Protein AF-A0A7G8BFL0-F1 (afdb_monomer_lite)

Radius of gyration: 32.66 Å; chains: 1; bounding box: 75×76×108 Å

Foldseek 3Di:
DPLLLLVLLLVLLVLLLVLQQFQQKWWWAPVVGIDGAHLVNCVVCLVVLLVVLVVVQVVLVVVVPVPPDDDDDDDPDPPPSPHQPVLSVCVSCLNVLSVLLNVLSVVLNCCSVVVHDLVSNLVSLVSSLVSLVVSQVSLVVSQVSLLVSLVVVLVVLVPDPPDDPCSVVVSVVSVSCSVTGHIHGTLSSVSNNVSSVVSNCSSVVVVVVVVPPPDDDDDDDDDPDDPPVSVVVSVVVVVVVVVVSVCVVVPPPPPPPPPDPPPPPPPPDPDPPDDDDDDDDDDDDDDDDDDDDDDDDDDPDPDDVVVLVVLVVVLVVVVCVPPVAPWDWDAPDPQEIETEDADDPPPVVCVVQQVCLVSLLSSVVSRHQKYWYDYPFWIWIWGRDNRTTHTDDIDTDPPPPPPD

pLDDT: mean 70.69, std 19.4, range [29.09, 96.75]

Sequence (404 aa):
MRDSERWIIGGLLAVALLTFFFPLVSLQIPIAGNIEASGYDVLSKATTLSQTIATLSSQSHMDARSASSGVVPRAPHAENALSLPFSVQVLPLFPIEILIGLGCALLGLMFCVGGFDSSFVKICLTLGGAAAVVAILHMVVADSDLHTWFQERMLSDSSSPTNDSFAGLAQGFAAIVSNSVHIKPGAGLYVMATSLSLAAVISLSKVLSNTTSAEFESEPNFDEGDGSGRLFAFFALVALVVIAAVLVLRHKPIKDQRGAVAVQPRTLQPRTFGNVPNPREPSANLNQSSIIPNGLPPAGYVPNPDHERSRIAEVLTDLSARQGHNHFYTVCRPDTLCITDQDAPGDNFIENFSANTGIAARLFNAGFRSLEVSNSNYVWEAEVTAAGLIPLASKNAPEIDQSQ

Organism: NCBI:txid2763107

Structure (mmCIF, N/CA/C/O backbone):
data_AF-A0A7G8BFL0-F1
#
_entry.id   AF-A0A7G8BFL0-F1
#
loop_
_atom_site.group_PDB
_atom_site.id
_atom_site.type_symbol
_atom_site.label_atom_id
_atom_site.label_alt_id
_atom_site.label_comp_id
_atom_site.label_asym_id
_atom_site.label_entity_id
_atom_site.label_seq_id
_atom_site.pdbx_PDB_ins_code
_atom_site.Cartn_x
_atom_site.Cartn_y
_atom_site.Cartn_z
_atom_site.occupancy
_atom_site.B_iso_or_equiv
_atom_site.auth_seq_id
_atom_site.auth_comp_id
_atom_site.auth_asym_id
_atom_site.auth_atom_id
_atom_site.pdbx_PDB_model_num
ATOM 1 N N . MET A 1 1 ? -16.674 7.431 26.927 1.00 69.75 1 MET A N 1
ATOM 2 C CA . MET A 1 1 ? -17.285 6.548 25.900 1.00 69.75 1 MET A CA 1
ATOM 3 C C . MET A 1 1 ? -18.146 5.528 26.616 1.00 69.75 1 MET A C 1
ATOM 5 O O . MET A 1 1 ? -17.776 5.157 27.720 1.00 69.75 1 MET A O 1
ATOM 9 N N . ARG A 1 2 ? -19.274 5.103 26.034 1.00 82.81 2 ARG A N 1
ATOM 10 C CA . ARG A 1 2 ? -20.044 3.973 26.598 1.00 82.81 2 ARG A CA 1
ATOM 11 C C . ARG A 1 2 ? -19.265 2.679 26.330 1.00 82.81 2 ARG A C 1
ATOM 13 O O . ARG A 1 2 ? -18.620 2.599 25.289 1.00 82.81 2 ARG A O 1
ATOM 20 N N . ASP A 1 3 ? -19.342 1.669 27.192 1.00 81.69 3 ASP A N 1
ATOM 21 C CA . ASP A 1 3 ? -18.540 0.441 27.020 1.00 81.69 3 ASP A CA 1
ATOM 22 C C . ASP A 1 3 ? -18.795 -0.243 25.672 1.00 81.69 3 ASP A C 1
ATOM 24 O O . ASP A 1 3 ? -17.862 -0.586 24.955 1.00 81.69 3 ASP A O 1
ATOM 28 N N . SER A 1 4 ? -20.059 -0.313 25.248 1.00 84.75 4 SER A N 1
ATOM 29 C CA . SER A 1 4 ? -20.444 -0.812 23.915 1.00 84.75 4 SER A CA 1
ATOM 30 C C . SER A 1 4 ? -19.759 -0.091 22.743 1.00 84.75 4 SER A C 1
ATOM 32 O O . SER A 1 4 ? -19.436 -0.712 21.738 1.00 84.75 4 SER A O 1
ATOM 34 N N . GLU A 1 5 ? -19.496 1.208 22.863 1.00 86.06 5 GLU A N 1
ATOM 35 C CA . GLU A 1 5 ? -18.838 2.008 21.825 1.00 86.06 5 GLU A CA 1
ATOM 36 C C . GLU A 1 5 ? -17.343 1.695 21.736 1.00 86.06 5 GLU A C 1
ATOM 38 O O . GLU A 1 5 ? -16.791 1.615 20.640 1.00 86.06 5 GLU A O 1
ATOM 43 N N . ARG A 1 6 ? -16.700 1.479 22.893 1.00 87.56 6 ARG A N 1
ATOM 44 C CA . ARG A 1 6 ? -15.298 1.053 22.962 1.00 87.56 6 ARG A CA 1
ATOM 45 C C . ARG A 1 6 ? -15.112 -0.287 22.260 1.00 87.56 6 ARG A C 1
ATOM 47 O O . ARG A 1 6 ? -14.184 -0.428 21.476 1.00 87.56 6 ARG A O 1
ATOM 54 N N . TRP A 1 7 ? -16.037 -1.224 22.452 1.00 90.12 7 TRP A N 1
ATOM 55 C CA . TRP A 1 7 ? -15.997 -2.512 21.759 1.00 90.12 7 TRP A CA 1
ATOM 56 C C . TRP A 1 7 ? -16.177 -2.386 20.245 1.00 90.12 7 TRP A C 1
ATOM 58 O O . TRP A 1 7 ? -15.436 -3.019 19.501 1.00 90.12 7 TRP A O 1
ATOM 68 N N . ILE A 1 8 ? -17.099 -1.538 19.773 1.00 92.69 8 ILE A N 1
ATOM 69 C CA . ILE A 1 8 ? -17.307 -1.324 18.330 1.00 92.69 8 ILE A CA 1
ATOM 70 C C . ILE A 1 8 ? -16.065 -0.696 17.685 1.00 92.69 8 ILE A C 1
ATOM 72 O O . ILE A 1 8 ? -15.579 -1.193 16.670 1.00 92.69 8 ILE A O 1
ATOM 76 N N . ILE A 1 9 ? -15.528 0.375 18.279 1.00 93.94 9 ILE A N 1
ATOM 77 C CA . ILE A 1 9 ? -14.331 1.056 17.765 1.00 93.94 9 ILE A CA 1
ATOM 78 C C . ILE A 1 9 ? -13.107 0.146 17.864 1.00 93.94 9 ILE A C 1
ATOM 80 O O . ILE A 1 9 ? -12.359 0.036 16.898 1.00 93.94 9 ILE A O 1
ATOM 84 N N . GLY A 1 10 ? -12.930 -0.554 18.984 1.00 94.62 10 GLY A N 1
ATOM 85 C CA . GLY A 1 10 ? -11.876 -1.552 19.156 1.00 94.62 10 GLY A CA 1
ATOM 86 C C . GLY A 1 10 ? -11.962 -2.670 18.116 1.00 94.62 10 GLY A C 1
ATOM 87 O O . GLY A 1 10 ? -10.946 -3.055 17.549 1.00 94.62 10 GLY A O 1
ATOM 88 N N . GLY A 1 11 ? -13.171 -3.130 17.788 1.00 94.31 11 GLY A N 1
ATOM 89 C CA . GLY A 1 11 ? -13.404 -4.101 16.722 1.00 94.31 11 GLY A CA 1
ATOM 90 C C . GLY A 1 11 ? -13.019 -3.574 15.337 1.00 94.31 11 GLY A C 1
ATOM 91 O O . GLY A 1 11 ? -12.312 -4.259 14.603 1.00 94.31 11 GLY A O 1
ATOM 92 N N . LEU A 1 12 ? -13.414 -2.344 14.989 1.00 95.69 12 LEU A N 1
ATOM 93 C CA . LEU A 1 12 ? -13.018 -1.702 13.726 1.00 95.69 12 LEU A CA 1
ATOM 94 C C . LEU A 1 12 ? -11.497 -1.521 13.624 1.00 95.69 12 LEU A C 1
ATOM 96 O O . LEU A 1 12 ? -10.914 -1.780 12.576 1.00 95.69 12 LEU A O 1
ATOM 100 N N . LEU A 1 13 ? -10.853 -1.127 14.722 1.00 96.19 13 LEU A N 1
ATOM 101 C CA . LEU A 1 13 ? -9.401 -0.999 14.825 1.00 96.19 13 LEU A CA 1
ATOM 102 C C . LEU A 1 13 ? -8.690 -2.347 14.673 1.00 96.19 13 LEU A C 1
ATOM 104 O O . LEU A 1 13 ? -7.690 -2.436 13.969 1.00 96.19 13 LEU A O 1
ATOM 108 N N . ALA A 1 14 ? -9.219 -3.407 15.285 1.00 96.50 14 ALA A N 1
ATOM 109 C CA . ALA A 1 14 ? -8.691 -4.757 15.125 1.00 96.50 14 ALA A CA 1
ATOM 110 C C . ALA A 1 14 ? -8.807 -5.240 13.670 1.00 96.50 14 ALA A C 1
ATOM 112 O O . ALA A 1 14 ? -7.852 -5.805 13.141 1.00 96.50 14 ALA A O 1
ATOM 113 N N . VAL A 1 15 ? -9.929 -4.959 12.994 1.00 95.94 15 VAL A N 1
ATOM 114 C CA . VAL A 1 15 ? -10.089 -5.226 11.554 1.00 95.94 15 VAL A CA 1
ATOM 115 C C . VAL A 1 15 ? -9.055 -4.444 10.738 1.00 95.94 15 VAL A C 1
ATOM 117 O O . VAL A 1 15 ? -8.407 -5.038 9.882 1.00 95.94 15 VAL A O 1
ATOM 120 N N . ALA A 1 16 ? -8.841 -3.159 11.035 1.00 96.56 16 ALA A N 1
ATOM 121 C CA . ALA A 1 16 ? -7.827 -2.329 10.377 1.00 96.56 16 ALA A CA 1
ATOM 122 C C . ALA A 1 16 ? -6.386 -2.823 10.606 1.00 96.56 16 ALA A C 1
ATOM 124 O O . ALA A 1 16 ? -5.524 -2.625 9.763 1.00 96.56 16 ALA A O 1
ATOM 125 N N . LEU A 1 17 ? -6.092 -3.469 11.736 1.00 96.19 17 LEU A N 1
ATOM 126 C CA . LEU A 1 17 ? -4.788 -4.104 11.956 1.00 96.19 17 LEU A CA 1
ATOM 127 C C . LEU A 1 17 ? -4.666 -5.419 11.185 1.00 96.19 17 LEU A C 1
ATOM 129 O O . LEU A 1 17 ? -3.606 -5.723 10.639 1.00 96.19 17 LEU A O 1
ATOM 133 N N . LEU A 1 18 ? -5.757 -6.183 11.094 1.00 95.19 18 LEU A N 1
ATOM 134 C CA . LEU A 1 18 ? -5.791 -7.442 10.355 1.00 95.19 18 LEU A CA 1
ATOM 135 C C . LEU A 1 18 ? -5.493 -7.234 8.862 1.00 95.19 18 LEU A C 1
ATOM 137 O O . LEU A 1 18 ? -4.925 -8.124 8.232 1.00 95.19 18 LEU A O 1
ATOM 141 N N . THR A 1 19 ? -5.808 -6.060 8.296 1.00 94.38 19 THR A N 1
ATOM 142 C CA . THR A 1 19 ? -5.520 -5.747 6.885 1.00 94.38 19 THR A CA 1
ATOM 143 C C . THR A 1 19 ? -4.036 -5.763 6.544 1.00 94.38 19 THR A C 1
ATOM 145 O O . THR A 1 19 ? -3.713 -5.879 5.367 1.00 94.38 19 THR A O 1
ATOM 148 N N . PHE A 1 20 ? -3.134 -5.715 7.531 1.00 92.00 20 PHE A N 1
ATOM 149 C CA . PHE A 1 20 ? -1.697 -5.907 7.310 1.00 92.00 20 PHE A CA 1
ATOM 150 C C . PHE A 1 20 ? -1.378 -7.235 6.599 1.00 92.00 20 PHE A C 1
ATOM 152 O O . PHE A 1 20 ? -0.455 -7.302 5.789 1.00 92.00 20 PHE A O 1
ATOM 159 N N . PHE A 1 21 ? -2.167 -8.278 6.874 1.00 91.62 21 PHE A N 1
ATOM 160 C CA . PHE A 1 21 ? -2.011 -9.608 6.280 1.00 91.62 21 PHE A CA 1
ATOM 161 C C . PHE A 1 21 ? -2.703 -9.757 4.923 1.00 91.62 21 PHE A C 1
ATOM 163 O O . PHE A 1 21 ? -2.525 -10.768 4.250 1.00 91.62 21 PHE A O 1
ATOM 170 N N . PHE A 1 22 ? -3.502 -8.771 4.516 1.00 92.88 22 PHE A N 1
ATOM 171 C CA . PHE A 1 22 ? -4.175 -8.773 3.225 1.00 92.88 22 PHE A CA 1
ATOM 172 C C . PHE A 1 22 ? -3.342 -8.010 2.188 1.00 92.88 22 PHE A C 1
ATOM 174 O O . PHE A 1 22 ? -2.518 -7.168 2.552 1.00 92.88 22 PHE A O 1
ATOM 181 N N . PRO A 1 23 ? -3.570 -8.259 0.887 1.00 92.44 23 PRO A N 1
ATOM 182 C CA . PRO A 1 23 ? -2.968 -7.471 -0.178 1.00 92.44 23 PRO A CA 1
ATOM 183 C C . PRO A 1 23 ? -3.261 -5.980 0.018 1.00 92.44 23 PRO A C 1
ATOM 185 O O . PRO A 1 23 ? -4.418 -5.548 -0.063 1.00 92.44 23 PRO A O 1
ATOM 188 N N . LEU A 1 24 ? -2.215 -5.195 0.284 1.00 93.12 24 LEU A N 1
ATOM 189 C CA . LEU A 1 24 ? -2.298 -3.735 0.381 1.00 93.12 24 LEU A CA 1
ATOM 190 C C . LEU A 1 24 ? -2.037 -3.083 -0.972 1.00 93.12 24 LEU A C 1
ATOM 192 O O . LEU A 1 24 ? -2.604 -2.032 -1.262 1.00 93.12 24 LEU A O 1
ATOM 196 N N . VAL A 1 25 ? -1.222 -3.728 -1.808 1.00 92.31 25 VAL A N 1
ATOM 197 C CA . VAL A 1 25 ? -0.871 -3.267 -3.152 1.00 92.31 25 VAL A CA 1
ATOM 198 C C . VAL A 1 25 ? -1.004 -4.428 -4.122 1.00 92.31 25 VAL A C 1
ATOM 200 O O . VAL A 1 25 ? -0.599 -5.549 -3.826 1.00 92.31 25 VAL A O 1
ATOM 203 N N . SER A 1 26 ? -1.583 -4.160 -5.284 1.00 91.88 26 SER A N 1
ATOM 204 C CA . SER A 1 26 ? -1.680 -5.095 -6.397 1.00 91.88 26 SER A CA 1
ATOM 205 C C . SER A 1 26 ? -0.939 -4.485 -7.579 1.00 91.88 26 SER A C 1
ATOM 207 O O . SER A 1 26 ? -1.309 -3.425 -8.085 1.00 91.88 26 SER A O 1
ATOM 209 N N . LEU A 1 27 ? 0.145 -5.144 -7.974 1.00 87.06 27 LEU A N 1
ATOM 210 C CA . LEU A 1 27 ? 0.943 -4.823 -9.145 1.00 87.06 27 LEU A CA 1
ATOM 211 C C . LEU A 1 27 ? 0.533 -5.774 -10.255 1.00 87.06 27 LEU A C 1
ATOM 213 O O . LEU A 1 27 ? 0.868 -6.957 -10.242 1.00 87.06 27 LEU A O 1
ATOM 217 N N . GLN A 1 28 ? -0.198 -5.259 -11.231 1.00 85.81 28 GLN A N 1
ATOM 218 C CA . GLN A 1 28 ? -0.454 -6.020 -12.439 1.00 85.81 28 GLN A CA 1
ATOM 219 C C . GLN A 1 28 ? 0.783 -5.906 -13.327 1.00 85.81 28 GLN A C 1
ATOM 221 O O . GLN A 1 28 ? 1.219 -4.799 -13.617 1.00 85.81 28 GLN A O 1
ATOM 226 N N . ILE A 1 29 ? 1.371 -7.037 -13.710 1.00 80.44 29 ILE A N 1
ATOM 227 C CA . ILE A 1 29 ? 2.482 -7.124 -14.659 1.00 80.44 29 ILE A CA 1
ATOM 228 C C . ILE A 1 29 ? 2.013 -8.033 -15.804 1.00 80.44 29 ILE A C 1
ATOM 230 O O . ILE A 1 29 ? 1.454 -9.098 -15.547 1.00 80.44 29 ILE A O 1
ATOM 234 N N . PRO A 1 30 ? 2.229 -7.671 -17.078 1.00 69.31 30 PRO A N 1
ATOM 235 C CA . PRO A 1 30 ? 1.664 -8.409 -18.215 1.00 69.31 30 PRO A CA 1
ATOM 236 C C . PRO A 1 30 ? 2.194 -9.836 -18.320 1.00 69.31 30 PRO A C 1
ATOM 238 O O . PRO A 1 30 ? 1.465 -10.736 -18.722 1.00 69.31 30 PRO A O 1
ATOM 241 N N . ILE A 1 31 ? 3.469 -10.029 -17.972 1.00 73.50 31 ILE A N 1
ATOM 242 C CA . ILE A 1 31 ? 4.170 -11.308 -18.117 1.00 73.50 31 ILE A CA 1
ATOM 243 C C . ILE A 1 31 ? 4.115 -12.104 -16.808 1.00 73.50 31 ILE A C 1
ATOM 245 O O . ILE A 1 31 ? 3.896 -13.309 -16.836 1.00 73.50 31 ILE A O 1
ATOM 249 N N . ALA A 1 32 ? 4.270 -11.433 -15.660 1.00 75.25 32 ALA A N 1
ATOM 250 C CA . ALA A 1 32 ? 4.285 -12.087 -14.348 1.00 75.25 32 ALA A CA 1
ATOM 251 C C . ALA A 1 32 ? 2.886 -12.251 -13.718 1.00 75.25 32 ALA A C 1
ATOM 253 O O . ALA A 1 32 ? 2.747 -12.898 -12.683 1.00 75.25 32 ALA A O 1
ATOM 254 N N . GLY A 1 33 ? 1.844 -11.684 -14.332 1.00 82.75 33 GLY A N 1
ATOM 255 C CA . GLY A 1 33 ? 0.486 -11.698 -13.800 1.00 82.75 33 GLY A CA 1
ATOM 256 C C . GLY A 1 33 ? 0.261 -10.659 -12.699 1.00 82.75 33 GLY A C 1
ATOM 257 O O . GLY A 1 33 ? 0.971 -9.659 -12.594 1.00 82.75 33 GLY A O 1
ATOM 258 N N . ASN A 1 34 ? -0.787 -10.864 -11.900 1.00 87.06 34 ASN A N 1
ATOM 259 C CA . ASN A 1 34 ? -1.083 -9.995 -10.765 1.00 87.06 34 ASN A CA 1
ATOM 260 C C . ASN A 1 34 ? -0.214 -10.400 -9.570 1.00 87.06 34 ASN A C 1
ATOM 262 O O . ASN A 1 34 ? -0.423 -11.461 -8.986 1.00 87.06 34 ASN A O 1
ATOM 266 N N . ILE A 1 35 ? 0.747 -9.553 -9.221 1.00 87.88 35 ILE A N 1
ATOM 267 C CA . ILE A 1 35 ? 1.568 -9.700 -8.028 1.00 87.88 35 ILE A CA 1
ATOM 268 C C . ILE A 1 35 ? 0.890 -8.917 -6.912 1.00 87.88 35 ILE A C 1
ATOM 270 O O . ILE A 1 35 ? 0.819 -7.688 -6.930 1.00 87.88 35 ILE A O 1
ATOM 274 N N . GLU A 1 36 ? 0.379 -9.640 -5.930 1.00 91.06 36 GLU A N 1
ATOM 275 C CA . GLU A 1 36 ? -0.206 -9.053 -4.734 1.00 91.06 36 GLU A CA 1
ATOM 276 C C . GLU A 1 36 ? 0.868 -8.950 -3.652 1.00 91.06 36 GLU A C 1
ATOM 278 O O . GLU A 1 36 ? 1.543 -9.927 -3.339 1.00 91.06 36 GLU A O 1
ATOM 283 N N . ALA A 1 37 ? 1.048 -7.750 -3.104 1.00 89.31 37 ALA A N 1
ATOM 284 C CA . ALA A 1 37 ? 1.981 -7.485 -2.019 1.00 89.31 37 ALA A CA 1
ATOM 285 C C . ALA A 1 37 ? 1.197 -7.245 -0.725 1.00 89.31 37 ALA A C 1
ATOM 287 O O . ALA A 1 37 ? 0.361 -6.332 -0.632 1.00 89.31 37 ALA A O 1
ATOM 288 N N . SER A 1 38 ? 1.469 -8.076 0.280 1.00 92.12 38 SER A N 1
ATOM 289 C CA . SER A 1 38 ? 0.966 -7.885 1.641 1.00 92.12 38 SER A CA 1
ATOM 290 C C . SER A 1 38 ? 1.658 -6.699 2.323 1.00 92.12 38 SER A C 1
ATOM 292 O O . SER A 1 38 ? 2.648 -6.163 1.818 1.00 92.12 38 SER A O 1
ATOM 294 N N . GLY A 1 39 ? 1.184 -6.295 3.505 1.00 86.00 39 GLY A N 1
ATOM 295 C CA . GLY A 1 39 ? 1.858 -5.259 4.291 1.00 86.00 39 GLY A CA 1
ATOM 296 C C . GLY A 1 39 ? 3.309 -5.604 4.629 1.00 86.00 39 GLY A C 1
ATOM 297 O O . GLY A 1 39 ? 4.161 -4.718 4.613 1.00 86.00 39 GLY A O 1
ATOM 298 N N . TYR A 1 40 ? 3.616 -6.886 4.844 1.00 89.75 40 TYR A N 1
ATOM 299 C CA . TYR A 1 40 ? 4.983 -7.350 5.075 1.00 89.75 40 TYR A CA 1
ATOM 300 C C . TYR A 1 40 ? 5.864 -7.215 3.825 1.00 89.75 40 TYR A C 1
ATOM 302 O O . TYR A 1 40 ? 7.001 -6.745 3.912 1.00 89.75 40 TYR A O 1
ATOM 310 N N . ASP A 1 41 ? 5.338 -7.576 2.653 1.00 88.69 41 ASP A N 1
ATOM 311 C CA . ASP A 1 41 ? 6.068 -7.467 1.385 1.00 88.69 41 ASP A CA 1
ATOM 312 C C . ASP A 1 41 ? 6.360 -6.012 1.035 1.00 88.69 41 ASP A C 1
ATOM 314 O O . ASP A 1 41 ? 7.471 -5.674 0.633 1.00 88.69 41 ASP A O 1
ATOM 318 N N . VAL A 1 42 ? 5.372 -5.136 1.234 1.00 86.12 42 VAL A N 1
ATOM 319 C CA . VAL A 1 42 ? 5.527 -3.693 1.039 1.00 86.12 42 VAL A CA 1
ATOM 320 C C . VAL A 1 42 ? 6.642 -3.162 1.934 1.00 86.12 42 VAL A C 1
ATOM 322 O O . VAL A 1 42 ? 7.482 -2.401 1.465 1.00 86.12 42 VAL A O 1
ATOM 325 N N . LEU A 1 43 ? 6.690 -3.585 3.199 1.00 86.38 43 LEU A N 1
ATOM 326 C CA . LEU A 1 43 ? 7.671 -3.084 4.157 1.00 86.38 43 LEU A CA 1
ATOM 327 C C . LEU A 1 43 ? 9.084 -3.602 3.902 1.00 86.38 43 LEU A C 1
ATOM 329 O O . LEU A 1 43 ? 10.041 -2.830 3.928 1.00 86.38 43 LEU A O 1
ATOM 333 N N . SER A 1 44 ? 9.210 -4.898 3.634 1.00 87.94 44 SER A N 1
ATOM 334 C CA . SER A 1 44 ? 10.499 -5.533 3.353 1.00 87.94 44 SER A CA 1
ATOM 335 C C . SER A 1 44 ? 11.102 -5.052 2.032 1.00 87.94 44 SER A C 1
ATOM 337 O O . SER A 1 44 ? 12.318 -4.902 1.941 1.00 87.94 44 SER A O 1
ATOM 339 N N . LYS A 1 45 ? 10.268 -4.745 1.029 1.00 83.94 45 LYS A N 1
ATOM 340 C CA . LYS A 1 45 ? 10.712 -4.308 -0.305 1.00 83.94 45 LYS A CA 1
ATOM 341 C C . LYS A 1 45 ? 10.721 -2.791 -0.502 1.00 83.94 45 LYS A C 1
ATOM 343 O O . LYS A 1 45 ? 11.221 -2.329 -1.527 1.00 83.94 45 LYS A O 1
ATOM 348 N N . ALA A 1 46 ? 10.217 -1.996 0.446 1.00 80.12 46 ALA A N 1
ATOM 349 C CA . ALA A 1 46 ? 10.185 -0.532 0.332 1.00 80.12 46 ALA A CA 1
ATOM 350 C C . ALA A 1 46 ? 11.582 0.076 0.130 1.00 80.12 46 ALA A C 1
ATOM 352 O O . ALA A 1 46 ? 11.752 1.018 -0.649 1.00 80.12 46 ALA A O 1
ATOM 353 N N . THR A 1 47 ? 12.598 -0.474 0.798 1.00 79.25 47 THR A N 1
ATOM 354 C CA . THR A 1 47 ? 13.991 -0.026 0.668 1.00 79.25 47 THR A CA 1
ATOM 355 C C . THR A 1 47 ? 14.544 -0.334 -0.722 1.00 79.25 47 THR A C 1
ATOM 357 O O . THR A 1 47 ? 15.112 0.551 -1.361 1.00 79.25 47 THR A O 1
ATOM 360 N N . THR A 1 48 ? 14.302 -1.542 -1.237 1.00 78.12 48 THR A N 1
ATOM 361 C CA . THR A 1 48 ? 14.693 -1.958 -2.591 1.00 78.12 48 THR A CA 1
ATOM 362 C C . THR A 1 48 ? 14.003 -1.114 -3.660 1.00 78.12 48 THR A C 1
ATOM 364 O O . THR A 1 48 ? 14.644 -0.675 -4.615 1.00 78.12 48 THR A O 1
ATOM 367 N N . LEU A 1 49 ? 12.712 -0.820 -3.488 1.00 71.50 49 LEU A N 1
ATOM 368 C CA . LEU A 1 49 ? 11.954 0.034 -4.401 1.00 71.50 49 LEU A CA 1
ATOM 369 C C . LEU A 1 49 ? 12.500 1.467 -4.402 1.00 71.50 49 LEU A C 1
ATOM 371 O O . LEU A 1 49 ? 12.730 2.036 -5.466 1.00 71.50 49 LEU A O 1
ATOM 375 N N . SER A 1 50 ? 12.805 2.014 -3.225 1.00 74.38 50 SER A N 1
ATOM 376 C CA . SER A 1 50 ? 13.407 3.347 -3.093 1.00 74.38 50 SER A CA 1
ATOM 377 C C . SER A 1 50 ? 14.776 3.428 -3.773 1.00 74.38 50 SER A C 1
ATOM 379 O O . SER A 1 50 ? 15.057 4.385 -4.491 1.00 74.38 50 SER A O 1
ATOM 381 N N . GLN A 1 51 ? 15.616 2.401 -3.609 1.00 76.25 51 GLN A N 1
ATOM 382 C CA . GLN A 1 51 ? 16.914 2.307 -4.285 1.00 76.25 51 GLN A CA 1
ATOM 383 C C . GLN A 1 51 ? 16.763 2.180 -5.807 1.00 76.25 51 GLN A C 1
ATOM 385 O O . GLN A 1 51 ? 17.508 2.806 -6.561 1.00 76.25 51 GLN A O 1
ATOM 390 N N . THR A 1 52 ? 15.772 1.421 -6.272 1.00 69.81 52 THR A N 1
ATOM 391 C CA . THR A 1 52 ? 15.496 1.253 -7.707 1.00 69.81 52 THR A CA 1
ATOM 392 C C . THR A 1 52 ? 15.020 2.566 -8.335 1.00 69.81 52 THR A C 1
ATOM 394 O O . THR A 1 52 ? 15.507 2.968 -9.385 1.00 69.81 52 THR A O 1
ATOM 397 N N . ILE A 1 53 ? 14.133 3.308 -7.669 1.00 68.50 53 ILE A N 1
ATOM 398 C CA . ILE A 1 53 ? 13.687 4.623 -8.156 1.00 68.50 53 ILE A CA 1
ATOM 399 C C . ILE A 1 53 ? 14.842 5.632 -8.131 1.00 68.50 53 ILE A C 1
ATOM 401 O O . ILE A 1 53 ? 15.032 6.375 -9.094 1.00 68.50 53 ILE A O 1
ATOM 405 N N . ALA A 1 54 ? 15.658 5.635 -7.072 1.00 73.19 54 ALA A N 1
ATOM 406 C CA . ALA A 1 54 ? 16.821 6.513 -6.974 1.00 73.19 54 ALA A CA 1
ATOM 407 C C . ALA A 1 54 ? 17.831 6.250 -8.103 1.00 73.19 54 ALA A C 1
ATOM 409 O O . ALA A 1 54 ? 18.285 7.194 -8.753 1.00 73.19 54 ALA A O 1
ATOM 410 N N . THR A 1 55 ? 18.128 4.982 -8.396 1.00 71.00 55 THR A N 1
ATOM 411 C CA . THR A 1 55 ? 19.028 4.607 -9.498 1.00 71.00 55 THR A CA 1
ATOM 412 C C . THR A 1 55 ? 18.468 5.034 -10.855 1.00 71.00 55 THR A C 1
ATOM 414 O O . THR A 1 55 ? 19.175 5.724 -11.592 1.00 71.00 55 THR A O 1
ATOM 417 N N . LEU A 1 56 ? 17.187 4.767 -11.137 1.00 64.88 56 LEU A N 1
ATOM 418 C CA . LEU A 1 56 ? 16.510 5.218 -12.364 1.00 64.88 56 LEU A CA 1
ATOM 419 C C . LEU A 1 56 ? 16.533 6.746 -12.521 1.00 64.88 56 LEU A C 1
ATOM 421 O O . LEU A 1 56 ? 16.813 7.263 -13.604 1.00 64.88 56 LEU A O 1
ATOM 425 N N . SER A 1 57 ? 16.303 7.484 -11.431 1.00 66.31 57 SER A N 1
ATOM 426 C CA . SER A 1 57 ? 16.361 8.949 -11.446 1.00 66.31 57 SER A CA 1
ATOM 427 C C . SER A 1 57 ? 17.770 9.470 -11.750 1.00 66.31 57 SER A C 1
ATOM 429 O O . SER A 1 57 ? 17.933 10.384 -12.558 1.00 66.31 57 SER A O 1
ATOM 431 N N . SER A 1 58 ? 18.808 8.848 -11.181 1.00 66.94 58 SER A N 1
ATOM 432 C CA . SER A 1 58 ? 20.201 9.250 -11.399 1.00 66.94 58 SER A CA 1
ATOM 433 C C . SER A 1 58 ? 20.709 8.907 -12.800 1.00 66.94 58 SER A C 1
ATOM 435 O O . SER A 1 58 ? 21.461 9.685 -13.389 1.00 66.94 58 SER A O 1
ATOM 437 N N . GLN A 1 59 ? 20.242 7.794 -13.371 1.00 58.50 59 GLN A N 1
ATOM 438 C CA . GLN A 1 59 ? 20.583 7.380 -14.727 1.00 58.50 59 GLN A CA 1
ATOM 439 C C . GLN A 1 59 ? 20.032 8.366 -15.765 1.00 58.50 59 GLN A C 1
ATOM 441 O O . GLN A 1 59 ? 20.770 8.784 -16.655 1.00 58.50 59 GLN A O 1
ATOM 446 N N . SER A 1 60 ? 18.804 8.864 -15.565 1.00 55.16 60 SER A N 1
ATOM 447 C CA . SER A 1 60 ? 18.217 9.909 -16.420 1.00 55.16 60 SER A CA 1
ATOM 448 C C . SER A 1 60 ? 19.058 11.197 -16.491 1.00 55.16 60 SER A C 1
ATOM 450 O O . SER A 1 60 ? 19.019 11.914 -17.489 1.00 55.16 60 SER A O 1
ATOM 452 N N . HIS A 1 61 ? 19.866 11.471 -15.460 1.00 49.78 61 HIS A N 1
ATOM 453 C CA . HIS A 1 61 ? 20.749 12.635 -15.396 1.00 49.78 61 HIS A CA 1
ATOM 454 C C . HIS A 1 61 ? 22.151 12.392 -15.979 1.00 49.78 61 HIS A C 1
ATOM 456 O O . HIS A 1 61 ? 22.803 13.354 -16.395 1.00 49.78 61 HIS A O 1
ATOM 462 N N . MET A 1 62 ? 22.640 11.148 -16.003 1.00 50.00 62 MET A N 1
ATOM 463 C CA . MET A 1 62 ? 23.982 10.831 -16.509 1.00 50.00 62 MET A CA 1
ATOM 464 C C . MET A 1 62 ? 24.037 10.700 -18.033 1.00 50.00 62 MET A C 1
ATOM 466 O O . MET A 1 62 ? 25.023 11.137 -18.632 1.00 50.00 62 MET A O 1
ATOM 470 N N . ASP A 1 63 ? 22.971 10.214 -18.671 1.00 48.28 63 ASP A N 1
ATOM 471 C CA . ASP A 1 63 ? 22.905 10.127 -20.139 1.00 48.28 63 ASP A CA 1
ATOM 472 C C . ASP A 1 63 ? 22.936 11.516 -20.805 1.00 48.28 63 ASP A C 1
ATOM 474 O O . ASP A 1 63 ? 23.457 11.676 -21.907 1.00 48.28 63 ASP A O 1
ATOM 478 N N . ALA A 1 64 ? 22.514 12.564 -20.088 1.00 48.38 64 ALA A N 1
ATOM 479 C CA . ALA A 1 64 ? 22.644 13.951 -20.537 1.00 48.38 64 ALA A CA 1
ATOM 480 C C . ALA A 1 64 ? 24.087 14.498 -20.470 1.00 48.38 64 ALA A C 1
ATOM 482 O O . ALA A 1 64 ? 24.399 15.493 -21.125 1.00 48.38 64 ALA A O 1
ATOM 483 N N . ARG A 1 65 ? 24.983 13.888 -19.676 1.00 45.38 65 ARG A N 1
ATOM 484 C CA . ARG A 1 65 ? 26.328 14.428 -19.391 1.00 45.38 65 ARG A CA 1
ATOM 485 C C . ARG A 1 65 ? 27.457 13.723 -20.146 1.00 45.38 65 ARG A C 1
ATOM 487 O O . ARG A 1 65 ? 28.491 14.343 -20.384 1.00 45.38 65 ARG A O 1
ATOM 494 N N . SER A 1 66 ? 27.254 12.478 -20.572 1.00 44.06 66 SER A N 1
ATOM 495 C CA . SER A 1 66 ? 28.273 11.686 -21.284 1.00 44.06 66 SER A CA 1
ATOM 496 C C . SER A 1 66 ? 28.291 11.888 -22.808 1.00 44.06 66 SER A C 1
ATOM 498 O O . SER A 1 66 ? 29.197 11.399 -23.474 1.00 44.06 66 SER A O 1
ATOM 500 N N . ALA A 1 67 ? 27.368 12.675 -23.373 1.00 46.88 67 ALA A N 1
ATOM 501 C CA . ALA A 1 67 ? 27.345 13.024 -24.801 1.00 46.88 67 ALA A CA 1
ATOM 502 C C . ALA A 1 67 ? 28.211 14.256 -25.173 1.00 46.88 67 ALA A C 1
ATOM 504 O O . ALA A 1 67 ? 28.045 14.838 -26.243 1.00 46.88 67 ALA A O 1
ATOM 505 N N . SER A 1 68 ? 29.149 14.675 -24.314 1.00 43.75 68 SER A N 1
ATOM 506 C CA . SER A 1 68 ? 30.024 15.834 -24.552 1.00 43.75 68 SER A CA 1
ATOM 507 C C . SER A 1 68 ? 31.476 15.420 -24.808 1.00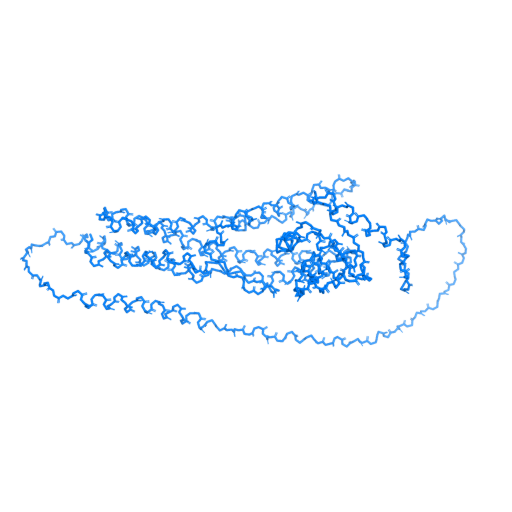 43.75 68 SER A C 1
ATOM 509 O O . SER A 1 68 ? 32.341 15.563 -23.944 1.00 43.75 68 SER A O 1
ATOM 511 N N . SER A 1 69 ? 31.762 14.954 -26.024 1.00 41.97 69 SER A N 1
ATOM 512 C CA . SER A 1 69 ? 33.085 15.058 -26.669 1.00 41.97 69 SER A CA 1
ATOM 513 C C . SER A 1 69 ? 32.924 14.967 -28.190 1.00 41.97 69 SER A C 1
ATOM 515 O O . SER A 1 69 ? 33.403 14.050 -28.843 1.00 41.97 69 SER A O 1
ATOM 517 N N . GLY A 1 70 ? 32.194 15.925 -28.757 1.00 40.25 70 GLY A N 1
ATOM 518 C CA . GLY A 1 70 ? 32.021 16.084 -30.198 1.00 40.25 70 GLY A CA 1
ATOM 519 C C . GLY A 1 70 ? 31.432 17.458 -30.480 1.00 40.25 70 GLY A C 1
ATOM 520 O O . GLY A 1 70 ? 30.241 17.679 -30.297 1.00 40.25 70 GLY A O 1
ATOM 521 N N . VAL A 1 71 ? 32.286 18.410 -30.848 1.00 48.19 71 VAL A N 1
ATOM 522 C CA . VAL A 1 71 ? 31.912 19.794 -31.158 1.00 48.19 71 VAL A CA 1
ATOM 523 C C . VAL A 1 71 ? 31.001 19.806 -32.391 1.00 48.19 71 VAL A C 1
ATOM 525 O O . VAL A 1 71 ? 31.485 19.716 -33.515 1.00 48.19 71 VAL A O 1
ATOM 528 N N . VAL A 1 72 ? 29.688 19.939 -32.189 1.00 44.72 72 VAL A N 1
ATOM 529 C CA . VAL A 1 72 ? 28.727 20.331 -33.232 1.00 44.72 72 VAL A CA 1
ATOM 530 C C . VAL A 1 72 ? 27.844 21.461 -32.679 1.00 44.72 72 VAL A C 1
ATOM 532 O O . VAL A 1 72 ? 27.332 21.339 -31.563 1.00 44.72 72 VAL A O 1
ATOM 535 N N . PRO A 1 73 ? 27.671 22.594 -33.389 1.00 45.78 73 PRO A N 1
ATOM 536 C CA . PRO A 1 73 ? 26.979 23.757 -32.846 1.00 45.78 73 PRO A CA 1
ATOM 537 C C . PRO A 1 73 ? 25.453 23.568 -32.836 1.00 45.78 73 PRO A C 1
ATOM 539 O O . PRO A 1 73 ? 24.814 23.512 -33.879 1.00 45.78 73 PRO A O 1
ATOM 542 N N . ARG A 1 74 ? 24.894 23.530 -31.622 1.00 46.44 74 ARG A N 1
ATOM 543 C CA . ARG A 1 74 ? 23.649 24.178 -31.162 1.00 46.44 74 ARG A CA 1
ATOM 544 C C . ARG A 1 74 ? 22.463 24.232 -32.145 1.00 46.44 74 ARG A C 1
ATOM 546 O O . ARG A 1 74 ? 22.270 25.224 -32.842 1.00 46.44 74 ARG A O 1
ATOM 553 N N . ALA A 1 75 ? 21.559 23.261 -32.012 1.00 42.03 75 ALA A N 1
ATOM 554 C CA . ALA A 1 75 ? 20.124 23.519 -32.133 1.00 42.03 75 ALA A CA 1
ATOM 555 C C . ALA A 1 75 ? 19.573 23.852 -30.727 1.00 42.03 75 ALA A C 1
ATOM 557 O O . ALA A 1 75 ? 19.763 23.057 -29.804 1.00 42.03 75 ALA A O 1
ATOM 558 N N . PRO A 1 76 ? 18.940 25.017 -30.501 1.00 45.00 76 PRO A N 1
ATOM 559 C CA . PRO A 1 76 ? 18.210 25.274 -29.267 1.00 45.00 76 PRO A CA 1
ATOM 560 C C . PRO A 1 76 ? 16.862 24.552 -29.382 1.00 45.00 76 PRO A C 1
ATOM 562 O O . PRO A 1 76 ? 16.137 24.875 -30.310 1.00 45.00 76 PRO A O 1
ATOM 565 N N . HIS A 1 77 ? 16.576 23.559 -28.524 1.00 43.22 77 HIS A N 1
ATOM 566 C CA . HIS A 1 77 ? 15.225 23.058 -28.142 1.00 43.22 77 HIS A CA 1
ATOM 567 C C . HIS A 1 77 ? 15.157 21.592 -27.661 1.00 43.22 77 HIS A C 1
ATOM 569 O O . HIS A 1 77 ? 14.061 21.071 -27.492 1.00 43.22 77 HIS A O 1
ATOM 575 N N . ALA A 1 78 ? 16.267 20.928 -27.333 1.00 45.25 78 ALA A N 1
ATOM 576 C CA . ALA A 1 78 ? 16.222 19.604 -26.693 1.00 45.25 78 ALA A CA 1
ATOM 577 C C . ALA A 1 78 ? 16.682 19.652 -25.222 1.00 45.25 78 ALA A C 1
ATOM 579 O O . ALA A 1 78 ? 17.545 18.889 -24.810 1.00 45.25 78 ALA A O 1
ATOM 580 N N . GLU A 1 79 ? 16.131 20.579 -24.429 1.00 43.53 79 GLU A N 1
ATOM 581 C CA . GLU A 1 79 ? 16.322 20.627 -22.963 1.00 43.53 79 GLU A CA 1
ATOM 582 C C . GLU A 1 79 ? 15.171 19.971 -22.187 1.00 43.53 79 GLU A C 1
ATOM 584 O O . GLU A 1 79 ? 15.083 20.091 -20.969 1.00 43.53 79 GLU A O 1
ATOM 589 N N . ASN A 1 80 ? 14.308 19.209 -22.857 1.00 47.38 80 ASN A N 1
ATOM 590 C CA . ASN A 1 80 ? 13.336 18.381 -22.156 1.00 47.38 80 ASN A CA 1
ATOM 591 C C . ASN A 1 80 ? 14.015 17.063 -21.776 1.00 47.38 80 ASN A C 1
ATOM 593 O O . ASN A 1 80 ? 13.672 15.998 -22.287 1.00 47.38 80 ASN A O 1
ATOM 597 N N . ALA A 1 81 ? 15.008 17.136 -20.886 1.00 54.03 81 ALA A N 1
ATOM 598 C CA . ALA A 1 81 ? 15.342 15.996 -20.049 1.00 54.03 81 ALA A CA 1
ATOM 599 C C . ALA A 1 81 ? 14.048 15.663 -19.304 1.00 54.03 81 ALA A C 1
ATOM 601 O O . ALA A 1 81 ? 13.693 16.358 -18.358 1.00 54.03 81 ALA A O 1
ATOM 602 N N . LEU A 1 82 ? 13.282 14.709 -19.844 1.00 60.81 82 LEU A N 1
ATOM 603 C CA . LEU A 1 82 ? 11.965 14.303 -19.363 1.00 60.81 82 LEU A CA 1
ATOM 604 C C . LEU A 1 82 ? 12.111 13.859 -17.909 1.00 60.81 82 LEU A C 1
ATOM 606 O O . LEU A 1 82 ? 12.425 12.697 -17.623 1.00 60.81 82 LEU A O 1
ATOM 610 N N . SER A 1 83 ? 11.938 14.825 -17.015 1.00 75.50 83 SER A N 1
ATOM 611 C CA . SER A 1 83 ? 11.962 14.651 -15.581 1.00 75.50 83 SER A CA 1
ATOM 612 C C . SER A 1 83 ? 10.840 13.692 -15.215 1.00 75.50 83 SER A C 1
ATOM 614 O O . SER A 1 83 ? 9.749 13.724 -15.788 1.00 75.50 83 SER A O 1
ATOM 616 N N . LEU A 1 84 ? 11.128 12.774 -14.294 1.00 74.75 84 LEU A N 1
ATOM 617 C CA . LEU A 1 84 ? 10.098 11.902 -13.740 1.00 74.75 84 LEU A CA 1
ATOM 618 C C . LEU A 1 84 ? 8.970 12.777 -13.174 1.00 74.75 84 LEU A C 1
ATOM 620 O O . LEU A 1 84 ? 9.281 13.762 -12.490 1.00 74.75 84 LEU A O 1
ATOM 624 N N . PRO A 1 85 ? 7.692 12.447 -13.427 1.00 82.00 85 PRO A N 1
ATOM 625 C CA . PRO A 1 85 ? 6.583 13.216 -12.887 1.00 82.00 85 PRO A CA 1
ATOM 626 C C . PRO A 1 85 ? 6.679 13.217 -11.361 1.00 82.00 85 PRO A C 1
ATOM 628 O O . PRO A 1 85 ? 7.107 12.236 -10.747 1.00 82.00 85 PRO A O 1
ATOM 631 N N . PHE A 1 86 ? 6.311 14.340 -10.744 1.00 81.62 86 PHE A N 1
ATOM 632 C CA . PHE A 1 86 ? 6.472 14.546 -9.303 1.00 81.62 86 PHE A CA 1
ATOM 633 C C . PHE A 1 86 ? 5.823 13.423 -8.478 1.00 81.62 86 PHE A C 1
ATOM 635 O O . PHE A 1 86 ? 6.414 12.958 -7.510 1.00 81.62 86 PHE A O 1
ATOM 642 N N . SER A 1 87 ? 4.668 12.918 -8.911 1.00 82.19 87 SER A N 1
ATOM 643 C CA . SER A 1 87 ? 3.957 11.780 -8.309 1.00 82.19 87 SER A CA 1
ATOM 644 C C . SER A 1 87 ? 4.768 10.482 -8.254 1.00 82.19 87 SER A C 1
ATOM 646 O O . SER A 1 87 ? 4.677 9.740 -7.281 1.00 82.19 87 SER A O 1
ATOM 648 N N . VAL A 1 88 ? 5.611 10.205 -9.251 1.00 80.19 88 VAL A N 1
ATOM 649 C CA . VAL A 1 88 ? 6.503 9.035 -9.231 1.00 80.19 88 VAL A CA 1
ATOM 650 C C . VAL A 1 88 ? 7.687 9.279 -8.295 1.00 80.19 88 VAL A C 1
ATOM 652 O O . VAL A 1 88 ? 8.148 8.351 -7.633 1.00 80.19 88 VAL A O 1
ATOM 655 N N . GLN A 1 89 ? 8.147 10.528 -8.173 1.00 84.00 89 GLN A N 1
ATOM 656 C CA . GLN A 1 89 ? 9.204 10.890 -7.222 1.00 84.00 89 GLN A CA 1
ATOM 657 C C . GLN A 1 89 ? 8.744 10.753 -5.767 1.00 84.00 89 GLN A C 1
ATOM 659 O O . GLN A 1 89 ? 9.548 10.396 -4.908 1.00 84.00 89 GLN A O 1
ATOM 664 N N . VAL A 1 90 ? 7.461 11.007 -5.489 1.00 85.06 90 VAL A N 1
ATOM 665 C CA . VAL A 1 90 ? 6.875 10.847 -4.149 1.00 85.06 90 VAL A CA 1
ATOM 666 C C . VAL A 1 90 ? 6.345 9.438 -3.871 1.00 85.06 90 VAL A C 1
ATOM 668 O O . VAL A 1 90 ? 6.015 9.144 -2.725 1.00 85.06 90 VAL A O 1
ATOM 671 N N . LEU A 1 91 ? 6.374 8.524 -4.847 1.00 83.31 91 LEU A N 1
ATOM 672 C CA . LEU A 1 91 ? 5.951 7.132 -4.671 1.00 83.31 91 LEU A CA 1
ATOM 673 C C . LEU A 1 91 ? 6.601 6.428 -3.456 1.00 83.31 91 LEU A C 1
ATOM 675 O O . LEU A 1 91 ? 5.884 5.736 -2.740 1.00 83.31 91 LEU A O 1
ATOM 679 N N . PRO A 1 92 ? 7.891 6.628 -3.111 1.00 83.81 92 PRO A N 1
ATOM 680 C CA . PRO A 1 92 ? 8.486 6.050 -1.899 1.00 83.81 92 PRO A CA 1
ATOM 681 C C . PRO A 1 92 ? 7.815 6.460 -0.575 1.00 83.81 92 PRO A C 1
ATOM 683 O O . PRO A 1 92 ? 8.121 5.876 0.463 1.00 83.81 92 PRO A O 1
ATOM 686 N N . LEU A 1 93 ? 6.925 7.458 -0.580 1.00 84.56 93 LEU A N 1
ATOM 687 C CA . LEU A 1 93 ? 6.198 7.928 0.598 1.00 84.56 93 LEU A CA 1
ATOM 688 C C . LEU A 1 93 ? 4.977 7.053 0.931 1.00 84.56 93 LEU A C 1
ATOM 690 O O . LEU A 1 93 ? 4.588 6.985 2.096 1.00 84.56 93 LEU A O 1
ATOM 694 N N . PHE A 1 94 ? 4.405 6.330 -0.043 1.00 88.69 94 PHE A N 1
ATOM 695 C CA . PHE A 1 94 ? 3.193 5.523 0.177 1.00 88.69 94 PHE A CA 1
ATOM 696 C C . PHE A 1 94 ? 3.331 4.490 1.321 1.00 88.69 94 PHE A C 1
ATOM 698 O O . PHE A 1 94 ? 2.393 4.353 2.111 1.00 88.69 94 PHE A O 1
ATOM 705 N N . PRO A 1 95 ? 4.464 3.765 1.491 1.00 87.81 95 PRO A N 1
ATOM 706 C CA . PRO A 1 95 ? 4.606 2.799 2.581 1.00 87.81 95 PRO A CA 1
ATOM 707 C C . PRO A 1 95 ? 4.591 3.484 3.950 1.00 87.81 95 PRO A C 1
ATOM 709 O O . PRO A 1 95 ? 4.111 2.909 4.926 1.00 87.81 95 PRO A O 1
ATOM 712 N N . ILE A 1 96 ? 5.086 4.723 4.022 1.00 87.69 96 ILE A N 1
ATOM 713 C CA . ILE A 1 96 ? 5.109 5.525 5.248 1.00 87.69 96 ILE A CA 1
ATOM 714 C C . ILE A 1 96 ? 3.683 5.934 5.627 1.00 87.69 96 ILE A C 1
ATOM 716 O O . ILE A 1 96 ? 3.312 5.833 6.793 1.00 87.69 96 ILE A O 1
ATOM 720 N N . GLU A 1 97 ? 2.855 6.328 4.661 1.00 91.88 97 GLU A N 1
ATOM 721 C CA . GLU A 1 97 ? 1.445 6.673 4.897 1.00 91.88 97 GLU A CA 1
ATOM 722 C C . GLU A 1 97 ? 0.650 5.468 5.432 1.00 91.88 97 GLU A C 1
ATOM 724 O O . GLU A 1 97 ? -0.100 5.593 6.405 1.00 91.88 97 GLU A O 1
ATOM 729 N N . ILE A 1 98 ? 0.886 4.277 4.869 1.00 93.06 98 ILE A N 1
ATOM 730 C CA . ILE A 1 98 ? 0.315 3.014 5.362 1.00 93.06 98 ILE A CA 1
ATOM 731 C C . ILE A 1 98 ? 0.785 2.729 6.794 1.00 93.06 98 ILE A C 1
ATOM 733 O O . ILE A 1 98 ? -0.038 2.421 7.657 1.00 93.06 98 ILE A O 1
ATOM 737 N N . LEU A 1 99 ? 2.087 2.860 7.074 1.00 91.88 99 LEU A N 1
ATOM 738 C CA . LEU A 1 99 ? 2.647 2.663 8.414 1.00 91.88 99 LEU A CA 1
ATOM 739 C C . LEU A 1 99 ? 2.050 3.619 9.446 1.00 91.88 99 LEU A C 1
ATOM 741 O O . LEU A 1 99 ? 1.743 3.193 10.558 1.00 91.88 99 LEU A O 1
ATOM 745 N N . ILE A 1 100 ? 1.872 4.894 9.092 1.00 90.50 100 ILE A N 1
ATOM 746 C CA . ILE A 1 100 ? 1.236 5.887 9.963 1.00 90.50 100 ILE A CA 1
ATOM 747 C C . ILE A 1 100 ? -0.196 5.452 10.267 1.00 90.50 100 ILE A C 1
ATOM 749 O O . ILE A 1 100 ? -0.588 5.423 11.432 1.00 90.50 100 ILE A O 1
ATOM 753 N N . GLY A 1 101 ? -0.962 5.048 9.250 1.00 94.50 101 GLY A N 1
ATOM 754 C CA . GLY A 1 101 ? -2.324 4.562 9.449 1.00 94.50 101 GLY A CA 1
ATOM 755 C C . GLY A 1 101 ? -2.390 3.327 10.353 1.00 94.50 101 GLY A C 1
ATOM 756 O O . GLY A 1 101 ? -3.217 3.277 11.265 1.00 94.50 101 GLY A O 1
ATOM 757 N N . LEU A 1 102 ? -1.488 2.363 10.159 1.00 94.44 102 LEU A N 1
ATOM 758 C CA . LEU A 1 102 ? -1.433 1.133 10.952 1.00 94.44 102 LEU A CA 1
ATOM 759 C C . LEU A 1 102 ? -0.974 1.398 12.394 1.00 94.44 102 LEU A C 1
ATOM 761 O O . LEU A 1 102 ? -1.544 0.863 13.344 1.00 94.44 102 LEU A O 1
ATOM 765 N N . GLY A 1 103 ? 0.013 2.278 12.570 1.00 93.19 103 GLY A N 1
ATOM 766 C CA . GLY A 1 103 ? 0.485 2.734 13.876 1.00 93.19 103 GLY A CA 1
ATOM 767 C C . GLY A 1 103 ? -0.600 3.487 14.645 1.00 93.19 103 GLY A C 1
ATOM 768 O O . GLY A 1 103 ? -0.816 3.224 15.827 1.00 93.19 103 GLY A O 1
ATOM 769 N N . CYS A 1 104 ? -1.355 4.357 13.972 1.00 95.19 104 CYS A N 1
ATOM 770 C CA . CYS A 1 104 ? -2.527 5.014 14.544 1.00 95.19 104 CYS A CA 1
ATOM 771 C C . CYS A 1 104 ? -3.622 4.015 14.934 1.00 95.19 104 CYS A C 1
ATOM 773 O O . CYS A 1 104 ? -4.238 4.182 15.987 1.00 95.19 104 CYS A O 1
ATOM 775 N N . ALA A 1 105 ? -3.849 2.972 14.129 1.00 96.75 105 ALA A N 1
ATOM 776 C CA . ALA A 1 105 ? -4.798 1.916 14.463 1.00 96.75 105 ALA A CA 1
ATOM 777 C C . ALA A 1 105 ? -4.375 1.163 15.737 1.00 96.75 105 ALA A C 1
ATOM 779 O O . ALA A 1 105 ? -5.187 0.954 16.640 1.00 96.75 105 ALA A O 1
ATOM 780 N N . LEU A 1 106 ? -3.087 0.824 15.846 1.00 94.62 106 LEU A N 1
ATOM 781 C CA . LEU A 1 106 ? -2.512 0.137 17.002 1.00 94.62 106 LEU A CA 1
ATOM 782 C C . LEU A 1 106 ? -2.602 0.987 18.275 1.00 94.62 106 LEU A C 1
ATOM 784 O O . LEU A 1 106 ? -3.103 0.517 19.296 1.00 94.62 106 LEU A O 1
ATOM 788 N N . LEU A 1 107 ? -2.171 2.249 18.208 1.00 92.12 107 LEU A N 1
ATOM 789 C CA . LEU A 1 107 ? -2.251 3.189 19.330 1.00 92.12 107 LEU A CA 1
ATOM 790 C C . LEU A 1 107 ? -3.702 3.442 19.742 1.00 92.12 107 LEU A C 1
ATOM 792 O O . LEU A 1 107 ? -4.026 3.405 20.929 1.00 92.12 107 LEU A O 1
ATOM 796 N N . GLY A 1 108 ? -4.593 3.634 18.767 1.00 93.88 108 GLY A N 1
ATOM 797 C CA . GLY A 1 108 ? -6.025 3.767 19.003 1.00 93.88 108 GLY A CA 1
ATOM 798 C C . GLY A 1 108 ? -6.590 2.557 19.743 1.00 93.88 108 GLY A C 1
ATOM 799 O O . GLY A 1 108 ? -7.361 2.731 20.686 1.00 93.88 108 GLY A O 1
ATOM 800 N N . LEU A 1 109 ? -6.171 1.343 19.371 1.00 94.19 109 LEU A N 1
ATOM 801 C CA . LEU A 1 109 ? -6.631 0.107 20.000 1.00 94.19 109 LEU A CA 1
ATOM 802 C C . LEU A 1 109 ? -6.118 -0.004 21.438 1.00 94.19 109 LEU A C 1
ATOM 804 O O . LEU A 1 109 ? -6.906 -0.277 22.343 1.00 94.19 109 LEU A O 1
ATOM 808 N N . MET A 1 110 ? -4.831 0.280 21.666 1.00 88.44 110 MET A N 1
ATOM 809 C CA . MET A 1 110 ? -4.238 0.304 23.007 1.00 88.44 110 MET A CA 1
ATOM 810 C C . MET A 1 110 ? -4.948 1.302 23.923 1.00 88.44 110 MET A C 1
ATOM 812 O O . MET A 1 110 ? -5.271 0.968 25.062 1.00 88.44 110 MET A O 1
ATOM 816 N N . PHE A 1 111 ? -5.251 2.505 23.428 1.00 90.31 111 PHE A N 1
ATOM 817 C CA . PHE A 1 111 ? -5.985 3.502 24.203 1.00 90.31 111 PHE A CA 1
ATOM 818 C C . PHE A 1 111 ? -7.441 3.105 24.451 1.00 90.31 111 PHE A C 1
ATOM 820 O O . PHE A 1 111 ? -7.976 3.378 25.527 1.00 90.31 111 PHE A O 1
ATOM 827 N N . CYS A 1 112 ? -8.070 2.424 23.491 1.00 90.94 112 CYS A N 1
ATOM 828 C CA . CYS A 1 112 ? -9.434 1.929 23.629 1.00 90.94 112 CYS A CA 1
ATOM 829 C C . CYS A 1 112 ? -9.542 0.850 24.721 1.00 90.94 112 CYS A C 1
ATOM 831 O O . CYS A 1 112 ? -10.442 0.923 25.559 1.00 90.94 112 CYS A O 1
ATOM 833 N N . VAL A 1 113 ? -8.600 -0.101 24.751 1.00 88.12 113 VAL A N 1
ATOM 834 C CA . VAL A 1 113 ? -8.555 -1.199 25.734 1.00 88.12 113 VAL A CA 1
ATOM 835 C C . VAL A 1 113 ? -8.048 -0.726 27.098 1.00 88.12 113 VAL A C 1
ATOM 837 O O . VAL A 1 113 ? -8.607 -1.101 28.123 1.00 88.12 113 VAL A O 1
ATOM 840 N N . GLY A 1 114 ? -7.028 0.135 27.130 1.00 83.50 114 GLY A N 1
ATOM 841 C CA . GLY A 1 114 ? -6.413 0.625 28.368 1.00 83.50 114 GLY A CA 1
ATOM 842 C C . GLY A 1 114 ? -7.252 1.641 29.148 1.00 83.50 114 GLY A C 1
ATOM 843 O O . GLY A 1 114 ? -6.813 2.132 30.181 1.00 83.50 114 GLY A O 1
ATOM 844 N N . GLY A 1 115 ? -8.449 1.983 28.663 1.00 80.75 115 GLY A N 1
ATOM 845 C CA . GLY A 1 115 ? -9.367 2.883 29.359 1.00 80.75 115 GLY A CA 1
ATOM 846 C C . GLY A 1 115 ? -8.946 4.355 29.361 1.00 80.75 115 GLY A C 1
ATOM 847 O O . GLY A 1 115 ? -9.551 5.137 30.092 1.00 80.75 115 GLY A O 1
ATOM 848 N N . PHE A 1 116 ? -7.970 4.732 28.532 1.00 82.81 116 PHE A N 1
ATOM 849 C CA . PHE A 1 116 ? -7.433 6.089 28.432 1.00 82.81 116 PHE A CA 1
ATOM 850 C C . PHE A 1 116 ? -8.461 7.106 27.906 1.00 82.81 116 PHE A C 1
ATOM 852 O O . PHE A 1 116 ? -9.556 6.763 27.437 1.00 82.81 116 PHE A O 1
ATOM 859 N N . ASP A 1 117 ? -8.084 8.385 27.979 1.00 83.31 117 ASP A N 1
ATOM 860 C CA . ASP A 1 117 ? -8.915 9.498 27.538 1.00 83.31 117 ASP A CA 1
ATOM 861 C C . ASP A 1 117 ? -9.337 9.379 26.070 1.00 83.31 117 ASP A C 1
ATOM 863 O O . ASP A 1 117 ? -8.531 9.203 25.153 1.00 83.31 117 ASP A O 1
ATOM 867 N N . SER A 1 118 ? -10.640 9.562 25.836 1.00 85.06 118 SER A N 1
ATOM 868 C CA . SER A 1 118 ? -11.250 9.423 24.505 1.00 85.06 118 SER A CA 1
ATOM 869 C C . SER A 1 118 ? -10.728 10.427 23.469 1.00 85.06 118 SER A C 1
ATOM 871 O O . SER A 1 118 ? -10.900 10.220 22.269 1.00 85.06 118 SER A O 1
ATOM 873 N N . SER A 1 119 ? -10.084 11.508 23.914 1.00 83.75 119 SER A N 1
ATOM 874 C CA . SER A 1 119 ? -9.487 12.524 23.044 1.00 83.75 119 SER A CA 1
ATOM 875 C C . SER A 1 119 ? -8.316 11.973 22.231 1.00 83.75 119 SER A C 1
ATOM 877 O O . SER A 1 119 ? -8.220 12.257 21.040 1.00 83.75 119 SER A O 1
ATOM 879 N N . PHE A 1 120 ? -7.471 11.123 22.823 1.00 82.38 120 PHE A N 1
ATOM 880 C CA . PHE A 1 120 ? -6.333 10.528 22.114 1.00 82.38 120 PHE A CA 1
ATOM 881 C C . PHE A 1 120 ? -6.777 9.507 21.068 1.00 82.38 120 PHE A C 1
ATOM 883 O O . PHE A 1 120 ? -6.253 9.503 19.954 1.00 82.38 120 PHE A O 1
ATOM 890 N N . VAL A 1 121 ? -7.792 8.699 21.392 1.00 89.56 121 VAL A N 1
ATOM 891 C CA . VAL A 1 121 ? -8.402 7.752 20.447 1.00 89.56 121 VAL A CA 1
ATOM 892 C C . VAL A 1 121 ? -8.924 8.499 19.218 1.00 89.56 121 VAL A C 1
ATOM 894 O O . VAL A 1 121 ? -8.614 8.109 18.098 1.00 89.56 121 VAL A O 1
ATOM 897 N N . LYS A 1 122 ? -9.634 9.619 19.411 1.00 87.94 122 LYS A N 1
ATOM 898 C CA . LYS A 1 122 ? -10.137 10.460 18.310 1.00 87.94 122 LYS A CA 1
ATOM 899 C C . LYS A 1 122 ? -9.020 10.934 17.391 1.00 87.94 122 LYS A C 1
ATOM 901 O O . LYS A 1 122 ? -9.120 10.735 16.186 1.00 87.94 122 LYS A O 1
ATOM 906 N N . ILE A 1 123 ? -7.966 11.522 17.961 1.00 85.50 123 ILE A N 1
ATOM 907 C CA . ILE A 1 123 ? -6.826 12.036 17.190 1.00 85.50 123 ILE A CA 1
ATOM 908 C C . ILE A 1 123 ? -6.204 10.906 16.364 1.00 85.50 123 ILE A C 1
ATOM 910 O O . ILE A 1 123 ? -6.045 11.060 15.153 1.00 85.50 123 ILE A O 1
ATOM 914 N N . CYS A 1 124 ? -5.940 9.750 16.984 1.00 91.12 124 CYS A N 1
ATOM 915 C CA . CYS A 1 124 ? -5.375 8.586 16.298 1.00 91.12 124 CYS A CA 1
ATOM 916 C C . CYS A 1 124 ? -6.274 8.107 15.152 1.00 91.12 124 CYS A C 1
ATOM 918 O O . CYS A 1 124 ? -5.790 7.903 14.044 1.00 91.12 124 CYS A O 1
ATOM 920 N N . LEU A 1 125 ? -7.584 7.982 15.381 1.00 93.81 125 LEU A N 1
ATOM 921 C CA . LEU A 1 125 ? -8.537 7.552 14.354 1.00 93.81 125 LEU A CA 1
ATOM 922 C C . LEU A 1 125 ? -8.608 8.534 13.181 1.00 93.81 125 LEU A C 1
ATOM 924 O O . LEU A 1 125 ? -8.584 8.112 12.027 1.00 93.81 125 LEU A O 1
ATOM 928 N N . THR A 1 126 ? -8.663 9.840 13.459 1.00 89.31 126 THR A N 1
ATOM 929 C CA . THR A 1 126 ? -8.706 10.866 12.408 1.00 89.31 126 THR A CA 1
ATOM 930 C C . THR A 1 126 ? -7.419 10.911 11.597 1.00 89.31 126 THR A C 1
ATOM 932 O O . THR A 1 126 ? -7.479 10.964 10.371 1.00 89.31 126 THR A O 1
ATOM 935 N N . LEU A 1 127 ? -6.263 10.839 12.265 1.00 90.25 127 LEU A N 1
ATOM 936 C CA . LEU A 1 127 ? -4.960 10.876 11.612 1.00 90.25 127 LEU A CA 1
ATOM 937 C C . LEU A 1 127 ? -4.729 9.607 10.788 1.00 90.25 127 LEU A C 1
ATOM 939 O O . LEU A 1 127 ? -4.330 9.697 9.632 1.00 90.25 127 LEU A O 1
ATOM 943 N N . GLY A 1 128 ? -5.045 8.437 11.349 1.00 93.38 128 GLY A N 1
ATOM 944 C CA . GLY A 1 128 ? -4.903 7.162 10.656 1.00 93.38 128 GLY A CA 1
ATOM 945 C C . GLY A 1 128 ? -5.860 7.020 9.474 1.00 93.38 128 GLY A C 1
ATOM 946 O O . GLY A 1 128 ? -5.453 6.561 8.409 1.00 93.38 128 GLY A O 1
ATOM 947 N N . GLY A 1 129 ? -7.110 7.470 9.624 1.00 94.19 129 GLY A N 1
ATOM 948 C CA . GLY A 1 129 ? -8.080 7.509 8.530 1.00 94.19 129 GLY A CA 1
ATOM 949 C C . GLY A 1 129 ? -7.651 8.454 7.406 1.00 94.19 129 GLY A C 1
ATOM 950 O O . GLY A 1 129 ? -7.700 8.073 6.240 1.00 94.19 129 GLY A O 1
ATOM 951 N N . ALA A 1 130 ? -7.171 9.656 7.743 1.00 89.94 130 ALA A N 1
ATOM 952 C CA . ALA A 1 130 ? -6.641 10.597 6.757 1.00 89.94 130 ALA A CA 1
ATOM 953 C C . ALA A 1 130 ? -5.420 10.021 6.025 1.00 89.94 130 ALA A C 1
ATOM 955 O O . ALA A 1 130 ? -5.389 10.052 4.799 1.00 89.94 130 ALA A O 1
ATOM 956 N N . ALA A 1 131 ? -4.462 9.435 6.750 1.00 92.62 131 ALA A N 1
ATOM 957 C CA . ALA A 1 131 ? -3.279 8.808 6.161 1.00 92.62 131 ALA A CA 1
ATOM 958 C C . ALA A 1 131 ? -3.643 7.662 5.201 1.00 92.62 131 ALA A C 1
ATOM 960 O O . ALA A 1 131 ? -3.109 7.595 4.099 1.00 92.62 131 ALA A O 1
ATOM 961 N N . ALA A 1 132 ? -4.604 6.806 5.567 1.00 95.38 132 ALA A N 1
ATOM 962 C CA . ALA A 1 132 ? -5.063 5.714 4.708 1.00 95.38 132 ALA A CA 1
ATOM 963 C C . ALA A 1 132 ? -5.733 6.216 3.414 1.00 95.38 132 ALA A C 1
ATOM 965 O O . ALA A 1 132 ? -5.505 5.663 2.339 1.00 95.38 132 ALA A O 1
ATOM 966 N N . VAL A 1 133 ? -6.543 7.277 3.496 1.00 93.19 133 VAL A N 1
ATOM 967 C CA . VAL A 1 133 ? -7.171 7.899 2.316 1.00 93.19 133 VAL A CA 1
ATOM 968 C C . VAL A 1 133 ? -6.129 8.576 1.429 1.00 93.19 133 VAL A C 1
ATOM 970 O O . VAL A 1 133 ? -6.187 8.424 0.208 1.00 93.19 133 VAL A O 1
ATOM 973 N N . VAL A 1 134 ? -5.166 9.284 2.028 1.00 91.44 134 VAL A N 1
ATOM 974 C CA . VAL A 1 134 ? -4.045 9.890 1.300 1.00 91.44 134 VAL A CA 1
ATOM 975 C C . VAL A 1 134 ? -3.240 8.811 0.576 1.00 91.44 134 VAL A C 1
ATOM 977 O O . VAL A 1 134 ? -3.001 8.982 -0.611 1.00 91.44 134 VAL A O 1
ATOM 980 N N . ALA A 1 135 ? -2.964 7.665 1.204 1.00 93.31 135 ALA A N 1
ATOM 981 C CA . ALA A 1 135 ? -2.276 6.540 0.562 1.00 93.31 135 ALA A CA 1
ATOM 982 C C . ALA A 1 135 ? -3.008 6.001 -0.672 1.00 93.31 135 ALA A C 1
ATOM 984 O O . ALA A 1 135 ? -2.392 5.759 -1.712 1.00 93.31 135 ALA A O 1
ATOM 985 N N . ILE A 1 136 ? -4.336 5.854 -0.595 1.00 94.62 136 ILE A N 1
ATOM 986 C CA . ILE A 1 136 ? -5.146 5.445 -1.753 1.00 94.62 136 ILE A CA 1
ATOM 987 C C . ILE A 1 136 ? -5.053 6.495 -2.862 1.00 94.62 136 ILE A C 1
ATOM 989 O O . ILE A 1 136 ? -4.835 6.147 -4.023 1.00 94.62 136 ILE A O 1
ATOM 993 N N . LEU A 1 137 ? -5.212 7.775 -2.517 1.00 91.75 137 LEU A N 1
ATOM 994 C CA . LEU A 1 137 ? -5.149 8.868 -3.483 1.00 91.75 137 LEU A CA 1
ATOM 995 C C . LEU A 1 137 ? -3.770 8.941 -4.148 1.00 91.75 137 LEU A C 1
ATOM 997 O O . LEU A 1 137 ? -3.689 9.073 -5.366 1.00 91.75 137 LEU A O 1
ATOM 1001 N N . HIS A 1 138 ? -2.705 8.793 -3.364 1.00 89.94 138 HIS A N 1
ATOM 1002 C CA . HIS A 1 138 ? -1.326 8.805 -3.823 1.00 89.94 138 HIS A CA 1
ATOM 1003 C C . HIS A 1 138 ? -1.081 7.689 -4.845 1.00 89.94 138 HIS A C 1
ATOM 1005 O O . HIS A 1 138 ? -0.555 7.958 -5.922 1.00 89.94 138 HIS A O 1
ATOM 1011 N N . MET A 1 139 ? -1.551 6.464 -4.582 1.00 90.94 139 MET A N 1
ATOM 1012 C CA . MET A 1 139 ? -1.453 5.362 -5.548 1.00 90.94 139 MET A CA 1
ATOM 1013 C C . MET A 1 139 ? -2.215 5.629 -6.843 1.00 90.94 139 MET A C 1
ATOM 1015 O O . MET A 1 139 ? -1.685 5.374 -7.918 1.00 90.94 139 MET A O 1
ATOM 1019 N N . VAL A 1 140 ? -3.443 6.146 -6.757 1.00 92.12 140 VAL A N 1
ATOM 1020 C CA . VAL A 1 140 ? -4.269 6.419 -7.945 1.00 92.12 140 VAL A CA 1
ATOM 1021 C C . VAL A 1 140 ? -3.650 7.518 -8.810 1.00 92.12 140 VAL A C 1
ATOM 1023 O O . VAL A 1 140 ? -3.614 7.393 -10.033 1.00 92.12 140 VAL A O 1
ATOM 1026 N N . VAL A 1 141 ? -3.143 8.582 -8.184 1.00 92.12 141 VAL A N 1
ATOM 1027 C CA . VAL A 1 141 ? -2.459 9.674 -8.890 1.00 92.12 141 VAL A CA 1
ATOM 1028 C C . VAL A 1 141 ? -1.161 9.170 -9.517 1.00 92.12 141 VAL A C 1
ATOM 1030 O O . VAL A 1 141 ? -0.916 9.425 -10.693 1.00 92.12 141 VAL A O 1
ATOM 1033 N N . ALA A 1 142 ? -0.364 8.400 -8.773 1.00 88.50 142 ALA A N 1
ATOM 1034 C CA . ALA A 1 142 ? 0.872 7.830 -9.290 1.00 88.50 142 ALA A CA 1
ATOM 1035 C C . ALA A 1 142 ? 0.632 6.870 -10.464 1.00 88.50 142 ALA A C 1
ATOM 1037 O O . ALA A 1 142 ? 1.374 6.929 -11.438 1.00 88.50 142 ALA A O 1
ATOM 1038 N N . ASP A 1 143 ? -0.409 6.031 -10.418 1.00 90.75 143 ASP A N 1
ATOM 1039 C CA . ASP A 1 143 ? -0.776 5.136 -11.525 1.00 90.75 143 ASP A CA 1
ATOM 1040 C C . ASP A 1 143 ? -1.132 5.931 -12.793 1.00 90.75 143 ASP A C 1
ATOM 1042 O O . ASP A 1 143 ? -0.612 5.643 -13.873 1.00 90.75 143 ASP A O 1
ATOM 1046 N N . SER A 1 144 ? -1.950 6.981 -12.658 1.00 90.50 144 SER A N 1
ATOM 1047 C CA . SER A 1 144 ? -2.357 7.850 -13.773 1.00 90.50 144 SER A CA 1
ATOM 1048 C C . SER A 1 144 ? -1.174 8.586 -14.414 1.00 90.50 144 SER A C 1
ATOM 1050 O O . SER A 1 144 ? -1.040 8.629 -15.643 1.00 90.50 144 SER A O 1
ATOM 1052 N N . ASP A 1 145 ? -0.300 9.164 -13.594 1.00 89.88 145 ASP A N 1
ATOM 1053 C CA . ASP A 1 145 ? 0.849 9.931 -14.076 1.00 89.88 145 ASP A CA 1
ATOM 1054 C C . ASP A 1 145 ? 1.916 9.027 -14.692 1.00 89.88 145 ASP A C 1
ATOM 1056 O O . ASP A 1 145 ? 2.529 9.388 -15.695 1.00 89.88 145 ASP A O 1
ATOM 1060 N N . LEU A 1 146 ? 2.103 7.828 -14.139 1.00 84.81 146 LEU A N 1
ATOM 1061 C CA . LEU A 1 146 ? 3.010 6.821 -14.676 1.00 84.81 146 LEU A CA 1
ATOM 1062 C C . LEU A 1 146 ? 2.563 6.374 -16.073 1.00 84.81 146 LEU A C 1
ATOM 1064 O O . LEU A 1 146 ? 3.390 6.331 -16.983 1.00 84.81 146 LEU A O 1
ATOM 1068 N N . HIS A 1 147 ? 1.264 6.140 -16.288 1.00 86.50 147 HIS A N 1
ATOM 1069 C CA . HIS A 1 147 ? 0.731 5.825 -17.619 1.00 86.50 147 HIS A CA 1
ATOM 1070 C C . HIS A 1 147 ? 0.932 6.973 -18.609 1.00 86.50 147 HIS A C 1
ATOM 1072 O O . HIS A 1 147 ? 1.384 6.747 -19.733 1.00 86.50 147 HIS A O 1
ATOM 1078 N N . THR A 1 148 ? 0.640 8.206 -18.186 1.00 87.50 148 THR A N 1
ATOM 1079 C CA . THR A 1 148 ? 0.798 9.399 -19.031 1.00 87.50 148 THR A CA 1
ATOM 1080 C C . THR A 1 148 ? 2.260 9.597 -19.428 1.00 87.50 148 THR A C 1
ATOM 1082 O O . THR A 1 148 ? 2.566 9.786 -20.605 1.00 87.50 148 THR A O 1
ATOM 1085 N N . TRP A 1 149 ? 3.176 9.467 -18.467 1.00 85.31 149 TRP A N 1
ATOM 1086 C CA . TRP A 1 149 ? 4.611 9.585 -18.698 1.00 85.31 149 TRP A CA 1
ATOM 1087 C C . TRP A 1 149 ? 5.145 8.483 -19.618 1.00 85.31 149 TRP A C 1
ATOM 1089 O O . TRP A 1 149 ? 5.906 8.769 -20.544 1.00 85.31 149 TRP A O 1
ATOM 1099 N N . PHE A 1 150 ? 4.721 7.230 -19.425 1.00 83.31 150 PHE A N 1
ATOM 1100 C CA . PHE A 1 150 ? 5.102 6.138 -20.322 1.00 83.31 150 PHE A CA 1
ATOM 1101 C C . PHE A 1 150 ? 4.577 6.353 -21.744 1.00 83.31 150 PHE A C 1
ATOM 1103 O O . PHE A 1 150 ? 5.299 6.106 -22.712 1.00 83.31 150 PHE A O 1
ATOM 1110 N N . GLN A 1 151 ? 3.341 6.832 -21.888 1.00 84.69 151 GLN A N 1
ATOM 1111 C CA . GLN A 1 151 ? 2.758 7.131 -23.191 1.00 84.69 151 GLN A CA 1
ATOM 1112 C C . GLN A 1 151 ? 3.519 8.254 -23.906 1.00 84.69 151 GLN A C 1
ATOM 1114 O O . GLN A 1 151 ? 3.821 8.125 -25.093 1.00 84.69 151 GLN A O 1
ATOM 1119 N N . GLU A 1 152 ? 3.877 9.321 -23.191 1.00 82.94 152 GLU A N 1
ATOM 1120 C CA . GLU A 1 152 ? 4.666 10.427 -23.737 1.00 82.94 152 GLU A CA 1
ATOM 1121 C C . GLU A 1 152 ? 6.058 9.961 -2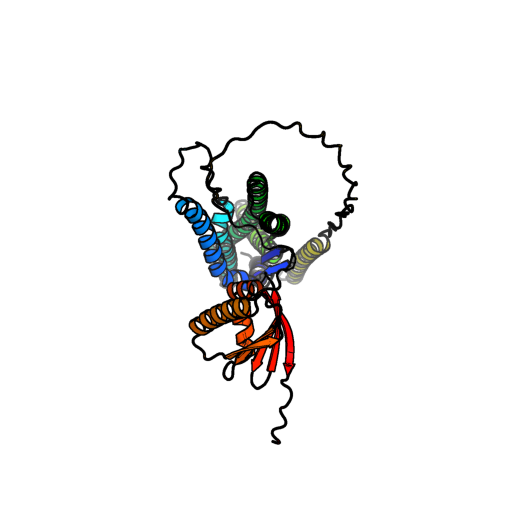4.182 1.00 82.94 152 GLU A C 1
ATOM 1123 O O . GLU A 1 152 ? 6.480 10.264 -25.299 1.00 82.94 152 GLU A O 1
ATOM 1128 N N . ARG A 1 153 ? 6.727 9.132 -23.368 1.00 75.50 153 ARG A N 1
ATOM 1129 C CA . ARG A 1 153 ? 8.038 8.550 -23.698 1.00 75.50 153 ARG A CA 1
ATOM 1130 C C . ARG A 1 153 ? 8.010 7.697 -24.962 1.00 75.50 153 ARG A C 1
ATOM 1132 O O . ARG A 1 153 ? 8.903 7.814 -25.799 1.00 75.50 153 ARG A O 1
ATOM 1139 N N . MET A 1 154 ? 6.976 6.878 -25.142 1.00 74.94 154 MET A N 1
ATOM 1140 C CA . MET A 1 154 ? 6.831 6.076 -26.360 1.00 74.94 154 MET A CA 1
ATOM 1141 C C . MET A 1 154 ? 6.620 6.934 -27.608 1.00 74.94 154 MET A C 1
ATOM 1143 O O . MET A 1 154 ? 7.153 6.620 -28.675 1.00 74.94 154 MET A O 1
ATOM 1147 N N . LEU A 1 155 ? 5.845 8.014 -27.487 1.00 80.69 155 LEU A N 1
ATOM 1148 C CA . LEU A 1 155 ? 5.609 8.931 -28.597 1.00 80.69 155 LEU A CA 1
ATOM 1149 C C . LEU A 1 155 ? 6.890 9.690 -28.961 1.00 80.69 155 LEU A C 1
ATOM 1151 O O . LEU A 1 155 ? 7.198 9.796 -30.149 1.00 80.69 155 LEU A O 1
ATOM 1155 N N . SER A 1 156 ? 7.670 10.139 -27.971 1.00 74.62 156 SER A N 1
ATOM 1156 C CA . SER A 1 156 ? 8.937 10.832 -28.223 1.00 74.62 156 SER A CA 1
ATOM 1157 C C . SER A 1 156 ? 9.978 9.935 -28.898 1.00 74.62 156 SER A C 1
ATOM 1159 O O . SER A 1 156 ? 10.595 10.370 -29.871 1.00 74.62 156 SER A O 1
ATOM 1161 N N . ASP A 1 157 ? 10.117 8.673 -28.474 1.00 69.56 157 ASP A N 1
ATOM 1162 C CA . ASP A 1 157 ? 11.101 7.745 -29.063 1.00 69.56 157 ASP A CA 1
ATOM 1163 C C . ASP A 1 157 ? 10.748 7.342 -30.498 1.00 69.56 157 ASP A C 1
ATOM 1165 O O . ASP A 1 157 ? 11.626 7.203 -31.348 1.00 69.56 157 ASP A O 1
ATOM 1169 N N . SER A 1 158 ? 9.455 7.229 -30.818 1.00 67.12 158 SER A N 1
ATOM 1170 C CA . SER A 1 158 ? 9.008 6.870 -32.172 1.00 67.12 158 SER A CA 1
ATOM 1171 C C . SER A 1 158 ? 9.365 7.908 -33.247 1.00 67.12 158 SER A C 1
ATOM 1173 O O . SER A 1 158 ? 9.335 7.601 -34.439 1.00 67.12 158 SER A O 1
ATOM 1175 N N . SER A 1 159 ? 9.708 9.134 -32.836 1.00 64.88 159 SER A N 1
ATOM 1176 C CA . SER A 1 159 ? 10.003 10.250 -33.737 1.00 64.88 159 SER A CA 1
ATOM 1177 C C . SER A 1 159 ? 11.472 10.347 -34.174 1.00 64.88 159 SER A C 1
ATOM 1179 O O . SER A 1 159 ? 11.778 11.166 -35.042 1.00 64.88 159 SER A O 1
ATOM 1181 N N . SER A 1 160 ? 12.368 9.499 -33.643 1.00 61.16 160 SER A N 1
ATOM 1182 C CA . SER A 1 160 ? 13.790 9.453 -34.023 1.00 61.16 160 SER A CA 1
ATOM 1183 C C . SER A 1 160 ? 14.118 8.199 -34.861 1.00 61.16 160 SER A C 1
ATOM 1185 O O . SER A 1 160 ? 14.437 7.145 -34.315 1.00 61.16 160 SER A O 1
ATOM 1187 N N . PRO A 1 161 ? 14.033 8.260 -36.205 1.00 54.12 161 PRO A N 1
ATOM 1188 C CA . PRO A 1 161 ? 14.169 7.095 -37.090 1.00 54.12 161 PRO A CA 1
ATOM 1189 C C . PRO A 1 161 ? 15.619 6.624 -37.345 1.00 54.12 161 PRO A C 1
ATOM 1191 O O . PRO A 1 161 ? 15.886 5.971 -38.354 1.00 54.12 161 PRO A O 1
ATOM 1194 N N . THR A 1 162 ? 16.593 6.947 -36.494 1.00 52.56 162 THR A N 1
ATOM 1195 C CA . THR A 1 162 ? 18.012 6.698 -36.799 1.00 52.56 162 THR A CA 1
ATOM 1196 C C . THR A 1 162 ? 18.516 5.342 -36.287 1.00 52.56 162 THR A C 1
ATOM 1198 O O . THR A 1 162 ? 19.011 5.233 -35.177 1.00 52.56 162 THR A O 1
ATOM 1201 N N . ASN A 1 163 ? 18.442 4.329 -37.157 1.00 57.03 163 ASN A N 1
ATOM 1202 C CA . ASN A 1 163 ? 19.340 3.163 -37.287 1.00 57.03 163 ASN A CA 1
ATOM 1203 C C . ASN A 1 163 ? 19.599 2.185 -36.118 1.00 57.03 163 ASN A C 1
ATOM 1205 O O . ASN A 1 163 ? 20.350 1.230 -36.332 1.00 57.03 163 ASN A O 1
ATOM 1209 N N . ASP A 1 164 ? 18.971 2.308 -34.951 1.00 61.56 164 ASP A N 1
ATOM 1210 C CA . ASP A 1 164 ? 19.162 1.305 -33.896 1.00 61.56 164 ASP A CA 1
ATOM 1211 C C . ASP A 1 164 ? 18.323 0.043 -34.146 1.00 61.56 164 ASP A C 1
ATOM 1213 O O . ASP A 1 164 ? 17.101 0.020 -33.989 1.00 61.56 164 ASP A O 1
ATOM 1217 N N . SER A 1 165 ? 19.001 -1.057 -34.490 1.00 54.78 165 SER A N 1
ATOM 1218 C CA . SER A 1 165 ? 18.417 -2.386 -34.750 1.00 54.78 165 SER A CA 1
ATOM 1219 C C . SER A 1 165 ? 17.595 -2.963 -33.584 1.00 54.78 165 SER A C 1
ATOM 1221 O O . SER A 1 165 ? 16.870 -3.939 -33.769 1.00 54.78 165 SER A O 1
ATOM 1223 N N . PHE A 1 166 ? 17.688 -2.368 -32.391 1.00 62.53 166 PHE A N 1
ATOM 1224 C CA . PHE A 1 166 ? 16.936 -2.751 -31.193 1.00 62.53 166 PHE A CA 1
ATOM 1225 C C . PHE A 1 166 ? 15.775 -1.806 -30.855 1.00 62.53 166 PHE A C 1
ATOM 1227 O O . PHE A 1 166 ? 14.999 -2.119 -29.952 1.00 62.53 166 PHE A O 1
ATOM 1234 N N . ALA A 1 167 ? 15.593 -0.703 -31.590 1.00 61.66 167 ALA A N 1
ATOM 1235 C CA . ALA A 1 167 ? 14.534 0.272 -31.326 1.00 61.66 167 ALA A CA 1
ATOM 1236 C C . ALA A 1 167 ? 13.136 -0.366 -31.367 1.00 61.66 167 ALA A C 1
ATOM 1238 O O . ALA A 1 167 ? 12.308 -0.095 -30.506 1.00 61.66 167 ALA A O 1
ATOM 1239 N N . GLY A 1 168 ? 12.892 -1.300 -32.294 1.00 62.28 168 GLY A N 1
ATOM 1240 C CA . GLY A 1 168 ? 11.617 -2.024 -32.370 1.00 62.28 168 GLY A CA 1
ATOM 1241 C C . GLY A 1 168 ? 11.361 -2.963 -31.184 1.00 62.28 168 GLY A C 1
ATOM 1242 O O . GLY A 1 168 ? 10.213 -3.155 -30.785 1.00 62.28 168 GLY A O 1
ATOM 1243 N N . LEU A 1 169 ? 12.418 -3.519 -30.584 1.00 65.56 169 LEU A N 1
ATOM 1244 C CA . LEU A 1 169 ? 12.313 -4.373 -29.400 1.00 65.56 169 LEU A CA 1
ATOM 1245 C C . LEU A 1 169 ? 12.095 -3.521 -28.148 1.00 65.56 169 LEU A C 1
ATOM 1247 O O . LEU A 1 169 ? 11.185 -3.810 -27.378 1.00 65.56 169 LEU A O 1
ATOM 1251 N N . ALA A 1 170 ? 12.843 -2.426 -27.997 1.00 62.81 170 ALA A N 1
ATOM 1252 C CA . ALA A 1 170 ? 12.626 -1.442 -26.939 1.00 62.81 170 ALA A CA 1
ATOM 1253 C C . ALA A 1 170 ? 11.212 -0.846 -27.001 1.00 62.81 170 ALA A C 1
ATOM 1255 O O . ALA A 1 170 ? 10.545 -0.760 -25.978 1.00 62.81 170 ALA A O 1
ATOM 1256 N N . GLN A 1 171 ? 10.708 -0.534 -28.197 1.00 65.81 171 GLN A N 1
ATOM 1257 C CA . GLN A 1 171 ? 9.346 -0.046 -28.400 1.00 65.81 171 GLN A CA 1
ATOM 1258 C C . GLN A 1 171 ? 8.294 -1.117 -28.077 1.00 65.81 171 GLN A C 1
ATOM 1260 O O . GLN A 1 171 ? 7.266 -0.803 -27.482 1.00 65.81 171 GLN A O 1
ATOM 1265 N N . GLY A 1 172 ? 8.562 -2.388 -28.402 1.00 63.22 172 GLY A N 1
ATOM 1266 C CA . GLY A 1 172 ? 7.723 -3.519 -28.002 1.00 63.22 172 GLY A CA 1
ATOM 1267 C C . GLY A 1 172 ? 7.673 -3.704 -26.483 1.00 63.22 172 GLY A C 1
ATOM 1268 O O . GLY A 1 172 ? 6.589 -3.807 -25.915 1.00 63.22 172 GLY A O 1
ATOM 1269 N N . PHE A 1 173 ? 8.824 -3.670 -25.806 1.00 64.81 173 PHE A N 1
ATOM 1270 C CA . PHE A 1 173 ? 8.899 -3.731 -24.344 1.00 64.81 173 PHE A CA 1
ATOM 1271 C C . PHE A 1 173 ? 8.267 -2.508 -23.687 1.00 64.81 173 PHE A C 1
ATOM 1273 O O . PHE A 1 173 ? 7.517 -2.675 -22.735 1.00 64.81 173 PHE A O 1
ATOM 1280 N N . ALA A 1 174 ? 8.496 -1.302 -24.204 1.00 64.06 174 ALA A N 1
ATOM 1281 C CA . ALA A 1 174 ? 7.887 -0.079 -23.696 1.00 64.06 174 ALA A CA 1
ATOM 1282 C C . ALA A 1 174 ? 6.362 -0.120 -23.832 1.00 64.06 174 ALA A C 1
ATOM 1284 O O . ALA A 1 174 ? 5.677 0.169 -22.861 1.00 64.06 174 ALA A O 1
ATOM 1285 N N . ALA A 1 175 ? 5.832 -0.569 -24.976 1.00 65.06 175 ALA A N 1
ATOM 1286 C CA . ALA A 1 175 ? 4.393 -0.723 -25.195 1.00 65.06 175 ALA A CA 1
ATOM 1287 C C . ALA A 1 175 ? 3.766 -1.807 -24.311 1.00 65.06 175 ALA A C 1
ATOM 1289 O O . ALA A 1 175 ? 2.615 -1.674 -23.887 1.00 65.06 175 ALA A O 1
ATOM 1290 N N . ILE A 1 176 ? 4.512 -2.873 -24.017 1.00 62.38 176 ILE A N 1
ATOM 1291 C CA . ILE A 1 176 ? 4.093 -3.904 -23.069 1.00 62.38 176 ILE A CA 1
ATOM 1292 C C . ILE A 1 176 ? 4.150 -3.344 -21.645 1.00 62.38 176 ILE A C 1
ATOM 1294 O O . ILE A 1 176 ? 3.202 -3.518 -20.899 1.00 62.38 176 ILE A O 1
ATOM 1298 N N . VAL A 1 177 ? 5.193 -2.626 -21.246 1.00 67.12 177 VAL A N 1
ATOM 1299 C C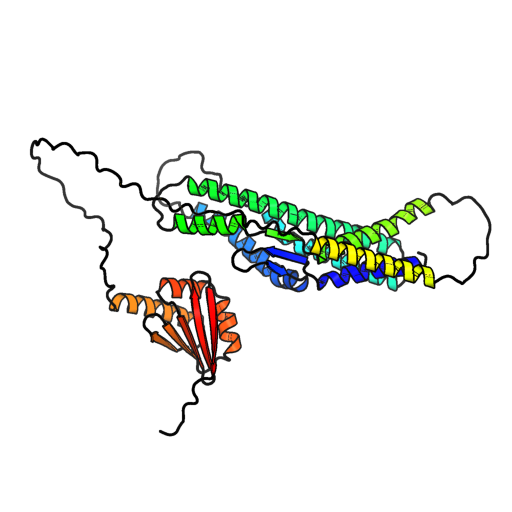A . VAL A 1 177 ? 5.324 -2.067 -19.892 1.00 67.12 177 VAL A CA 1
ATOM 1300 C C . VAL A 1 177 ? 4.273 -0.980 -19.639 1.00 67.12 177 VAL A C 1
ATOM 1302 O O . VAL A 1 177 ? 3.581 -1.027 -18.624 1.00 67.12 177 VAL A O 1
ATOM 1305 N N . SER A 1 178 ? 4.080 -0.062 -20.583 1.00 67.31 178 SER A N 1
ATOM 1306 C CA . SER A 1 178 ? 3.179 1.087 -20.455 1.00 67.31 178 SER A CA 1
ATOM 1307 C C . SER A 1 178 ? 1.703 0.716 -20.351 1.00 67.31 178 SER A C 1
ATOM 1309 O O . SER A 1 178 ? 0.941 1.430 -19.717 1.00 67.31 178 SER A O 1
ATOM 1311 N N . ASN A 1 179 ? 1.281 -0.360 -21.022 1.00 68.31 179 ASN A N 1
ATOM 1312 C CA . ASN A 1 179 ? -0.122 -0.785 -21.033 1.00 68.31 179 ASN A CA 1
ATOM 1313 C C . ASN A 1 179 ? -0.460 -1.760 -19.912 1.00 68.31 179 ASN A C 1
ATOM 1315 O O . ASN A 1 179 ? -1.607 -2.187 -19.801 1.00 68.31 179 ASN A O 1
ATOM 1319 N N . SER A 1 180 ? 0.537 -2.173 -19.136 1.00 65.69 180 SER A N 1
ATOM 1320 C CA . SER A 1 180 ? 0.374 -3.375 -18.339 1.00 65.69 180 SER A CA 1
ATOM 1321 C C . SER A 1 180 ? 0.851 -3.256 -16.913 1.00 65.69 180 SER A C 1
ATOM 1323 O O . SER A 1 180 ? 0.414 -4.070 -16.106 1.00 65.69 180 SER A O 1
ATOM 1325 N N . VAL A 1 181 ? 1.715 -2.287 -16.594 1.00 77.75 181 VAL A N 1
ATOM 1326 C CA . VAL A 1 181 ? 2.069 -1.976 -15.209 1.00 77.75 181 VAL A CA 1
ATOM 1327 C C . VAL A 1 181 ? 0.962 -1.112 -14.622 1.00 77.75 181 VAL A C 1
ATOM 1329 O O . VAL A 1 181 ? 0.964 0.101 -14.783 1.00 77.75 181 VAL A O 1
ATOM 1332 N N . HIS A 1 182 ? 0.014 -1.753 -13.940 1.00 86.50 182 HIS A N 1
ATOM 1333 C CA . HIS A 1 182 ? -0.981 -1.049 -13.135 1.00 86.50 182 HIS A CA 1
ATOM 1334 C C . HIS A 1 182 ? -0.658 -1.203 -11.660 1.00 86.50 182 HIS A C 1
ATOM 1336 O O . HIS A 1 182 ? -0.568 -2.327 -11.154 1.00 86.50 182 HIS A O 1
ATOM 1342 N N . ILE A 1 183 ? -0.560 -0.078 -10.964 1.00 88.12 183 ILE A N 1
ATOM 1343 C CA . ILE A 1 183 ? -0.461 -0.035 -9.511 1.00 88.12 183 ILE A CA 1
ATOM 1344 C C . ILE A 1 183 ? -1.870 0.201 -8.986 1.00 88.12 183 ILE A C 1
ATOM 1346 O O . ILE A 1 183 ? -2.430 1.287 -9.105 1.00 88.12 183 ILE A O 1
ATOM 1350 N N . LYS A 1 184 ? -2.478 -0.838 -8.417 1.00 93.00 184 LYS A N 1
ATOM 1351 C CA . LYS A 1 184 ? -3.821 -0.753 -7.843 1.00 93.00 184 LYS A CA 1
ATOM 1352 C C . LYS A 1 184 ? -3.738 -0.854 -6.322 1.00 93.00 184 LYS A C 1
ATOM 1354 O O . LYS A 1 184 ? -3.051 -1.744 -5.812 1.00 93.00 184 LYS A O 1
ATOM 1359 N N . PRO A 1 185 ? -4.471 -0.007 -5.582 1.00 93.88 185 PRO A N 1
ATOM 1360 C CA . PRO A 1 185 ? -4.666 -0.232 -4.157 1.00 93.88 185 PRO A CA 1
ATOM 1361 C C . PRO A 1 185 ? -5.321 -1.604 -3.947 1.00 93.88 185 PRO A C 1
ATOM 1363 O O . PRO A 1 185 ? -6.299 -1.970 -4.609 1.00 93.88 185 PRO A O 1
ATOM 1366 N N . GLY A 1 186 ? -4.736 -2.391 -3.051 1.00 93.69 186 GLY A N 1
ATOM 1367 C CA . GLY A 1 186 ? -5.225 -3.713 -2.691 1.00 93.69 186 GLY A CA 1
ATOM 1368 C C . GLY A 1 186 ? -6.472 -3.640 -1.810 1.00 93.69 186 GLY A C 1
ATOM 1369 O O . GLY A 1 186 ? -6.794 -2.605 -1.220 1.00 93.69 186 GLY A O 1
ATOM 1370 N N . ALA A 1 187 ? -7.188 -4.761 -1.699 1.00 93.88 187 ALA A N 1
ATOM 1371 C CA . ALA A 1 187 ? -8.412 -4.839 -0.902 1.00 93.88 187 ALA A CA 1
ATOM 1372 C C . ALA A 1 187 ? -8.176 -4.468 0.573 1.00 93.88 187 ALA A C 1
ATOM 1374 O O . ALA A 1 187 ? -9.015 -3.801 1.178 1.00 93.88 187 ALA A O 1
ATOM 1375 N N . GLY A 1 188 ? -7.019 -4.840 1.132 1.00 94.62 188 GLY A N 1
ATOM 1376 C CA . GLY A 1 188 ? -6.662 -4.521 2.512 1.00 94.62 188 GLY A CA 1
ATOM 1377 C C . GLY A 1 188 ? -6.604 -3.014 2.767 1.00 94.62 188 GLY A C 1
ATOM 1378 O O . GLY A 1 188 ? -7.116 -2.555 3.784 1.00 94.62 188 GLY A O 1
ATOM 1379 N N . LEU A 1 189 ? -6.089 -2.225 1.817 1.00 95.12 189 LEU A N 1
ATOM 1380 C CA . LEU A 1 189 ? -5.985 -0.771 1.971 1.00 95.12 189 LEU A CA 1
ATOM 1381 C C . LEU A 1 189 ? -7.366 -0.093 1.990 1.00 95.12 189 LEU A C 1
ATOM 1383 O O . LEU A 1 189 ? -7.606 0.805 2.795 1.00 95.12 189 LEU A O 1
ATOM 1387 N N . TYR A 1 190 ? -8.310 -0.566 1.170 1.00 96.19 190 TYR A N 1
ATOM 1388 C CA . TYR A 1 190 ? -9.696 -0.085 1.203 1.00 96.19 190 TYR A CA 1
ATOM 1389 C C . TYR A 1 190 ? -10.401 -0.430 2.517 1.00 96.19 190 TYR A C 1
ATOM 1391 O O . TYR A 1 190 ? -11.103 0.410 3.085 1.00 96.19 190 TYR A O 1
ATOM 1399 N N . VAL A 1 191 ? -10.213 -1.651 3.022 1.00 96.19 191 VAL A N 1
ATOM 1400 C CA . VAL A 1 191 ? -10.785 -2.073 4.310 1.00 96.19 191 VAL A CA 1
ATOM 1401 C C . VAL A 1 191 ? -10.183 -1.258 5.456 1.00 96.19 191 VAL A C 1
ATOM 1403 O O . VAL A 1 191 ? -10.910 -0.814 6.343 1.00 96.19 191 VAL A O 1
ATOM 1406 N N . MET A 1 192 ? -8.881 -0.977 5.413 1.00 96.00 192 MET A N 1
ATOM 1407 C CA . MET A 1 192 ? -8.196 -0.135 6.392 1.00 96.00 192 MET A CA 1
ATOM 1408 C C . MET A 1 192 ? -8.743 1.297 6.383 1.00 96.00 192 MET A C 1
ATOM 1410 O O . MET A 1 192 ? -9.148 1.810 7.424 1.00 96.00 192 MET A O 1
ATOM 1414 N N . ALA A 1 193 ? -8.823 1.932 5.209 1.00 96.44 193 ALA A N 1
ATOM 1415 C CA . ALA A 1 193 ? -9.353 3.287 5.082 1.00 96.44 193 ALA A CA 1
ATOM 1416 C C . ALA A 1 193 ? -10.809 3.367 5.561 1.00 96.44 193 ALA A C 1
ATOM 1418 O O . ALA A 1 193 ? -11.144 4.211 6.386 1.00 96.44 193 ALA A O 1
ATOM 1419 N N . THR A 1 194 ? -11.669 2.448 5.116 1.00 95.75 194 THR A N 1
ATOM 1420 C CA . THR A 1 194 ? -13.088 2.436 5.510 1.00 95.75 194 THR A CA 1
ATOM 1421 C C . THR A 1 194 ? -13.290 2.184 7.002 1.00 95.75 194 THR A C 1
ATOM 1423 O O . THR A 1 194 ? -14.088 2.885 7.620 1.00 95.75 194 THR A O 1
ATOM 1426 N N . SER A 1 195 ? -12.563 1.243 7.608 1.00 96.62 195 SER A N 1
ATOM 1427 C CA . SER A 1 195 ? -12.680 0.953 9.045 1.00 96.62 195 SER A CA 1
ATOM 1428 C C . SER A 1 195 ? -12.179 2.106 9.916 1.00 96.62 195 SER A C 1
ATOM 1430 O O . SER A 1 195 ? -12.868 2.482 10.868 1.00 96.62 195 SER A O 1
ATOM 1432 N N . LEU A 1 196 ? -11.046 2.727 9.570 1.00 95.94 196 LEU A N 1
ATOM 1433 C CA . LEU A 1 196 ? -10.511 3.882 10.299 1.00 95.94 196 LEU A CA 1
ATOM 1434 C C . LEU A 1 196 ? -11.385 5.126 10.124 1.00 95.94 196 LEU A C 1
ATOM 1436 O O . LEU A 1 196 ? -11.701 5.791 11.112 1.00 95.94 196 LEU A O 1
ATOM 1440 N N . SER A 1 197 ? -11.836 5.421 8.902 1.00 94.44 197 SER A N 1
ATOM 1441 C CA . SER A 1 197 ? -12.749 6.539 8.649 1.00 94.44 197 SER A CA 1
ATOM 1442 C C . SER A 1 197 ? -14.092 6.342 9.349 1.00 94.44 197 SER A C 1
ATOM 1444 O O . SER A 1 197 ? -14.599 7.281 9.958 1.00 94.44 197 SER A O 1
ATOM 1446 N N . LEU A 1 198 ? -14.656 5.131 9.331 1.00 94.44 198 LEU A N 1
ATOM 1447 C CA . LEU A 1 198 ? -15.909 4.837 10.026 1.00 94.44 198 LEU A CA 1
ATOM 1448 C C . LEU A 1 198 ? -15.751 4.974 11.544 1.00 94.44 198 LEU A C 1
ATOM 1450 O O . LEU A 1 198 ? -16.590 5.598 12.193 1.00 94.44 198 LEU A O 1
ATOM 1454 N N . ALA A 1 199 ? -14.660 4.454 12.110 1.00 94.44 199 ALA A N 1
ATOM 1455 C CA . ALA A 1 199 ? -14.354 4.619 13.526 1.00 94.44 199 ALA A CA 1
ATOM 1456 C C . ALA A 1 199 ? -14.189 6.103 13.900 1.00 94.44 199 ALA A C 1
ATOM 1458 O O . ALA A 1 199 ? -14.720 6.542 14.924 1.00 94.44 199 ALA A O 1
ATOM 1459 N N . ALA A 1 200 ? -13.523 6.898 13.055 1.00 92.06 200 ALA A N 1
ATOM 1460 C CA . ALA A 1 200 ? -13.385 8.339 13.244 1.00 92.06 200 ALA A CA 1
ATOM 1461 C C . ALA A 1 200 ? -14.745 9.053 13.218 1.00 92.06 200 ALA A C 1
ATOM 1463 O O . ALA A 1 200 ? -15.029 9.846 14.115 1.00 92.06 200 ALA A O 1
ATOM 1464 N N . VAL A 1 201 ? -15.613 8.735 12.250 1.00 91.44 201 VAL A N 1
ATOM 1465 C CA . VAL A 1 201 ? -16.970 9.300 12.154 1.00 91.44 201 VAL A CA 1
ATOM 1466 C C . VAL A 1 201 ? -17.785 8.966 13.401 1.00 91.44 201 VAL A C 1
ATOM 1468 O O . VAL A 1 201 ? -18.299 9.884 14.035 1.00 91.44 201 VAL A O 1
ATOM 1471 N N . ILE A 1 202 ? -17.833 7.696 13.823 1.00 91.00 202 ILE A N 1
ATOM 1472 C CA . ILE A 1 202 ? -18.546 7.276 15.045 1.00 91.00 202 ILE A CA 1
ATOM 1473 C C . ILE A 1 202 ? -18.030 8.055 16.261 1.00 91.00 202 ILE A C 1
ATOM 1475 O O . ILE A 1 202 ? -18.816 8.558 17.068 1.00 91.00 202 ILE A O 1
ATOM 1479 N N . SER A 1 203 ? -16.709 8.209 16.370 1.00 88.25 203 SER A N 1
ATOM 1480 C CA . SER A 1 203 ? -16.090 8.905 17.494 1.00 88.25 203 SER A CA 1
ATOM 1481 C C . SER A 1 203 ? -16.308 10.427 17.477 1.00 88.25 203 SER A C 1
ATOM 1483 O O . SER A 1 203 ? -16.312 11.045 18.549 1.00 88.25 203 SER A O 1
ATOM 1485 N N . LEU A 1 204 ? -16.472 11.041 16.300 1.00 82.62 204 LEU A N 1
ATOM 1486 C CA . LEU A 1 204 ? -16.702 12.480 16.118 1.00 82.62 204 LEU A CA 1
ATOM 1487 C C . LEU A 1 204 ? -18.183 12.863 16.224 1.00 82.62 204 LEU A C 1
ATOM 1489 O O . LEU A 1 204 ? -18.491 13.896 16.816 1.00 82.62 204 LEU A O 1
ATOM 1493 N N . SER A 1 205 ? -19.111 12.030 15.742 1.00 83.44 205 SER A N 1
ATOM 1494 C CA . SER A 1 205 ? -20.558 12.294 15.806 1.00 83.44 205 SER A CA 1
ATOM 1495 C C . SER A 1 205 ? -21.055 12.542 17.235 1.00 83.44 205 SER A C 1
ATOM 1497 O O . SER A 1 205 ? -21.985 13.318 17.446 1.00 83.44 205 SER A O 1
ATOM 1499 N N . LYS A 1 206 ? -20.398 11.967 18.249 1.00 66.81 206 LYS A N 1
ATOM 1500 C CA . LYS A 1 206 ? -20.713 12.254 19.655 1.00 66.81 206 LYS A CA 1
ATOM 1501 C C . LYS A 1 206 ? -20.264 13.615 20.155 1.00 66.81 206 LYS A C 1
ATOM 1503 O O . LYS A 1 206 ? -20.914 14.147 21.047 1.00 66.81 206 LYS A O 1
ATOM 1508 N N . VAL A 1 207 ? -19.181 14.175 19.619 1.00 57.09 207 VAL A N 1
ATOM 1509 C CA . VAL A 1 207 ? -18.761 15.536 19.989 1.00 57.09 207 VAL A CA 1
ATOM 1510 C C . VAL A 1 207 ? -19.866 16.517 19.619 1.00 57.09 207 VAL A C 1
ATOM 1512 O O . VAL A 1 207 ? -20.206 17.371 20.424 1.00 57.09 207 VAL A O 1
ATOM 1515 N N . LEU A 1 208 ? -20.488 16.306 18.459 1.00 52.25 208 LEU A N 1
ATOM 1516 C CA . LEU A 1 208 ? -21.598 17.124 17.979 1.00 52.25 208 LEU A CA 1
ATOM 1517 C C . LEU A 1 208 ? -22.904 16.863 18.746 1.00 52.25 208 LEU A C 1
ATOM 1519 O O . LEU A 1 208 ? -23.697 17.778 18.929 1.00 52.25 208 LEU A O 1
ATOM 1523 N N . SER A 1 209 ? -23.129 15.634 19.225 1.00 55.38 209 SER A N 1
ATOM 1524 C CA . SER A 1 209 ? -24.336 15.299 19.996 1.00 55.38 209 SER A CA 1
ATOM 1525 C C . SER A 1 209 ? -24.274 15.739 21.464 1.00 55.38 209 SER A C 1
ATOM 1527 O O . SER A 1 209 ? -25.313 16.055 22.034 1.00 55.38 209 SER A O 1
ATOM 1529 N N . ASN A 1 210 ? -23.095 15.758 22.096 1.00 53.25 210 ASN A N 1
ATOM 1530 C CA . ASN A 1 210 ? -22.955 16.152 23.505 1.00 53.25 210 ASN A CA 1
ATOM 1531 C C . ASN A 1 210 ? -22.962 17.673 23.715 1.00 53.25 210 ASN A C 1
ATOM 1533 O O . ASN A 1 210 ? -23.118 18.122 24.847 1.00 53.25 210 ASN A O 1
ATOM 1537 N N . THR A 1 211 ? -22.813 18.473 22.658 1.00 50.19 211 THR A N 1
ATOM 1538 C CA . THR A 1 211 ? -22.861 19.940 22.750 1.00 50.19 211 THR A CA 1
ATOM 1539 C C . THR A 1 211 ? -24.279 20.511 22.854 1.00 50.19 211 THR A C 1
ATOM 1541 O O . THR A 1 211 ? -24.422 21.719 23.002 1.00 50.19 211 THR A O 1
ATOM 1544 N N . THR A 1 212 ? -25.331 19.683 22.806 1.00 46.34 212 THR A N 1
ATOM 1545 C CA . THR A 1 212 ? -26.730 20.153 22.699 1.00 46.34 212 THR A CA 1
ATOM 1546 C C . THR A 1 212 ? -27.627 19.741 23.879 1.00 46.34 212 THR A C 1
ATOM 1548 O O . THR A 1 212 ? -28.841 19.893 23.808 1.00 46.34 212 THR A O 1
ATOM 1551 N N . SER A 1 213 ? -27.085 19.237 24.994 1.00 43.53 213 SER A N 1
ATOM 1552 C CA . SER A 1 213 ? -27.921 18.829 26.146 1.00 43.53 213 SER A CA 1
ATOM 1553 C C . SER A 1 213 ? -27.315 19.156 27.511 1.00 43.53 213 SER A C 1
ATOM 1555 O O . SER A 1 213 ? -27.398 18.358 28.437 1.00 43.53 213 SER A O 1
ATOM 1557 N N . ALA A 1 214 ? -26.717 20.342 27.655 1.00 47.03 214 ALA A N 1
ATOM 1558 C CA . ALA A 1 214 ? -26.288 20.851 28.962 1.00 47.03 214 ALA A CA 1
ATOM 1559 C C . ALA A 1 214 ? -27.443 21.429 29.812 1.00 47.03 214 ALA A C 1
ATOM 1561 O O . ALA A 1 214 ? -27.188 22.007 30.862 1.00 47.03 214 ALA A O 1
ATOM 1562 N N . GLU A 1 215 ? -28.701 21.276 29.395 1.00 50.75 215 GLU A N 1
ATOM 1563 C CA . GLU A 1 215 ? -29.836 21.884 30.089 1.00 50.75 215 GLU A CA 1
ATOM 1564 C C . GLU A 1 215 ? -31.086 21.010 29.920 1.00 50.75 215 GLU A C 1
ATOM 1566 O O . GLU A 1 215 ? -31.877 21.226 29.013 1.00 50.75 215 GLU A O 1
ATOM 1571 N N . PHE A 1 216 ? -31.197 19.935 30.706 1.00 44.97 216 PHE A N 1
ATOM 1572 C CA . PHE A 1 216 ? -32.422 19.582 31.439 1.00 44.97 216 PHE A CA 1
ATOM 1573 C C . PHE A 1 216 ? -32.192 18.360 32.341 1.00 44.97 216 PHE A C 1
ATOM 1575 O O . PHE A 1 216 ? -31.505 17.405 31.988 1.00 44.97 216 PHE A O 1
ATOM 1582 N N . GLU A 1 217 ? -32.754 18.465 33.537 1.00 55.00 217 GLU A N 1
ATOM 1583 C CA . GLU A 1 217 ? -32.567 17.646 34.729 1.00 55.00 217 GLU A CA 1
ATOM 1584 C C . GLU A 1 217 ? -33.030 16.178 34.649 1.00 55.00 217 GLU A C 1
ATOM 1586 O O . GLU A 1 217 ? -33.918 15.805 33.886 1.00 55.00 217 GLU A O 1
ATOM 1591 N N . SER A 1 218 ? -32.529 15.434 35.644 1.00 46.69 218 SER A N 1
ATOM 1592 C CA . SER A 1 218 ? -33.155 14.326 36.389 1.00 46.69 218 SER A CA 1
ATOM 1593 C C . SER A 1 218 ? -33.019 12.878 35.876 1.00 46.69 218 SER A C 1
ATOM 1595 O O . SER A 1 218 ? -33.581 12.454 34.873 1.00 46.69 218 SER A O 1
ATOM 1597 N N . GLU A 1 219 ? -32.246 12.129 36.669 1.00 50.44 219 GLU A N 1
ATOM 1598 C CA . GLU A 1 219 ? -32.158 10.670 36.869 1.00 50.44 219 GLU A CA 1
ATOM 1599 C C . GLU A 1 219 ? -33.513 9.947 37.111 1.00 50.44 219 GLU A C 1
ATOM 1601 O O . GLU A 1 219 ? -34.512 10.623 37.359 1.00 50.44 219 GLU A O 1
ATOM 1606 N N . PRO A 1 220 ? -33.556 8.600 37.293 1.00 67.31 220 PRO A N 1
ATOM 1607 C CA . PRO A 1 220 ? -32.709 7.508 36.775 1.00 67.31 220 PRO A CA 1
ATOM 1608 C C . PRO A 1 220 ? -33.553 6.276 36.316 1.00 67.31 220 PRO A C 1
ATOM 1610 O O . PRO A 1 220 ? -34.775 6.332 36.232 1.00 67.31 220 PRO A O 1
ATOM 1613 N N . ASN A 1 221 ? -32.876 5.137 36.112 1.00 47.81 221 ASN A N 1
ATOM 1614 C CA . ASN A 1 221 ? -33.353 3.773 35.813 1.00 47.81 221 ASN A CA 1
ATOM 1615 C C . ASN A 1 221 ? -33.633 3.451 34.344 1.00 47.81 221 ASN A C 1
ATOM 1617 O O . ASN A 1 221 ? -34.721 3.674 33.825 1.00 47.81 221 ASN A O 1
ATOM 1621 N N . PHE A 1 222 ? -32.660 2.786 33.716 1.00 46.81 222 PHE A N 1
ATOM 1622 C CA . PHE A 1 222 ? -32.944 1.872 32.618 1.00 46.81 222 PHE A CA 1
ATOM 1623 C C . PHE A 1 222 ? -32.214 0.550 32.822 1.00 46.81 222 PHE A C 1
ATOM 1625 O O . PHE A 1 222 ? -31.006 0.520 33.056 1.00 46.81 222 PHE A O 1
ATOM 1632 N N . ASP A 1 223 ? -33.023 -0.502 32.731 1.00 45.25 223 ASP A N 1
ATOM 1633 C CA . ASP A 1 223 ? -32.726 -1.907 32.940 1.00 45.25 223 ASP A CA 1
ATOM 1634 C C . ASP A 1 223 ? -31.467 -2.417 32.235 1.00 45.25 223 ASP A C 1
ATOM 1636 O O . ASP A 1 223 ? -31.192 -2.190 31.052 1.00 45.25 223 ASP A O 1
ATOM 1640 N N . GLU A 1 224 ? -30.748 -3.206 33.016 1.00 51.34 224 GLU A N 1
ATOM 1641 C CA . GLU A 1 224 ? -29.625 -4.054 32.672 1.00 51.34 224 GLU A CA 1
ATOM 1642 C C . GLU A 1 224 ? -30.143 -5.275 31.891 1.00 51.34 224 GLU A C 1
ATOM 1644 O O . GLU A 1 224 ? -30.408 -6.329 32.459 1.00 51.34 224 GLU A O 1
ATOM 1649 N N . GLY A 1 225 ? -30.375 -5.135 30.580 1.00 50.59 225 GLY A N 1
ATOM 1650 C CA . GLY A 1 225 ? -31.031 -6.231 29.862 1.00 50.59 225 GLY A CA 1
ATOM 1651 C C . GLY A 1 225 ? -31.116 -6.157 28.345 1.00 50.59 225 GLY A C 1
ATOM 1652 O O . GLY A 1 225 ? -32.131 -6.581 27.815 1.00 50.59 225 GLY A O 1
ATOM 1653 N N . ASP A 1 226 ? -30.103 -5.661 27.619 1.00 48.62 226 ASP A N 1
ATOM 1654 C CA . ASP A 1 226 ? -30.061 -5.912 26.161 1.00 48.62 226 ASP A CA 1
ATOM 1655 C C . ASP A 1 226 ? -28.660 -5.830 25.514 1.00 48.62 226 ASP A C 1
ATOM 1657 O O . ASP A 1 226 ? -28.415 -5.154 24.509 1.00 48.62 226 ASP A O 1
ATOM 1661 N N . GLY A 1 227 ? -27.676 -6.509 26.112 1.00 47.72 227 GLY A N 1
ATOM 1662 C CA . GLY A 1 227 ? -26.333 -6.633 25.523 1.00 47.72 227 GLY A CA 1
ATOM 1663 C C . GLY A 1 227 ? -26.293 -7.495 24.249 1.00 47.72 227 GLY A C 1
ATOM 1664 O O . GLY A 1 227 ? -25.424 -7.305 23.396 1.00 47.72 227 GLY A O 1
ATOM 1665 N N . SER A 1 228 ? -27.260 -8.405 24.092 1.00 54.38 228 SER A N 1
ATOM 1666 C CA . SER A 1 228 ? -27.330 -9.387 23.000 1.00 54.38 228 SER A CA 1
ATOM 1667 C C . SER A 1 228 ? -27.655 -8.745 21.647 1.00 54.38 228 SER A C 1
ATOM 1669 O O . SER A 1 228 ? -26.942 -8.974 20.666 1.00 54.38 228 SER A O 1
ATOM 1671 N N . GLY A 1 229 ? -28.655 -7.855 21.594 1.00 55.59 229 GLY A N 1
ATOM 1672 C CA . GLY A 1 229 ? -29.044 -7.186 20.347 1.00 55.59 229 GLY A CA 1
ATOM 1673 C C . GLY A 1 229 ? -27.929 -6.319 19.750 1.00 55.59 229 GLY A C 1
ATOM 1674 O O . GLY A 1 229 ? -27.793 -6.211 18.531 1.00 55.59 229 GLY A O 1
ATOM 1675 N N . ARG A 1 230 ? -27.065 -5.753 20.601 1.00 49.78 230 ARG A N 1
ATOM 1676 C CA . ARG A 1 230 ? -25.946 -4.894 20.178 1.00 49.78 230 ARG A CA 1
ATOM 1677 C C . ARG A 1 230 ? -24.767 -5.683 19.613 1.00 49.78 230 ARG A C 1
ATOM 1679 O O . ARG A 1 230 ? -24.178 -5.248 18.626 1.00 49.78 230 ARG A O 1
ATOM 1686 N N . LEU A 1 231 ? -24.454 -6.846 20.190 1.00 50.44 231 LEU A N 1
ATOM 1687 C CA . LEU A 1 231 ? -23.469 -7.772 19.623 1.00 50.44 231 LEU A CA 1
ATOM 1688 C C . LEU A 1 231 ? -23.952 -8.319 18.277 1.00 50.44 231 LEU A C 1
ATOM 1690 O O . LEU A 1 231 ? -23.185 -8.331 17.317 1.00 50.44 231 LEU A O 1
ATOM 1694 N N . PHE A 1 232 ? -25.233 -8.679 18.169 1.00 60.09 232 PHE A N 1
ATOM 1695 C CA . PHE A 1 232 ? -25.818 -9.134 16.909 1.00 60.09 232 PHE A CA 1
ATOM 1696 C C . PHE A 1 232 ? -25.764 -8.054 15.819 1.00 60.09 232 PHE A C 1
ATOM 1698 O O . PHE A 1 232 ? -25.346 -8.340 14.700 1.00 60.09 232 PHE A O 1
ATOM 1705 N N . ALA A 1 233 ? -26.093 -6.799 16.145 1.00 54.50 233 ALA A N 1
ATOM 1706 C CA . ALA A 1 233 ? -25.986 -5.681 15.207 1.00 54.50 233 ALA A CA 1
ATOM 1707 C C . ALA A 1 233 ? -24.536 -5.417 14.755 1.00 54.50 233 ALA A C 1
ATOM 1709 O O . ALA A 1 233 ? -24.304 -5.117 13.585 1.00 54.50 233 ALA A O 1
ATOM 1710 N N . PHE A 1 234 ? -23.552 -5.575 15.649 1.00 49.97 234 PHE A N 1
ATOM 1711 C CA . PHE A 1 234 ? -22.133 -5.466 15.303 1.00 49.97 234 PHE A CA 1
ATOM 1712 C C . PHE A 1 234 ? -21.689 -6.586 14.353 1.00 49.97 234 PHE A C 1
ATOM 1714 O O . PHE A 1 234 ? -21.109 -6.299 13.307 1.00 49.97 234 PHE A O 1
ATOM 1721 N N . PHE A 1 235 ? -22.014 -7.848 14.657 1.00 59.22 235 PHE A N 1
ATOM 1722 C CA . PHE A 1 235 ? -21.709 -8.971 13.765 1.00 59.22 235 PHE A CA 1
ATOM 1723 C C . PHE A 1 235 ? -22.435 -8.857 12.424 1.00 59.22 235 PHE A C 1
ATOM 1725 O O . PHE A 1 235 ? -21.839 -9.158 11.393 1.00 59.22 235 PHE A O 1
ATOM 1732 N N . ALA A 1 236 ? -23.674 -8.361 12.409 1.00 64.75 236 ALA A N 1
ATOM 1733 C CA . ALA A 1 236 ? -24.410 -8.087 11.182 1.00 64.75 236 ALA A CA 1
ATOM 1734 C C . ALA A 1 236 ? -23.734 -6.992 10.344 1.00 64.75 236 ALA A C 1
ATOM 1736 O O . ALA A 1 236 ? -23.635 -7.138 9.130 1.00 64.75 236 ALA A O 1
ATOM 1737 N N . LEU A 1 237 ? -23.215 -5.929 10.968 1.00 57.12 237 LEU A N 1
ATOM 1738 C CA . LEU A 1 237 ? -22.512 -4.852 10.267 1.00 57.12 237 LEU A CA 1
ATOM 1739 C C . LEU A 1 237 ? -21.153 -5.315 9.730 1.00 57.12 237 LEU A C 1
ATOM 1741 O O . LEU A 1 237 ? -20.845 -5.052 8.571 1.00 57.12 237 LEU A O 1
ATOM 1745 N N . VAL A 1 238 ? -20.373 -6.060 10.521 1.00 55.94 238 VAL A N 1
ATOM 1746 C CA . VAL A 1 238 ? -19.121 -6.686 10.061 1.00 55.94 238 VAL A CA 1
ATOM 1747 C C . VAL A 1 238 ? -19.403 -7.650 8.908 1.00 55.94 238 VAL A C 1
ATOM 1749 O O . VAL A 1 238 ? -18.736 -7.576 7.879 1.00 55.94 238 VAL A O 1
ATOM 1752 N N . ALA A 1 239 ? -20.430 -8.495 9.023 1.00 65.44 239 ALA A N 1
ATOM 1753 C CA . ALA A 1 239 ? -20.848 -9.386 7.946 1.00 65.44 239 ALA A CA 1
ATOM 1754 C C . ALA A 1 239 ? -21.276 -8.606 6.696 1.00 65.44 239 ALA A C 1
ATOM 1756 O O . ALA A 1 239 ? -20.910 -8.996 5.594 1.00 65.44 239 ALA A O 1
ATOM 1757 N N . LEU A 1 240 ? -21.982 -7.482 6.838 1.00 66.69 240 LEU A N 1
ATOM 1758 C CA . LEU A 1 240 ? -22.407 -6.643 5.715 1.00 66.69 240 LEU A CA 1
ATOM 1759 C C . LEU A 1 240 ? -21.213 -5.967 5.030 1.00 66.69 240 LEU A C 1
ATOM 1761 O O . LEU A 1 240 ? -21.163 -5.944 3.804 1.00 66.69 240 LEU A O 1
ATOM 1765 N N . VAL A 1 241 ? -20.215 -5.498 5.787 1.00 56.06 241 VAL A N 1
ATOM 1766 C CA . VAL A 1 241 ? -18.956 -4.962 5.235 1.00 56.06 241 VAL A CA 1
ATOM 1767 C C . VAL A 1 241 ? -18.169 -6.054 4.508 1.00 56.06 241 VAL A C 1
ATOM 1769 O O . VAL A 1 241 ? -17.695 -5.821 3.397 1.00 56.06 241 VAL A O 1
ATOM 1772 N N . VAL A 1 242 ? -18.083 -7.263 5.072 1.00 61.56 242 VAL A N 1
ATOM 1773 C CA . VAL A 1 242 ? -17.447 -8.420 4.417 1.00 61.56 242 VAL A CA 1
ATOM 1774 C C . VAL A 1 242 ? -18.204 -8.810 3.146 1.00 61.56 242 VAL A C 1
ATOM 1776 O O . VAL A 1 242 ? -17.582 -9.014 2.109 1.00 61.56 242 VAL A O 1
ATOM 1779 N N . ILE A 1 243 ? -19.538 -8.849 3.178 1.00 69.94 243 ILE A N 1
ATOM 1780 C CA . ILE A 1 243 ? -20.376 -9.129 2.005 1.00 69.94 243 ILE A CA 1
ATOM 1781 C C . ILE A 1 243 ? -20.190 -8.042 0.947 1.00 69.94 243 ILE A C 1
ATOM 1783 O O . ILE A 1 243 ? -20.007 -8.374 -0.217 1.00 69.94 243 ILE A O 1
ATOM 1787 N N . ALA A 1 244 ? -20.177 -6.762 1.318 1.00 60.38 244 ALA A N 1
ATOM 1788 C CA . ALA A 1 244 ? -19.934 -5.662 0.390 1.00 60.38 244 ALA A CA 1
ATOM 1789 C C . ALA A 1 244 ? -18.539 -5.762 -0.244 1.00 60.38 244 ALA A C 1
ATOM 1791 O O . ALA A 1 244 ? -18.414 -5.618 -1.457 1.00 60.38 244 ALA A O 1
ATOM 1792 N N . ALA A 1 245 ? -17.506 -6.092 0.536 1.00 53.19 245 ALA A N 1
ATOM 1793 C CA . ALA A 1 245 ? -16.159 -6.330 0.024 1.00 53.19 245 ALA A CA 1
ATOM 1794 C C . ALA A 1 245 ? -16.117 -7.531 -0.940 1.00 53.19 245 ALA A C 1
ATOM 1796 O O . ALA A 1 245 ? -15.563 -7.423 -2.033 1.00 53.19 245 ALA A O 1
ATOM 1797 N N . VAL A 1 246 ? -16.764 -8.650 -0.594 1.00 64.56 246 VAL A N 1
ATOM 1798 C CA . VAL A 1 246 ? -16.888 -9.832 -1.466 1.00 64.56 246 VAL A CA 1
ATOM 1799 C C . VAL A 1 246 ? -17.678 -9.507 -2.734 1.00 64.56 246 VAL A C 1
ATOM 1801 O O . VAL A 1 246 ? -17.301 -9.962 -3.811 1.00 64.56 246 VAL A O 1
ATOM 1804 N N . LEU A 1 247 ? -18.737 -8.702 -2.642 1.00 64.69 247 LEU A N 1
ATOM 1805 C CA . LEU A 1 247 ? -19.519 -8.252 -3.791 1.00 64.69 247 LEU A CA 1
ATOM 1806 C C . LEU A 1 247 ? -18.690 -7.341 -4.692 1.00 64.69 247 LEU A C 1
ATOM 1808 O O . LEU A 1 247 ? -18.701 -7.558 -5.893 1.00 64.69 247 LEU A O 1
ATOM 1812 N N . VAL A 1 248 ? -17.910 -6.401 -4.156 1.00 58.06 248 VAL A N 1
ATOM 1813 C CA . VAL A 1 248 ? -16.988 -5.566 -4.950 1.00 58.06 248 VAL A CA 1
ATOM 1814 C C . VAL A 1 248 ? -15.919 -6.421 -5.641 1.00 58.06 248 VAL A C 1
ATOM 1816 O O . VAL A 1 248 ? -15.616 -6.195 -6.813 1.00 58.06 248 VAL A O 1
ATOM 1819 N N . LEU A 1 249 ? -15.397 -7.449 -4.964 1.00 52.72 249 LEU A N 1
ATOM 1820 C CA . LEU A 1 249 ? -14.444 -8.402 -5.544 1.00 52.72 249 LEU A CA 1
ATOM 1821 C C . LEU A 1 249 ? -15.081 -9.285 -6.632 1.00 52.72 249 LEU A C 1
ATOM 1823 O O . LEU A 1 249 ? -14.455 -9.538 -7.658 1.00 52.72 249 LEU A O 1
ATOM 1827 N N . ARG A 1 250 ? -16.334 -9.720 -6.446 1.00 61.81 250 ARG A N 1
ATOM 1828 C CA . ARG A 1 250 ? -17.102 -10.532 -7.410 1.00 61.81 250 ARG A CA 1
ATOM 1829 C C . ARG A 1 250 ? -17.645 -9.722 -8.588 1.00 61.81 250 ARG A C 1
ATOM 1831 O O . ARG A 1 250 ? -17.794 -10.281 -9.669 1.00 61.81 250 ARG A O 1
ATOM 1838 N N . HIS A 1 251 ? -17.953 -8.440 -8.389 1.00 50.25 251 HIS A N 1
ATOM 1839 C CA . HIS A 1 251 ? -18.522 -7.561 -9.410 1.00 50.25 251 HIS A CA 1
ATOM 1840 C C . HIS A 1 251 ? -17.497 -6.752 -10.186 1.00 50.25 251 HIS A C 1
ATOM 1842 O O . HIS A 1 251 ? -17.926 -5.981 -11.040 1.00 50.25 251 HIS A O 1
ATOM 1848 N N . LYS A 1 252 ? -16.181 -6.943 -9.994 1.00 40.81 252 LYS A N 1
ATOM 1849 C CA . LYS A 1 252 ? -15.223 -6.528 -11.027 1.00 40.81 252 LYS A CA 1
ATOM 1850 C C . LYS A 1 252 ? -15.625 -7.276 -12.300 1.00 40.81 252 LYS A C 1
ATOM 1852 O O . LYS A 1 252 ? -15.387 -8.483 -12.379 1.00 40.81 252 LYS A O 1
ATOM 1857 N N . PRO A 1 253 ? -16.262 -6.611 -13.283 1.00 39.53 253 PRO A N 1
ATOM 1858 C CA . PRO A 1 253 ? -16.484 -7.261 -14.546 1.00 39.53 253 PRO A CA 1
ATOM 1859 C C . PRO A 1 253 ? -15.076 -7.484 -15.067 1.00 39.53 253 PRO A C 1
ATOM 1861 O O . PRO A 1 253 ? -14.315 -6.528 -15.251 1.00 39.53 253 PRO A O 1
ATOM 1864 N N . ILE A 1 254 ? -14.717 -8.745 -15.273 1.00 45.00 254 ILE A N 1
ATOM 1865 C CA . ILE A 1 254 ? -13.685 -9.082 -16.235 1.00 45.00 254 ILE A CA 1
ATOM 1866 C C . ILE A 1 254 ? -14.255 -8.541 -17.545 1.00 45.00 254 ILE A C 1
ATOM 1868 O O . ILE A 1 254 ? -14.996 -9.211 -18.257 1.00 45.00 254 ILE A O 1
ATOM 1872 N N . LYS A 1 255 ? -14.016 -7.253 -17.813 1.00 40.56 255 LYS A N 1
ATOM 1873 C CA . LYS A 1 255 ? -14.028 -6.740 -19.166 1.00 40.56 255 LYS A CA 1
ATOM 1874 C C . LYS A 1 255 ? -12.869 -7.481 -19.787 1.00 40.56 255 LYS A C 1
ATOM 1876 O O . LYS A 1 255 ? -11.726 -7.052 -19.667 1.00 40.56 255 LYS A O 1
ATOM 1881 N N . ASP A 1 256 ? -13.184 -8.649 -20.334 1.00 40.25 256 ASP A N 1
ATOM 1882 C CA . ASP A 1 256 ? -12.347 -9.348 -21.277 1.00 40.25 256 ASP A CA 1
ATOM 1883 C C . ASP A 1 256 ? -11.973 -8.305 -22.329 1.00 40.25 256 ASP A C 1
ATOM 1885 O O . ASP A 1 256 ? -12.697 -8.062 -23.291 1.00 40.25 256 ASP A O 1
ATOM 1889 N N . GLN A 1 257 ? -10.803 -7.691 -22.165 1.00 44.88 257 GLN A N 1
ATOM 1890 C CA . GLN A 1 257 ? -10.066 -7.079 -23.260 1.00 44.88 257 GLN A CA 1
ATOM 1891 C C . GLN A 1 257 ? -9.472 -8.182 -24.155 1.00 44.88 257 GLN A C 1
ATOM 1893 O O . GLN A 1 257 ? -8.422 -8.022 -24.759 1.00 44.88 257 GLN A O 1
ATOM 1898 N N . ARG A 1 258 ? -10.209 -9.283 -24.356 1.00 39.75 258 ARG A N 1
ATOM 1899 C CA . ARG A 1 258 ? -10.197 -10.033 -25.613 1.00 39.75 258 ARG A CA 1
ATOM 1900 C C . ARG A 1 258 ? -11.034 -9.282 -26.656 1.00 39.75 258 ARG A C 1
ATOM 1902 O O . ARG A 1 258 ? -11.817 -9.869 -27.394 1.00 39.75 258 ARG A O 1
ATOM 1909 N N . GLY A 1 259 ? -10.870 -7.962 -26.724 1.00 40.56 259 GLY A N 1
ATOM 1910 C CA . GLY A 1 259 ? -11.108 -7.236 -27.955 1.00 40.56 259 GLY A CA 1
ATOM 1911 C C . GLY A 1 259 ? -9.982 -7.652 -28.878 1.00 40.56 259 GLY A C 1
ATOM 1912 O O . GLY A 1 259 ? -8.849 -7.220 -28.701 1.00 40.56 259 GLY A O 1
ATOM 1913 N N . ALA A 1 260 ? -10.293 -8.580 -29.773 1.00 43.25 260 ALA A N 1
ATOM 1914 C CA . ALA A 1 260 ? -9.410 -9.096 -30.792 1.00 43.25 260 ALA A CA 1
ATOM 1915 C C . ALA A 1 260 ? -8.523 -7.988 -31.379 1.00 43.25 260 ALA A C 1
ATOM 1917 O O . ALA A 1 260 ? -8.960 -7.212 -32.229 1.00 43.25 260 ALA A O 1
ATOM 1918 N N . VAL A 1 261 ? -7.237 -7.991 -31.022 1.00 43.81 261 VAL A N 1
ATOM 1919 C CA . VAL A 1 261 ? -6.218 -7.653 -32.010 1.00 43.81 261 VAL A CA 1
ATOM 1920 C C . VAL A 1 261 ? -6.233 -8.827 -32.978 1.00 43.81 261 VAL A C 1
ATOM 1922 O O . VAL A 1 261 ? -5.453 -9.771 -32.882 1.00 43.81 261 VAL A O 1
ATOM 1925 N N . ALA A 1 262 ? -7.214 -8.807 -33.880 1.00 41.97 262 ALA A N 1
ATOM 1926 C CA . ALA A 1 262 ? -7.104 -9.502 -35.137 1.00 41.97 262 ALA A CA 1
ATOM 1927 C C . ALA A 1 262 ? -5.872 -8.894 -35.803 1.00 41.97 262 ALA A C 1
ATOM 1929 O O . ALA A 1 262 ? -5.938 -7.831 -36.418 1.00 41.97 262 ALA A O 1
ATOM 1930 N N . VAL A 1 263 ? -4.723 -9.539 -35.603 1.00 46.88 263 VAL A N 1
ATOM 1931 C CA . VAL A 1 263 ? -3.563 -9.373 -36.462 1.00 46.88 263 VAL A CA 1
ATOM 1932 C C . VAL A 1 263 ? -4.058 -9.788 -37.835 1.00 46.88 263 VAL A C 1
ATOM 1934 O O . VAL A 1 263 ? -4.112 -10.969 -38.169 1.00 46.88 263 VAL A O 1
ATOM 1937 N N . GLN A 1 264 ? -4.538 -8.807 -38.593 1.00 36.47 264 GLN A N 1
ATOM 1938 C CA . GLN A 1 264 ? -4.843 -8.977 -39.994 1.00 36.47 264 GLN A CA 1
ATOM 1939 C C . GLN A 1 264 ? -3.511 -9.408 -40.619 1.00 36.47 264 GLN A C 1
ATOM 1941 O O . GLN A 1 264 ? -2.541 -8.646 -40.530 1.00 36.47 264 GLN A O 1
ATOM 1946 N N . PRO A 1 265 ? -3.392 -10.632 -41.165 1.00 40.91 265 PRO A N 1
ATOM 1947 C CA . PRO A 1 265 ? -2.183 -11.018 -41.862 1.00 40.91 265 PRO A CA 1
ATOM 1948 C C . PRO A 1 265 ? -2.013 -10.008 -42.987 1.00 40.91 265 PRO A C 1
ATOM 1950 O O . PRO A 1 265 ? -2.858 -9.897 -43.875 1.00 40.91 265 PRO A O 1
ATOM 1953 N N . ARG A 1 266 ? -0.955 -9.205 -42.893 1.00 42.88 266 ARG A N 1
ATOM 1954 C CA . ARG A 1 266 ? -0.582 -8.241 -43.916 1.00 42.88 266 ARG A CA 1
ATOM 1955 C C . ARG A 1 266 ? -0.269 -9.063 -45.161 1.00 42.88 266 ARG A C 1
ATOM 1957 O O . ARG A 1 266 ? 0.833 -9.582 -45.305 1.00 42.88 266 ARG A O 1
ATOM 1964 N N . THR A 1 267 ? -1.262 -9.238 -46.027 1.00 38.25 267 THR A N 1
ATOM 1965 C CA . THR A 1 267 ? -1.076 -9.748 -47.380 1.00 38.25 267 THR A CA 1
ATOM 1966 C C . THR A 1 267 ? -0.040 -8.853 -48.033 1.00 38.25 267 THR A C 1
ATOM 1968 O O . THR A 1 267 ? -0.306 -7.686 -48.326 1.00 38.25 267 THR A O 1
ATOM 1971 N N . LEU A 1 268 ? 1.167 -9.395 -48.184 1.00 41.75 268 LEU A N 1
ATOM 1972 C CA . LEU A 1 268 ? 2.220 -8.855 -49.023 1.00 41.75 268 LEU A CA 1
ATOM 1973 C C . LEU A 1 268 ? 1.620 -8.651 -50.413 1.00 41.75 268 LEU A C 1
ATOM 1975 O O . LEU A 1 268 ? 1.438 -9.609 -51.162 1.00 41.75 268 LEU A O 1
ATOM 1979 N N . GLN A 1 269 ? 1.271 -7.409 -50.748 1.00 36.88 269 GLN A N 1
ATOM 1980 C CA . GLN A 1 269 ? 1.053 -7.079 -52.144 1.00 36.88 269 GLN A CA 1
ATOM 1981 C C . GLN A 1 269 ? 2.400 -7.214 -52.864 1.00 36.88 269 GLN A C 1
ATOM 1983 O O . GLN A 1 269 ? 3.395 -6.648 -52.396 1.00 36.88 269 GLN A O 1
ATOM 1988 N N . PRO A 1 270 ? 2.460 -7.955 -53.982 1.00 39.19 270 PRO A N 1
ATOM 1989 C CA . PRO A 1 270 ? 3.647 -8.004 -54.813 1.00 39.19 270 PRO A CA 1
ATOM 1990 C C . PRO A 1 270 ? 3.902 -6.594 -55.339 1.00 39.19 270 PRO A C 1
ATOM 1992 O O . PRO A 1 270 ? 3.112 -6.033 -56.097 1.00 39.19 270 PRO A O 1
ATOM 1995 N N . ARG A 1 271 ? 5.001 -5.995 -54.882 1.00 40.44 271 ARG A N 1
ATOM 1996 C CA . ARG A 1 271 ? 5.473 -4.704 -55.366 1.00 40.44 271 ARG A CA 1
ATOM 1997 C C . ARG A 1 271 ? 5.922 -4.915 -56.809 1.00 40.44 271 ARG A C 1
ATOM 1999 O O . ARG A 1 271 ? 6.968 -5.509 -57.060 1.00 40.44 271 ARG A O 1
ATOM 2006 N N . THR A 1 272 ? 5.096 -4.484 -57.752 1.00 40.62 272 THR A N 1
ATOM 2007 C CA . THR A 1 272 ? 5.418 -4.461 -59.175 1.00 40.62 272 THR A CA 1
ATOM 2008 C C . THR A 1 272 ? 6.660 -3.594 -59.357 1.00 40.62 272 THR A C 1
ATOM 2010 O O . THR A 1 272 ? 6.638 -2.398 -59.062 1.00 40.62 272 THR A O 1
ATOM 2013 N N . PHE A 1 273 ? 7.763 -4.201 -59.796 1.00 41.91 273 PHE A N 1
ATOM 2014 C CA . PHE A 1 273 ? 8.957 -3.474 -60.208 1.00 41.91 273 PHE A CA 1
ATOM 2015 C C . PHE A 1 273 ? 8.599 -2.633 -61.435 1.00 41.91 273 PHE A C 1
ATOM 2017 O O . PHE A 1 273 ? 8.407 -3.152 -62.533 1.00 41.91 273 PHE A O 1
ATOM 2024 N N . GLY A 1 274 ? 8.452 -1.327 -61.222 1.00 40.69 274 GLY A N 1
ATOM 2025 C CA . GLY A 1 274 ? 8.369 -0.350 -62.295 1.00 40.69 274 GLY A CA 1
ATOM 2026 C C . GLY A 1 274 ? 9.689 -0.308 -63.058 1.00 40.69 274 GLY A C 1
ATOM 2027 O O . GLY A 1 274 ? 10.761 -0.252 -62.458 1.00 40.69 274 GLY A O 1
ATOM 2028 N N . ASN A 1 275 ? 9.575 -0.359 -64.382 1.00 41.62 275 ASN A N 1
ATOM 2029 C CA . ASN A 1 275 ? 10.661 -0.303 -65.351 1.00 41.62 275 ASN A CA 1
ATOM 2030 C C . ASN A 1 275 ? 11.657 0.828 -65.052 1.00 41.62 275 ASN A C 1
ATOM 2032 O O . ASN A 1 275 ? 11.304 2.007 -65.082 1.00 41.62 275 ASN A O 1
ATOM 2036 N N . VAL A 1 276 ? 12.914 0.448 -64.826 1.00 46.38 276 VAL A N 1
ATOM 2037 C CA . VAL A 1 276 ? 14.067 1.352 -64.806 1.00 46.38 276 VAL A CA 1
ATOM 2038 C C . VAL A 1 276 ? 14.445 1.669 -66.258 1.00 46.38 276 VAL A C 1
ATOM 2040 O O . VAL A 1 276 ? 14.703 0.736 -67.022 1.00 46.38 276 VAL A O 1
ATOM 2043 N N . PRO A 1 277 ? 14.480 2.944 -66.685 1.00 49.50 277 PRO A N 1
ATOM 2044 C CA . PRO A 1 277 ? 14.992 3.296 -67.997 1.00 49.50 277 PRO A CA 1
ATOM 2045 C C . PRO A 1 277 ? 16.525 3.255 -68.026 1.00 49.50 277 PRO A C 1
ATOM 2047 O O . PRO A 1 277 ? 17.215 3.666 -67.096 1.00 49.50 277 PRO A O 1
ATOM 2050 N N . ASN A 1 278 ? 17.011 2.736 -69.149 1.00 42.78 278 ASN A N 1
ATOM 2051 C CA . ASN A 1 278 ? 18.396 2.517 -69.555 1.00 42.78 278 ASN A CA 1
ATOM 2052 C C . ASN A 1 278 ? 19.306 3.754 -69.338 1.00 42.78 278 ASN A C 1
ATOM 2054 O O . ASN A 1 278 ? 18.922 4.850 -69.763 1.00 42.78 278 ASN A O 1
ATOM 2058 N N . PRO A 1 279 ? 20.516 3.619 -68.760 1.00 46.09 279 PRO A N 1
ATOM 2059 C CA . PRO A 1 279 ? 21.447 4.734 -68.639 1.00 46.09 279 PRO A CA 1
ATOM 2060 C C . PRO A 1 279 ? 22.206 4.968 -69.953 1.00 46.09 279 PRO A C 1
ATOM 2062 O O . PRO A 1 279 ? 22.818 4.065 -70.521 1.00 46.09 279 PRO A O 1
ATOM 2065 N N . ARG A 1 280 ? 22.183 6.219 -70.423 1.00 43.00 280 ARG A N 1
ATOM 2066 C CA . ARG A 1 280 ? 23.159 6.753 -71.381 1.00 43.00 280 ARG A CA 1
ATOM 2067 C C . ARG A 1 280 ? 24.471 7.022 -70.643 1.00 43.00 280 ARG A C 1
ATOM 2069 O O . ARG A 1 280 ? 24.464 7.720 -69.632 1.00 43.00 280 ARG A O 1
ATOM 2076 N N . GLU A 1 281 ? 25.572 6.514 -71.190 1.00 42.59 281 GLU A N 1
ATOM 2077 C CA . GLU A 1 281 ? 26.933 6.989 -70.908 1.00 42.59 281 GLU A CA 1
ATOM 2078 C C . GLU A 1 281 ? 27.018 8.517 -71.105 1.00 42.59 281 GLU A C 1
ATOM 2080 O O . GLU A 1 281 ? 26.305 9.060 -71.961 1.00 42.59 281 GLU A O 1
ATOM 2085 N N . PRO A 1 282 ? 27.872 9.232 -70.346 1.00 45.66 282 PRO A N 1
ATOM 2086 C CA . PRO A 1 282 ? 29.236 9.412 -70.848 1.00 45.66 282 PRO A CA 1
ATOM 2087 C C . PRO A 1 282 ? 30.351 9.550 -69.785 1.00 45.66 282 PRO A C 1
ATOM 2089 O O . PRO A 1 282 ? 30.168 10.090 -68.700 1.00 45.66 282 PRO A O 1
ATOM 2092 N N . SER A 1 283 ? 31.546 9.164 -70.236 1.00 34.78 283 SER A N 1
ATOM 2093 C CA . SER A 1 283 ? 32.849 9.799 -69.986 1.00 34.78 283 SER A CA 1
ATOM 2094 C C . SER A 1 283 ? 33.520 9.699 -68.611 1.00 34.78 283 SER A C 1
ATOM 2096 O O . SER A 1 283 ? 33.159 10.336 -67.629 1.00 34.78 283 SER A O 1
ATOM 2098 N N . ALA A 1 284 ? 34.634 8.968 -68.664 1.00 40.84 284 ALA A N 1
ATOM 2099 C CA . ALA A 1 284 ? 35.807 8.986 -67.804 1.00 40.84 284 ALA A CA 1
ATOM 2100 C C . ALA A 1 284 ? 36.100 10.305 -67.065 1.00 40.84 284 ALA A C 1
ATOM 2102 O O . ALA A 1 284 ? 36.246 11.362 -67.679 1.00 40.84 284 ALA A O 1
ATOM 2103 N N . ASN A 1 285 ? 36.385 10.184 -65.767 1.00 32.81 285 ASN A N 1
ATOM 2104 C CA . ASN A 1 285 ? 37.514 10.892 -65.178 1.00 32.81 285 ASN A CA 1
ATOM 2105 C C . ASN A 1 285 ? 38.114 10.105 -64.006 1.00 32.81 285 ASN A C 1
ATOM 2107 O O . ASN A 1 285 ? 37.407 9.572 -63.154 1.00 32.81 285 ASN A O 1
ATOM 2111 N N . LEU A 1 286 ? 39.441 10.005 -64.041 1.00 42.00 286 LEU A N 1
ATOM 2112 C CA . LEU A 1 286 ? 40.308 9.354 -63.067 1.00 42.00 286 LEU A CA 1
ATOM 2113 C C . LEU A 1 286 ? 40.394 10.151 -61.756 1.00 42.00 286 LEU A C 1
ATOM 2115 O O . LEU A 1 286 ? 40.222 11.367 -61.750 1.00 42.00 286 LEU A O 1
ATOM 2119 N N . ASN A 1 287 ? 40.813 9.434 -60.707 1.00 34.91 287 ASN A N 1
ATOM 2120 C CA . ASN A 1 287 ? 41.189 9.863 -59.354 1.00 34.91 287 ASN A CA 1
ATOM 2121 C C . ASN A 1 287 ? 40.055 9.978 -58.330 1.00 34.91 287 ASN A C 1
ATOM 2123 O O . ASN A 1 287 ? 39.475 11.044 -58.165 1.00 34.91 287 ASN A O 1
ATOM 2127 N N . GLN A 1 288 ? 39.886 8.933 -57.508 1.00 32.53 288 GLN A N 1
ATOM 2128 C CA . GLN A 1 288 ? 39.929 9.093 -56.049 1.00 32.53 288 GLN A CA 1
ATOM 2129 C C . GLN A 1 288 ? 40.051 7.756 -55.303 1.00 32.53 288 GLN A C 1
ATOM 2131 O O . GLN A 1 288 ? 39.541 6.720 -55.715 1.00 32.53 288 GLN A O 1
ATOM 2136 N N . SER A 1 289 ? 40.816 7.839 -54.219 1.00 30.34 289 SER A N 1
ATOM 2137 C CA . SER A 1 289 ? 41.301 6.785 -53.334 1.00 30.34 289 SER A CA 1
ATOM 2138 C C . SER A 1 289 ? 40.171 6.025 -52.628 1.00 30.34 289 SER A C 1
ATOM 2140 O O . SER A 1 289 ? 39.252 6.644 -52.093 1.00 30.34 289 SER A O 1
ATOM 2142 N N . SER A 1 290 ? 40.252 4.691 -52.590 1.00 29.09 290 SER A N 1
ATOM 2143 C CA . SER A 1 290 ? 39.305 3.839 -51.869 1.00 29.09 290 SER A CA 1
ATOM 2144 C C . SER A 1 290 ? 39.618 3.809 -50.370 1.00 29.09 290 SER A C 1
ATOM 2146 O O . SER A 1 290 ? 40.670 3.315 -49.964 1.00 29.09 290 SER A O 1
ATOM 2148 N N . ILE A 1 291 ? 38.675 4.263 -49.549 1.00 33.75 291 ILE A N 1
ATOM 2149 C CA . ILE A 1 291 ? 38.550 3.875 -48.140 1.00 33.75 291 ILE A CA 1
ATOM 2150 C C . ILE A 1 291 ? 37.291 3.010 -48.065 1.00 33.75 291 ILE A C 1
ATOM 2152 O O . ILE A 1 291 ? 36.201 3.475 -48.385 1.00 33.75 291 ILE A O 1
ATOM 2156 N N . ILE A 1 292 ? 37.462 1.738 -47.709 1.00 31.64 292 ILE A N 1
ATOM 2157 C CA . ILE A 1 292 ? 36.388 0.753 -47.536 1.00 31.64 292 ILE A CA 1
ATOM 2158 C C . ILE A 1 292 ? 35.781 0.945 -46.136 1.00 31.64 292 ILE A C 1
ATOM 2160 O O . ILE A 1 292 ? 36.522 0.805 -45.162 1.00 31.64 292 ILE A O 1
ATOM 2164 N N . PRO A 1 293 ? 34.470 1.206 -45.977 1.00 35.06 293 PRO A N 1
ATOM 2165 C CA . PRO A 1 293 ? 33.778 0.982 -44.717 1.00 35.06 293 PRO A CA 1
ATOM 2166 C C . PRO A 1 293 ? 33.237 -0.453 -44.669 1.00 35.06 293 PRO A C 1
ATOM 2168 O O . PRO A 1 293 ? 32.663 -0.957 -45.634 1.00 35.06 293 PRO A O 1
ATOM 2171 N N . ASN A 1 294 ? 33.436 -1.091 -43.518 1.00 34.25 294 ASN A N 1
ATOM 2172 C CA . ASN A 1 294 ? 33.030 -2.454 -43.186 1.00 34.25 294 ASN A CA 1
ATOM 2173 C C . ASN A 1 294 ? 31.553 -2.739 -43.516 1.00 34.25 294 ASN A C 1
ATOM 2175 O O . ASN A 1 294 ? 30.651 -2.128 -42.943 1.00 34.25 294 ASN A O 1
ATOM 2179 N N . GLY A 1 295 ? 31.320 -3.702 -44.409 1.00 33.06 295 GLY A N 1
ATOM 2180 C CA . GLY A 1 295 ? 30.007 -4.285 -44.679 1.00 33.06 295 GLY A CA 1
ATOM 2181 C C . GLY A 1 295 ? 29.700 -5.464 -43.751 1.00 33.06 295 GLY A C 1
ATOM 2182 O O . GLY A 1 295 ? 30.603 -6.193 -43.341 1.00 33.06 295 GLY A O 1
ATOM 2183 N N . LEU A 1 296 ? 28.412 -5.642 -43.437 1.00 40.84 296 LEU A N 1
ATOM 2184 C CA . LEU A 1 296 ? 27.857 -6.823 -42.766 1.00 40.84 296 LEU A CA 1
ATOM 2185 C C . LEU A 1 296 ? 28.308 -8.132 -43.447 1.00 40.84 296 LEU A C 1
ATOM 2187 O O . LEU A 1 296 ? 28.389 -8.176 -44.679 1.00 40.84 296 LEU A O 1
ATOM 2191 N N . PRO A 1 297 ? 28.505 -9.226 -42.688 1.00 36.19 297 PRO A N 1
ATOM 2192 C CA . PRO A 1 297 ? 28.735 -10.531 -43.283 1.00 36.19 297 PRO A CA 1
ATOM 2193 C C . PRO A 1 297 ? 27.448 -11.057 -43.956 1.00 36.19 297 PRO A C 1
ATOM 2195 O O . PRO A 1 297 ? 26.344 -10.832 -43.452 1.00 36.19 297 PRO A O 1
ATOM 2198 N N . PRO A 1 298 ? 27.564 -11.757 -45.097 1.00 38.34 298 PRO A N 1
ATOM 2199 C CA . PRO A 1 298 ? 26.423 -12.325 -45.807 1.00 38.34 298 PRO A CA 1
ATOM 2200 C C . PRO A 1 298 ? 25.747 -13.449 -45.008 1.00 38.34 298 PRO A C 1
ATOM 2202 O O . PRO A 1 298 ? 26.386 -14.176 -44.243 1.00 38.34 298 PRO A O 1
ATOM 2205 N N . ALA A 1 299 ? 24.439 -13.610 -45.231 1.00 36.31 299 ALA A N 1
ATOM 2206 C CA . ALA A 1 299 ? 23.644 -14.722 -44.718 1.00 36.31 299 ALA A CA 1
ATOM 2207 C C . ALA A 1 299 ? 24.276 -16.054 -45.162 1.00 36.31 299 ALA A C 1
ATOM 2209 O O . ALA A 1 299 ? 24.287 -16.378 -46.349 1.00 36.31 299 ALA A O 1
ATOM 2210 N N . GLY A 1 300 ? 24.861 -16.775 -44.205 1.00 41.66 300 GLY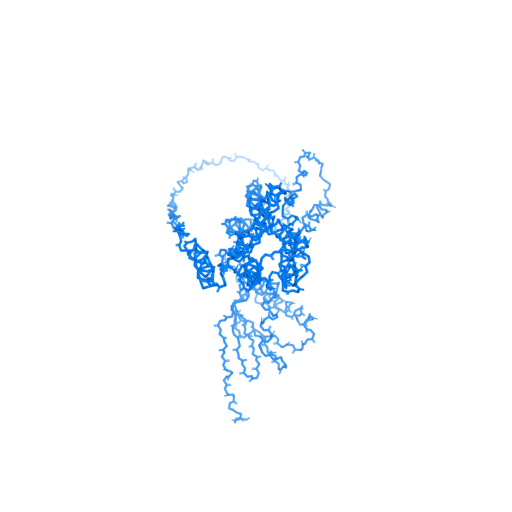 A N 1
ATOM 2211 C CA . GLY A 1 300 ? 25.715 -17.941 -44.452 1.00 41.66 300 GLY A CA 1
ATOM 2212 C C . GLY A 1 300 ? 27.024 -17.947 -43.657 1.00 41.66 300 GLY A C 1
ATOM 2213 O O . GLY A 1 300 ? 27.777 -18.913 -43.753 1.00 41.66 300 GLY A O 1
ATOM 2214 N N . TYR A 1 301 ? 27.305 -16.909 -42.859 1.00 37.69 301 TYR A N 1
ATOM 2215 C CA . TYR A 1 301 ? 28.424 -16.925 -41.916 1.00 37.69 301 TYR A CA 1
ATOM 2216 C C . TYR A 1 301 ? 28.199 -17.985 -40.830 1.00 37.69 301 TYR A C 1
ATOM 2218 O O . TYR A 1 301 ? 27.417 -17.788 -39.902 1.00 37.69 301 TYR A O 1
ATOM 2226 N N . VAL A 1 302 ? 28.888 -19.117 -40.966 1.00 42.94 302 VAL A N 1
ATOM 2227 C CA . VAL A 1 302 ? 29.106 -20.062 -39.872 1.00 42.94 302 VAL A CA 1
ATOM 2228 C C . VAL A 1 302 ? 30.169 -19.420 -38.977 1.00 42.94 302 VAL A C 1
ATOM 2230 O O . VAL A 1 302 ? 31.293 -19.224 -39.451 1.00 42.94 302 VAL A O 1
ATOM 2233 N N . PRO A 1 303 ? 29.839 -19.008 -37.740 1.00 44.41 303 PRO A N 1
ATOM 2234 C CA . PRO A 1 303 ? 30.812 -18.378 -36.866 1.00 44.41 303 PRO A CA 1
ATOM 2235 C C . PRO A 1 303 ? 31.994 -19.316 -36.648 1.00 44.41 303 PRO A C 1
ATOM 2237 O O . PRO A 1 303 ? 31.835 -20.519 -36.452 1.00 44.41 303 PRO A O 1
ATOM 2240 N N . ASN A 1 304 ? 33.198 -18.749 -36.733 1.00 46.78 304 ASN A N 1
ATOM 2241 C CA . ASN A 1 304 ? 34.415 -19.480 -36.430 1.00 46.78 304 ASN A CA 1
ATOM 2242 C C . ASN A 1 304 ? 34.317 -19.989 -34.975 1.00 46.78 304 ASN A C 1
ATOM 2244 O O . ASN A 1 304 ? 34.238 -19.150 -34.069 1.00 46.78 304 ASN A O 1
ATOM 2248 N N . PRO A 1 305 ? 34.322 -21.315 -34.731 1.00 50.19 305 PRO A N 1
ATOM 2249 C CA . PRO A 1 305 ? 34.148 -21.887 -33.394 1.00 50.19 305 PRO A CA 1
ATOM 2250 C C . PRO A 1 305 ? 35.203 -21.392 -32.395 1.00 50.19 305 PRO A C 1
ATOM 2252 O O . PRO A 1 305 ? 34.944 -21.344 -31.193 1.00 50.19 305 PRO A O 1
ATOM 2255 N N . ASP A 1 306 ? 36.364 -20.943 -32.873 1.00 47.84 306 ASP A N 1
ATOM 2256 C CA . ASP A 1 306 ? 37.413 -20.381 -32.023 1.00 47.84 306 ASP A CA 1
ATOM 2257 C C . ASP A 1 306 ? 37.053 -18.990 -31.466 1.00 47.84 306 ASP A C 1
ATOM 2259 O O . ASP A 1 306 ? 37.511 -18.609 -30.388 1.00 47.84 306 ASP A O 1
ATOM 2263 N N . HIS A 1 307 ? 36.187 -18.233 -32.148 1.00 60.16 307 HIS A N 1
ATOM 2264 C CA . HIS A 1 307 ? 35.761 -16.905 -31.700 1.00 60.16 307 HIS A CA 1
ATOM 2265 C C . HIS A 1 307 ? 34.636 -16.974 -30.656 1.00 60.16 307 HIS A C 1
ATOM 2267 O O . HIS A 1 307 ? 34.626 -16.189 -29.706 1.00 60.16 307 HIS A O 1
ATOM 2273 N N . GLU A 1 308 ? 33.737 -17.955 -30.774 1.00 59.28 308 GLU A N 1
ATOM 2274 C CA . GLU A 1 308 ? 32.729 -18.241 -29.743 1.00 59.28 308 GLU A CA 1
ATOM 2275 C C . GLU A 1 308 ? 33.360 -18.827 -28.480 1.00 59.28 308 GLU A C 1
ATOM 2277 O O . GLU A 1 308 ? 33.045 -18.383 -27.378 1.00 59.28 308 GLU A O 1
ATOM 2282 N N . ARG A 1 309 ? 34.342 -19.729 -28.619 1.00 55.81 309 ARG A N 1
ATOM 2283 C CA . ARG A 1 309 ? 35.112 -20.254 -27.479 1.00 55.81 309 ARG A CA 1
ATOM 2284 C C . ARG A 1 309 ? 35.818 -19.152 -26.687 1.00 55.81 309 ARG A C 1
ATOM 2286 O O . ARG A 1 309 ? 35.855 -19.228 -25.463 1.00 55.81 309 ARG A O 1
ATOM 2293 N N . SER A 1 310 ? 36.313 -18.112 -27.363 1.00 61.16 310 SER A N 1
ATOM 2294 C CA . SER A 1 310 ? 36.933 -16.949 -26.713 1.00 61.16 310 SER A CA 1
ATOM 2295 C C . SER A 1 310 ? 35.927 -16.124 -25.896 1.00 61.16 310 SER A C 1
ATOM 2297 O O . SER A 1 310 ? 36.193 -15.795 -24.741 1.00 61.16 310 SER A O 1
ATOM 2299 N N . ARG A 1 311 ? 34.728 -15.858 -26.440 1.00 65.69 311 ARG A N 1
ATOM 2300 C CA . ARG A 1 311 ? 33.658 -15.139 -25.718 1.00 65.69 311 ARG A CA 1
ATOM 2301 C C . ARG A 1 311 ? 33.146 -15.914 -24.510 1.00 65.69 311 ARG A C 1
ATOM 2303 O O . ARG A 1 311 ? 32.895 -15.329 -23.461 1.00 65.69 311 ARG A O 1
ATOM 2310 N N . ILE A 1 312 ? 33.008 -17.229 -24.658 1.00 64.62 312 ILE A N 1
ATOM 2311 C CA . ILE A 1 312 ? 32.597 -18.113 -23.570 1.00 64.62 312 ILE A CA 1
ATOM 2312 C C . ILE A 1 312 ? 33.669 -18.103 -22.474 1.00 64.62 312 ILE A C 1
ATOM 2314 O O . ILE A 1 312 ? 33.339 -17.875 -21.316 1.00 64.62 312 ILE A O 1
ATOM 2318 N N . ALA A 1 313 ? 34.952 -18.249 -22.820 1.00 64.38 313 ALA A N 1
ATOM 2319 C CA . ALA A 1 313 ? 36.045 -18.204 -21.847 1.00 64.38 313 ALA A CA 1
ATOM 2320 C C . ALA A 1 313 ? 36.101 -16.874 -21.068 1.00 64.38 313 ALA A C 1
ATOM 2322 O O . ALA A 1 313 ? 36.328 -16.882 -19.857 1.00 64.38 313 ALA A O 1
ATOM 2323 N N . GLU A 1 314 ? 35.841 -15.741 -21.725 1.00 74.06 314 GLU A N 1
ATOM 2324 C CA . GLU A 1 314 ? 35.807 -14.417 -21.088 1.00 74.06 314 GLU A CA 1
ATOM 2325 C C . GLU A 1 314 ? 34.653 -14.286 -20.080 1.00 74.06 314 GLU A C 1
ATOM 2327 O O . GLU A 1 314 ? 34.869 -13.877 -18.938 1.00 74.06 314 GLU A O 1
ATOM 2332 N N . VAL A 1 315 ? 33.442 -14.712 -20.461 1.00 70.00 315 VAL A N 1
ATOM 2333 C CA . VAL A 1 315 ? 32.267 -14.704 -19.572 1.00 70.00 315 VAL A CA 1
ATOM 2334 C C . VAL A 1 315 ? 32.482 -15.621 -18.367 1.00 70.00 315 VAL A C 1
ATOM 2336 O O . VAL A 1 315 ? 32.169 -15.235 -17.242 1.00 70.00 315 VAL A O 1
ATOM 2339 N N . LEU A 1 316 ? 33.061 -16.807 -18.574 1.00 71.31 316 LEU A N 1
ATOM 2340 C CA . LEU A 1 316 ? 33.346 -17.757 -17.495 1.00 71.31 316 LEU A CA 1
ATOM 2341 C C . LEU A 1 316 ? 34.426 -17.249 -16.532 1.00 71.31 316 LEU A C 1
ATOM 2343 O O . LEU A 1 316 ? 34.324 -17.467 -15.325 1.00 71.31 316 LEU A O 1
ATOM 2347 N N . THR A 1 317 ? 35.418 -16.517 -17.042 1.00 72.81 317 THR A N 1
ATOM 2348 C CA . THR A 1 317 ? 36.476 -15.915 -16.216 1.00 72.81 317 THR A CA 1
ATOM 2349 C C . THR A 1 317 ? 35.934 -14.766 -15.356 1.00 72.81 317 THR A C 1
ATOM 2351 O O . THR A 1 317 ? 36.230 -14.712 -14.162 1.00 72.81 317 THR A O 1
ATOM 2354 N N . ASP A 1 318 ? 35.090 -13.884 -15.910 1.00 74.12 318 ASP A N 1
ATOM 2355 C CA . ASP A 1 318 ? 34.443 -12.794 -15.147 1.00 74.12 318 ASP A CA 1
ATOM 2356 C C . ASP A 1 318 ? 33.458 -13.342 -14.095 1.00 74.12 318 ASP A C 1
ATOM 2358 O O . ASP A 1 318 ? 33.395 -12.839 -12.971 1.00 74.12 318 ASP A O 1
ATOM 2362 N N . LEU A 1 319 ? 32.727 -14.419 -14.414 1.00 67.25 319 LEU A N 1
ATOM 2363 C CA . LEU A 1 319 ? 31.829 -15.086 -13.463 1.00 67.25 319 LEU A CA 1
ATOM 2364 C C . LEU A 1 319 ? 32.591 -15.755 -12.311 1.00 67.25 319 LEU A C 1
ATOM 2366 O O . LEU A 1 319 ? 32.201 -15.594 -11.153 1.00 67.25 319 LEU A O 1
ATOM 2370 N N . SER A 1 320 ? 33.693 -16.455 -12.604 1.00 66.00 320 SER A N 1
ATOM 2371 C CA . SER A 1 320 ? 34.555 -17.073 -11.587 1.00 66.00 320 SER A CA 1
ATOM 2372 C C . SER A 1 320 ? 35.174 -16.031 -10.647 1.00 66.00 320 SER A C 1
ATOM 2374 O O . SER A 1 320 ? 35.141 -16.210 -9.430 1.00 66.00 320 SER A O 1
ATOM 2376 N N . ALA A 1 321 ? 35.650 -14.900 -11.178 1.00 72.12 321 ALA A N 1
ATOM 2377 C CA . ALA A 1 321 ? 36.281 -13.848 -10.380 1.00 72.12 321 ALA A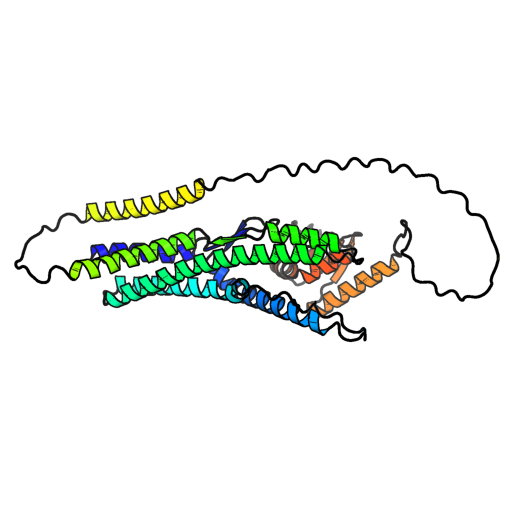 CA 1
ATOM 2378 C C . ALA A 1 321 ? 35.328 -13.171 -9.374 1.00 72.12 321 ALA A C 1
ATOM 2380 O O . ALA A 1 321 ? 35.773 -12.690 -8.332 1.00 72.12 321 ALA A O 1
ATOM 2381 N N . ARG A 1 322 ? 34.021 -13.120 -9.664 1.00 69.19 322 ARG A N 1
ATOM 2382 C CA . ARG A 1 322 ? 33.022 -12.427 -8.826 1.00 69.19 322 ARG A CA 1
ATOM 2383 C C . ARG A 1 322 ? 32.432 -13.281 -7.709 1.00 69.19 322 ARG A C 1
ATOM 2385 O O . ARG A 1 322 ? 32.002 -12.720 -6.706 1.00 69.19 322 ARG A O 1
ATOM 2392 N N . GLN A 1 323 ? 32.367 -14.598 -7.889 1.00 66.31 323 GLN A N 1
ATOM 2393 C CA . GLN A 1 323 ? 31.667 -15.497 -6.964 1.00 66.31 323 GLN A CA 1
ATOM 2394 C C . GLN A 1 323 ? 32.543 -15.960 -5.787 1.00 66.31 323 GLN A C 1
ATOM 2396 O O . GLN A 1 323 ? 32.012 -16.477 -4.815 1.00 66.31 323 GLN A O 1
ATOM 2401 N N . GLY A 1 324 ? 33.871 -15.776 -5.832 1.00 64.62 324 GLY A N 1
ATOM 2402 C CA . GLY A 1 324 ? 34.770 -16.114 -4.713 1.00 64.62 324 GLY A CA 1
ATOM 2403 C C . GLY A 1 324 ? 34.851 -17.609 -4.359 1.00 64.62 324 GLY A C 1
ATOM 2404 O O . GLY A 1 324 ? 35.552 -17.973 -3.417 1.00 64.62 324 GLY A O 1
ATOM 2405 N N . HIS A 1 325 ? 34.171 -18.466 -5.123 1.00 65.12 325 HIS A N 1
ATOM 2406 C CA . HIS A 1 325 ? 34.113 -19.914 -4.967 1.00 65.12 325 HIS A CA 1
ATOM 2407 C C . HIS A 1 325 ? 34.681 -20.614 -6.211 1.00 65.12 325 HIS A C 1
ATOM 2409 O O . HIS A 1 325 ? 34.577 -20.112 -7.335 1.00 65.12 325 HIS A O 1
ATOM 2415 N N . ASN A 1 326 ? 35.287 -21.787 -6.007 1.00 64.75 326 ASN A N 1
ATOM 2416 C CA . ASN A 1 326 ? 35.864 -22.613 -7.070 1.00 64.75 326 ASN A CA 1
ATOM 2417 C C . ASN A 1 326 ? 34.758 -23.350 -7.841 1.00 64.75 326 ASN A C 1
ATOM 2419 O O . ASN A 1 326 ? 34.588 -24.558 -7.701 1.00 64.75 326 ASN A O 1
ATOM 2423 N N . HIS A 1 327 ? 33.993 -22.627 -8.654 1.00 75.31 327 HIS A N 1
ATOM 2424 C CA . HIS A 1 327 ? 33.049 -23.248 -9.578 1.00 75.31 327 HIS A CA 1
ATOM 2425 C C . HIS A 1 327 ? 33.777 -23.720 -10.839 1.00 75.31 327 HIS A C 1
ATOM 2427 O O . HIS A 1 327 ? 34.551 -22.968 -11.440 1.00 75.31 327 HIS A O 1
ATOM 2433 N N . PHE A 1 328 ? 33.486 -24.945 -11.278 1.00 80.12 328 PHE A N 1
ATOM 2434 C CA . PHE A 1 328 ? 33.949 -25.442 -12.569 1.00 80.12 328 PHE A CA 1
ATOM 2435 C C . PHE A 1 328 ? 32.865 -25.212 -13.615 1.00 80.12 328 PHE A C 1
ATOM 2437 O O . PHE A 1 328 ? 31.785 -25.801 -13.558 1.00 80.12 328 PHE A O 1
ATOM 2444 N N . TYR A 1 329 ? 33.172 -24.350 -14.579 1.00 84.19 329 TYR A N 1
ATOM 2445 C CA . TYR A 1 329 ? 32.297 -24.062 -15.704 1.00 84.19 329 TYR A CA 1
ATOM 2446 C C . TYR A 1 329 ? 32.739 -24.871 -16.921 1.00 84.19 329 TYR A C 1
ATOM 2448 O O . TYR A 1 329 ? 33.894 -24.794 -17.340 1.00 84.19 329 TYR A O 1
ATOM 2456 N N . THR A 1 330 ? 31.823 -25.630 -17.512 1.00 86.69 330 THR A N 1
ATOM 2457 C CA . THR A 1 330 ? 32.072 -26.385 -18.743 1.00 86.69 330 THR A CA 1
ATOM 2458 C C . THR A 1 330 ? 30.872 -26.298 -19.675 1.00 86.69 330 THR A C 1
ATOM 2460 O O . THR A 1 330 ? 29.743 -26.126 -19.232 1.00 86.69 330 THR A O 1
ATOM 2463 N N . VAL A 1 331 ? 31.091 -26.402 -20.981 1.00 87.25 331 VAL A N 1
ATOM 2464 C CA . VAL A 1 331 ? 30.001 -26.464 -21.962 1.00 87.25 331 VAL A CA 1
ATOM 2465 C C . VAL A 1 331 ? 29.697 -27.937 -22.218 1.00 87.25 331 VAL A C 1
ATOM 2467 O O . VAL A 1 331 ? 30.460 -28.607 -22.912 1.00 87.25 331 VAL A O 1
ATOM 2470 N N . CYS A 1 332 ? 28.614 -28.466 -21.639 1.00 85.62 332 CYS A N 1
ATOM 2471 C CA . CYS A 1 332 ? 28.256 -29.881 -21.819 1.00 85.62 332 CYS A CA 1
ATOM 2472 C C . CYS A 1 332 ? 27.545 -30.156 -23.146 1.00 85.62 332 CYS A C 1
ATOM 2474 O O . CYS A 1 332 ? 27.637 -31.262 -23.678 1.00 85.62 332 CYS A O 1
ATOM 2476 N N . ARG A 1 333 ? 26.794 -29.177 -23.669 1.00 89.56 333 ARG A N 1
ATOM 2477 C CA . ARG A 1 333 ? 26.072 -29.263 -24.951 1.00 89.56 333 ARG A CA 1
ATOM 2478 C C . ARG A 1 333 ? 26.210 -27.937 -25.706 1.00 89.56 333 ARG A C 1
ATOM 2480 O O . ARG A 1 333 ? 26.473 -26.933 -25.052 1.00 89.56 333 ARG A O 1
ATOM 2487 N N . PRO A 1 334 ? 25.999 -27.906 -27.039 1.00 85.44 334 PRO A N 1
ATOM 2488 C CA . PRO A 1 334 ? 26.220 -26.714 -27.867 1.00 85.44 334 PRO A CA 1
ATOM 2489 C C . PRO A 1 334 ? 25.588 -25.424 -27.323 1.00 85.44 334 PRO A C 1
ATOM 2491 O O . PRO A 1 334 ? 26.215 -24.377 -27.409 1.00 85.44 334 PRO A O 1
ATOM 2494 N N . ASP A 1 335 ? 24.428 -25.532 -26.664 1.00 89.44 335 ASP A N 1
ATOM 2495 C CA . ASP A 1 335 ? 23.691 -24.389 -26.107 1.00 89.44 335 ASP A CA 1
ATOM 2496 C C . ASP A 1 335 ? 23.481 -24.491 -24.580 1.00 89.44 335 ASP A C 1
ATOM 2498 O O . ASP A 1 335 ? 22.623 -23.798 -24.020 1.00 89.44 335 ASP A O 1
ATOM 2502 N N . THR A 1 336 ? 24.216 -25.379 -23.895 1.00 89.62 336 THR A N 1
ATOM 2503 C CA . THR A 1 336 ? 24.049 -25.649 -22.456 1.00 89.62 336 THR A CA 1
ATOM 2504 C C . THR A 1 336 ? 25.345 -25.422 -21.694 1.00 89.62 336 THR A C 1
ATOM 2506 O O . THR A 1 336 ? 26.331 -26.141 -21.891 1.00 89.62 336 THR A O 1
ATOM 2509 N N . LEU A 1 337 ? 25.321 -24.448 -20.783 1.00 91.75 337 LEU A N 1
ATOM 2510 C CA . LEU A 1 337 ? 26.401 -24.233 -19.828 1.00 91.75 337 LEU A CA 1
ATOM 2511 C C . LEU A 1 337 ? 26.183 -25.122 -18.602 1.00 91.75 337 LEU A C 1
ATOM 2513 O O . LEU A 1 337 ? 25.116 -25.086 -18.001 1.00 91.75 337 LEU A O 1
ATOM 2517 N N . CYS A 1 338 ? 27.200 -25.882 -18.218 1.00 91.06 338 CYS A N 1
ATOM 2518 C CA . CYS A 1 338 ? 27.220 -26.681 -17.004 1.00 91.06 338 CYS A CA 1
ATOM 2519 C C . CYS A 1 338 ? 28.079 -26.024 -15.933 1.00 91.06 338 CYS A C 1
ATOM 2521 O O . CYS A 1 338 ? 29.244 -25.689 -16.169 1.00 91.06 338 CYS A O 1
ATOM 2523 N N . ILE A 1 339 ? 27.519 -25.913 -14.738 1.00 89.62 339 ILE A N 1
ATOM 2524 C CA . ILE A 1 339 ? 28.225 -25.499 -13.533 1.00 89.62 339 ILE A CA 1
ATOM 2525 C C . ILE A 1 339 ? 28.302 -26.718 -12.627 1.00 89.62 339 ILE A C 1
ATOM 2527 O O . ILE A 1 339 ? 27.276 -27.255 -12.214 1.00 89.62 339 ILE A O 1
ATOM 2531 N N . THR A 1 340 ? 29.521 -27.167 -12.339 1.00 86.62 340 THR A N 1
ATOM 2532 C CA . THR A 1 340 ? 29.748 -28.195 -11.322 1.00 86.62 340 THR A CA 1
ATOM 2533 C C . THR A 1 340 ? 30.223 -27.508 -10.057 1.00 86.62 340 THR A C 1
ATOM 2535 O O . THR A 1 340 ? 31.272 -26.854 -10.056 1.00 86.62 340 THR A O 1
ATOM 2538 N N . ASP A 1 341 ? 29.438 -27.647 -8.998 1.00 78.12 341 ASP A N 1
ATOM 2539 C CA . ASP A 1 341 ? 29.758 -27.123 -7.680 1.00 78.12 341 ASP A CA 1
ATOM 2540 C C . ASP A 1 341 ? 29.845 -28.284 -6.692 1.00 78.12 341 ASP A C 1
ATOM 2542 O O . ASP A 1 341 ? 28.859 -28.985 -6.458 1.00 78.12 341 ASP A O 1
ATOM 2546 N N . GLN A 1 342 ? 31.047 -28.528 -6.166 1.00 68.06 342 GLN A N 1
ATOM 2547 C CA . GLN A 1 342 ? 31.272 -29.608 -5.205 1.00 68.06 342 GLN A CA 1
ATOM 2548 C C . GLN A 1 342 ? 30.821 -29.233 -3.786 1.00 68.06 342 GLN A C 1
ATOM 2550 O O . GLN A 1 342 ? 30.569 -30.138 -2.994 1.00 68.06 342 GLN A O 1
ATOM 2555 N N . ASP A 1 343 ? 30.653 -27.940 -3.481 1.00 67.56 343 ASP A N 1
ATOM 2556 C CA . ASP A 1 343 ? 30.539 -27.457 -2.101 1.00 67.56 343 ASP A CA 1
ATOM 2557 C C . ASP A 1 343 ? 29.263 -26.638 -1.810 1.00 67.56 343 ASP A C 1
ATOM 2559 O O . ASP A 1 343 ? 28.959 -26.388 -0.641 1.00 67.56 343 ASP A O 1
ATOM 2563 N N . ALA A 1 344 ? 28.474 -26.224 -2.812 1.00 59.72 344 ALA A N 1
ATOM 2564 C CA . ALA A 1 344 ? 27.295 -25.386 -2.558 1.00 59.72 344 ALA A CA 1
ATOM 2565 C C . ALA A 1 344 ? 26.010 -26.169 -2.213 1.00 59.72 344 ALA A C 1
ATOM 2567 O O . ALA A 1 344 ? 25.580 -27.027 -2.986 1.00 59.72 344 ALA A O 1
ATOM 2568 N N . PRO A 1 345 ? 25.291 -25.824 -1.127 1.00 56.84 345 PRO A N 1
ATOM 2569 C CA . PRO A 1 345 ? 23.942 -26.335 -0.886 1.00 56.84 345 PRO A CA 1
ATOM 2570 C C . PRO A 1 345 ? 22.998 -25.867 -2.011 1.00 56.84 345 PRO A C 1
ATOM 2572 O O . PRO A 1 345 ? 22.769 -24.668 -2.183 1.00 56.84 345 PRO A O 1
ATOM 2575 N N . GLY A 1 346 ? 22.482 -26.823 -2.794 1.00 57.38 346 GLY A N 1
ATOM 2576 C CA . GLY A 1 346 ? 21.855 -26.587 -4.105 1.00 57.38 346 GLY A CA 1
ATOM 2577 C C . GLY A 1 346 ? 20.664 -25.622 -4.120 1.00 57.38 346 GLY A C 1
ATOM 2578 O O . GLY A 1 346 ? 20.461 -24.930 -5.116 1.00 57.38 346 GLY A O 1
ATOM 2579 N N . ASP A 1 347 ? 19.931 -25.509 -3.015 1.00 59.97 347 ASP A N 1
ATOM 2580 C CA . ASP A 1 347 ? 18.679 -24.746 -2.972 1.00 59.97 347 ASP A CA 1
ATOM 2581 C C . ASP A 1 347 ? 18.922 -23.223 -2.969 1.00 59.97 347 ASP A C 1
ATOM 2583 O O . ASP A 1 347 ? 18.196 -22.465 -3.609 1.00 59.97 347 ASP A O 1
ATOM 2587 N N . ASN A 1 348 ? 20.011 -22.766 -2.342 1.00 65.81 348 ASN A N 1
ATOM 2588 C CA . ASN A 1 348 ? 20.333 -21.336 -2.247 1.00 65.81 348 ASN A CA 1
ATOM 2589 C C . ASN A 1 348 ? 21.084 -20.810 -3.477 1.00 65.81 348 ASN A C 1
ATOM 2591 O O . ASN A 1 348 ? 21.145 -19.598 -3.698 1.00 65.81 348 ASN A O 1
ATOM 2595 N N . PHE A 1 349 ? 21.693 -21.697 -4.269 1.00 68.31 349 PHE A N 1
ATOM 2596 C CA . PHE A 1 349 ? 22.467 -21.287 -5.437 1.00 68.31 349 PHE A CA 1
ATOM 2597 C C . PHE A 1 349 ? 21.548 -20.719 -6.521 1.00 68.31 349 PHE A C 1
ATOM 2599 O O . PHE A 1 349 ? 21.811 -19.637 -7.036 1.00 68.31 349 PHE A O 1
ATOM 2606 N N . ILE A 1 350 ? 20.428 -21.385 -6.822 1.00 66.50 350 ILE A N 1
ATOM 2607 C CA . ILE A 1 350 ? 19.511 -20.932 -7.877 1.00 66.50 350 ILE A CA 1
ATOM 2608 C C . ILE A 1 350 ? 18.758 -19.666 -7.482 1.00 66.50 350 ILE A C 1
ATOM 2610 O O . ILE A 1 350 ? 18.605 -18.786 -8.324 1.00 66.50 350 ILE A O 1
ATOM 2614 N N . GLU A 1 351 ? 18.325 -19.509 -6.231 1.00 65.81 351 GLU A N 1
ATOM 2615 C CA . GLU A 1 351 ? 17.677 -18.260 -5.805 1.00 65.81 351 GLU A CA 1
ATOM 2616 C C . GLU A 1 351 ? 18.632 -17.064 -5.917 1.00 65.81 351 GLU A C 1
ATOM 2618 O O . GLU A 1 351 ? 18.281 -16.039 -6.503 1.00 65.81 351 GLU A O 1
ATOM 2623 N N . ASN A 1 352 ? 19.883 -17.218 -5.475 1.00 69.56 352 ASN A N 1
ATOM 2624 C CA . ASN A 1 352 ? 20.886 -16.157 -5.586 1.00 69.56 352 ASN A CA 1
ATOM 2625 C C . ASN A 1 352 ? 21.315 -15.893 -7.039 1.00 69.56 352 ASN A C 1
ATOM 2627 O O . ASN A 1 352 ? 21.576 -14.748 -7.416 1.00 69.56 352 ASN A O 1
ATOM 2631 N N . PHE A 1 353 ? 21.377 -16.934 -7.869 1.00 68.38 353 PHE A N 1
ATOM 2632 C CA . PHE A 1 353 ? 21.779 -16.825 -9.269 1.00 68.38 353 PHE A CA 1
ATOM 2633 C C . PHE A 1 353 ? 20.642 -16.279 -10.155 1.00 68.38 353 PHE A C 1
ATOM 2635 O O . PHE A 1 353 ? 20.891 -15.450 -11.028 1.00 68.38 353 PHE A O 1
ATOM 2642 N N . SER A 1 354 ? 19.386 -16.656 -9.890 1.00 64.75 354 SER A N 1
ATOM 2643 C CA . SER A 1 354 ? 18.187 -16.134 -10.571 1.00 64.75 354 SER A CA 1
ATOM 2644 C C . SER A 1 354 ? 17.874 -14.684 -10.199 1.00 64.75 354 SER A C 1
ATOM 2646 O O . SER A 1 354 ? 17.412 -13.925 -11.051 1.00 64.75 354 SER A O 1
ATOM 2648 N N . ALA A 1 355 ? 18.207 -14.258 -8.975 1.00 66.56 355 ALA A N 1
ATOM 2649 C CA . ALA A 1 355 ? 18.111 -12.861 -8.559 1.00 66.56 355 ALA A CA 1
ATOM 2650 C C . ALA A 1 355 ? 19.070 -11.933 -9.333 1.00 66.56 355 ALA A C 1
ATOM 2652 O O . ALA A 1 355 ? 18.869 -10.717 -9.362 1.00 66.56 355 ALA A O 1
ATOM 2653 N N . ASN A 1 356 ? 20.096 -12.481 -9.996 1.00 73.62 356 ASN A N 1
ATOM 2654 C CA . ASN A 1 356 ? 21.072 -11.712 -10.758 1.00 73.62 356 ASN A CA 1
ATOM 2655 C C . ASN A 1 356 ? 20.743 -11.698 -12.262 1.00 73.62 356 ASN A C 1
ATOM 2657 O O . ASN A 1 356 ? 21.362 -12.387 -13.079 1.00 73.62 356 ASN A O 1
ATOM 2661 N N . THR A 1 357 ? 19.783 -10.851 -12.639 1.00 72.06 357 THR A N 1
ATOM 2662 C CA . THR A 1 357 ? 19.336 -10.641 -14.032 1.00 72.06 357 THR A CA 1
ATOM 2663 C C . THR A 1 357 ? 20.476 -10.301 -15.001 1.00 72.06 357 THR A C 1
ATOM 2665 O O . THR A 1 357 ? 20.403 -10.631 -16.186 1.00 72.06 357 THR A O 1
ATOM 2668 N N . GLY A 1 358 ? 21.571 -9.710 -14.508 1.00 79.19 358 GLY A N 1
ATOM 2669 C CA . GLY A 1 358 ? 22.751 -9.393 -15.311 1.00 79.19 358 GLY A CA 1
ATOM 2670 C C . GLY A 1 358 ? 23.493 -10.624 -15.840 1.00 79.19 358 GLY A C 1
ATOM 2671 O O . GLY A 1 358 ? 24.041 -10.574 -16.942 1.00 79.19 358 GLY A O 1
ATOM 2672 N N . ILE A 1 359 ? 23.496 -11.736 -15.100 1.00 80.94 359 ILE A N 1
ATOM 2673 C CA . ILE A 1 359 ? 24.167 -12.973 -15.523 1.00 80.94 359 ILE A CA 1
ATOM 2674 C C . ILE A 1 359 ? 23.341 -13.684 -16.598 1.00 80.94 359 ILE A C 1
ATOM 2676 O O . ILE A 1 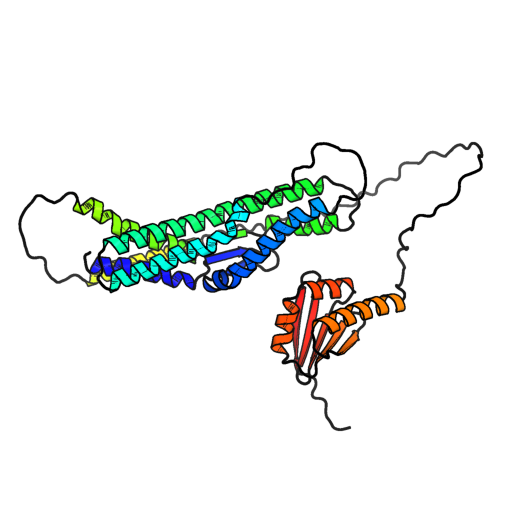359 ? 23.886 -14.059 -17.635 1.00 80.94 359 ILE A O 1
ATOM 2680 N N . ALA A 1 360 ? 22.025 -13.789 -16.400 1.00 82.44 360 ALA A N 1
ATOM 2681 C CA . ALA A 1 360 ? 21.117 -14.391 -17.375 1.00 82.44 360 ALA A CA 1
ATOM 2682 C C . ALA A 1 360 ? 21.188 -13.686 -18.741 1.00 82.44 360 ALA A C 1
ATOM 2684 O O . ALA A 1 360 ? 21.348 -14.341 -19.770 1.00 82.44 360 ALA A O 1
ATOM 2685 N N . ALA A 1 361 ? 21.180 -12.348 -18.750 1.00 77.56 361 ALA A N 1
ATOM 2686 C CA . ALA A 1 361 ? 21.295 -11.561 -19.976 1.00 77.56 361 ALA A CA 1
ATOM 2687 C C . ALA A 1 361 ? 22.630 -11.791 -20.709 1.00 77.56 361 ALA A C 1
ATOM 2689 O O . ALA A 1 361 ? 22.668 -11.853 -21.938 1.00 77.56 361 ALA A O 1
ATOM 2690 N N . ARG A 1 362 ? 23.738 -11.948 -19.972 1.00 83.62 362 ARG A N 1
ATOM 2691 C CA . ARG A 1 362 ? 25.056 -12.239 -20.559 1.00 83.62 362 ARG A CA 1
ATOM 2692 C C . ARG A 1 362 ? 25.129 -13.641 -21.146 1.00 83.62 362 ARG A C 1
ATOM 2694 O O . ARG A 1 362 ? 25.635 -13.788 -22.253 1.00 83.62 362 ARG A O 1
ATOM 2701 N N . LEU A 1 363 ? 24.601 -14.642 -20.441 1.00 85.75 363 LEU A N 1
ATOM 2702 C CA . LEU A 1 363 ? 24.521 -16.016 -20.939 1.00 85.75 363 LEU A CA 1
ATOM 2703 C C . LEU A 1 363 ? 23.666 -16.092 -22.210 1.00 85.75 363 LEU A C 1
ATOM 2705 O O . LEU A 1 363 ? 24.095 -16.688 -23.195 1.00 85.75 363 LEU A O 1
ATOM 2709 N N . PHE A 1 364 ? 22.522 -15.404 -22.223 1.00 87.69 364 PHE A N 1
ATOM 2710 C CA . PHE A 1 364 ? 21.653 -15.313 -23.394 1.00 87.69 364 PHE A CA 1
ATOM 2711 C C . PHE A 1 364 ? 22.362 -14.656 -24.588 1.00 87.69 364 PHE A C 1
ATOM 2713 O O . PHE A 1 364 ? 22.349 -15.187 -25.697 1.00 87.69 364 PHE A O 1
ATOM 2720 N N . ASN A 1 365 ? 23.047 -13.530 -24.363 1.00 82.94 365 ASN A N 1
ATOM 2721 C CA . ASN A 1 365 ? 23.822 -12.841 -25.402 1.00 82.94 365 ASN A CA 1
ATOM 2722 C C . ASN A 1 365 ? 25.034 -13.651 -25.890 1.00 82.94 365 ASN A C 1
ATOM 2724 O O . ASN A 1 365 ? 25.500 -13.441 -27.010 1.00 82.94 365 ASN A O 1
ATOM 2728 N N . ALA A 1 366 ? 25.542 -14.566 -25.062 1.00 83.31 366 ALA A N 1
ATOM 2729 C CA . ALA A 1 366 ? 26.587 -15.516 -25.422 1.00 83.31 366 ALA A CA 1
ATOM 2730 C C . ALA A 1 366 ? 26.052 -16.753 -26.173 1.00 83.31 366 ALA A C 1
ATOM 2732 O O . ALA A 1 366 ? 26.848 -17.605 -26.552 1.00 83.31 366 ALA A O 1
ATOM 2733 N N . GLY A 1 367 ? 24.739 -16.842 -26.416 1.00 89.50 367 GLY A N 1
ATOM 2734 C CA . GLY A 1 367 ? 24.110 -17.921 -27.184 1.00 89.50 367 GLY A CA 1
ATOM 2735 C C . GLY A 1 367 ? 23.628 -19.110 -26.350 1.00 89.50 367 GLY A C 1
ATOM 2736 O O . GLY A 1 367 ? 23.018 -20.021 -26.906 1.00 89.50 367 GLY A O 1
ATOM 2737 N N . PHE A 1 368 ? 23.830 -19.105 -25.029 1.00 91.38 368 PHE A N 1
ATOM 2738 C CA . PHE A 1 368 ? 23.343 -20.182 -24.168 1.00 91.38 368 PHE A CA 1
ATOM 2739 C C . PHE A 1 368 ? 21.826 -20.106 -24.003 1.00 91.38 368 PHE A C 1
ATOM 2741 O O . PHE A 1 368 ? 21.268 -19.044 -23.719 1.00 91.38 368 PHE A O 1
ATOM 2748 N N . ARG A 1 369 ? 21.163 -21.256 -24.151 1.00 93.12 369 ARG A N 1
ATOM 2749 C CA . ARG A 1 369 ? 19.707 -21.404 -23.985 1.00 93.12 369 ARG A CA 1
ATOM 2750 C C . ARG A 1 369 ? 19.328 -22.204 -22.749 1.00 93.12 369 ARG A C 1
ATOM 2752 O O . ARG A 1 369 ? 18.206 -22.083 -22.274 1.00 93.12 369 ARG A O 1
ATOM 2759 N N . SER A 1 370 ? 20.250 -23.001 -22.221 1.00 92.75 370 SER A N 1
ATOM 2760 C CA . SER A 1 370 ? 20.041 -23.788 -21.010 1.00 92.75 370 SER A CA 1
ATOM 2761 C C . SER A 1 370 ? 21.245 -23.669 -20.076 1.00 92.75 370 SER A C 1
ATOM 2763 O O . SER A 1 370 ? 22.388 -23.515 -20.518 1.00 92.75 370 SER A O 1
ATOM 2765 N N . LEU A 1 371 ? 20.971 -23.713 -18.779 1.00 92.69 371 LEU A N 1
ATOM 2766 C CA . LEU A 1 371 ? 21.945 -23.753 -17.704 1.00 92.69 371 LEU A CA 1
ATOM 2767 C C . LEU A 1 371 ? 21.683 -25.008 -16.872 1.00 92.69 371 LEU A C 1
ATOM 2769 O O . LEU A 1 371 ? 20.593 -25.181 -16.328 1.00 92.69 371 LEU A O 1
ATOM 2773 N N . GLU A 1 372 ? 22.693 -25.859 -16.759 1.00 92.56 372 GLU A N 1
ATOM 2774 C CA . GLU A 1 372 ? 22.666 -27.063 -15.938 1.00 92.56 372 GLU A CA 1
ATOM 2775 C C . GLU A 1 372 ? 23.587 -26.855 -14.730 1.00 92.56 372 GLU A C 1
ATOM 2777 O O . GLU A 1 372 ? 24.766 -26.538 -14.879 1.00 92.56 372 GLU A O 1
ATOM 2782 N N . VAL A 1 373 ? 23.055 -26.988 -13.518 1.00 90.00 373 VAL A N 1
ATOM 2783 C CA . VAL A 1 373 ? 23.828 -26.876 -12.276 1.00 90.00 373 VAL A CA 1
ATOM 2784 C C . VAL A 1 373 ? 23.810 -28.231 -11.592 1.00 90.00 373 VAL A C 1
ATOM 2786 O O . VAL A 1 373 ? 22.760 -28.695 -11.150 1.00 90.00 373 VAL A O 1
ATOM 2789 N N . SER A 1 374 ? 24.972 -28.872 -11.515 1.00 88.06 374 SER A N 1
ATOM 2790 C CA . SER A 1 374 ? 25.124 -30.188 -10.900 1.00 88.06 374 SER A CA 1
ATOM 2791 C C . SER A 1 374 ? 25.912 -30.085 -9.598 1.00 88.06 374 SER A C 1
ATOM 2793 O O . SER A 1 374 ? 26.999 -29.508 -9.560 1.00 88.06 374 SER A O 1
ATOM 2795 N N . ASN A 1 375 ? 25.388 -30.724 -8.555 1.00 87.00 375 ASN A N 1
ATOM 2796 C CA . ASN A 1 375 ? 26.112 -31.087 -7.335 1.00 87.00 375 ASN A CA 1
ATOM 2797 C C . ASN A 1 375 ? 26.012 -32.620 -7.152 1.00 87.00 375 ASN A C 1
ATOM 2799 O O . ASN A 1 375 ? 25.219 -33.280 -7.819 1.00 87.00 375 ASN A O 1
ATOM 2803 N N . SER A 1 376 ? 26.803 -33.183 -6.243 1.00 82.12 376 SER A N 1
ATOM 2804 C CA . SER A 1 376 ? 26.800 -34.567 -5.754 1.00 82.12 376 SER A CA 1
ATOM 2805 C C . SER A 1 376 ? 25.422 -35.224 -5.622 1.00 82.12 376 SER A C 1
ATOM 2807 O O . SER A 1 376 ? 25.310 -36.415 -5.887 1.00 82.12 376 SER A O 1
ATOM 2809 N N . ASN A 1 377 ? 24.379 -34.474 -5.252 1.00 82.31 377 ASN A N 1
ATOM 2810 C CA . ASN A 1 377 ? 23.050 -35.035 -4.983 1.00 82.31 377 ASN A CA 1
ATOM 2811 C C . ASN A 1 377 ? 21.980 -34.679 -6.032 1.00 82.31 377 ASN A C 1
ATOM 2813 O O . ASN A 1 377 ? 20.988 -35.396 -6.165 1.00 82.31 377 ASN A O 1
ATOM 2817 N N . TYR A 1 378 ? 22.151 -33.586 -6.782 1.00 82.50 378 TYR A N 1
ATOM 2818 C CA . TYR A 1 378 ? 21.088 -33.027 -7.623 1.00 82.50 378 TYR A CA 1
ATOM 2819 C C . TYR A 1 378 ? 21.630 -32.418 -8.910 1.00 82.50 378 TYR A C 1
ATOM 2821 O O . TYR A 1 378 ? 22.682 -31.777 -8.913 1.00 82.50 378 TYR A O 1
ATOM 2829 N N . VAL A 1 379 ? 20.845 -32.561 -9.976 1.00 88.38 379 VAL A N 1
ATOM 2830 C CA . VAL A 1 379 ? 21.024 -31.852 -11.241 1.00 88.38 379 VAL A CA 1
ATOM 2831 C C . VAL A 1 379 ? 19.835 -30.921 -11.430 1.00 88.38 379 VAL A C 1
ATOM 2833 O O . VAL A 1 379 ? 18.681 -31.356 -11.468 1.00 88.38 379 VAL A O 1
ATOM 2836 N N . TRP A 1 380 ? 20.121 -29.634 -11.551 1.00 87.75 380 TRP A N 1
ATOM 2837 C CA . TRP A 1 380 ? 19.135 -28.597 -11.803 1.00 87.75 380 TRP A CA 1
ATOM 2838 C C . TRP A 1 380 ? 19.259 -28.097 -13.230 1.00 87.75 380 TRP A C 1
ATOM 2840 O O . TRP A 1 380 ? 20.362 -27.833 -13.699 1.00 87.75 380 TRP A O 1
ATOM 2850 N N . GLU A 1 381 ? 18.127 -27.923 -13.901 1.00 90.25 381 GLU A N 1
ATOM 2851 C CA . GLU A 1 381 ? 18.076 -27.405 -15.266 1.00 90.25 381 GLU A CA 1
ATOM 2852 C C . GLU A 1 381 ? 17.238 -26.121 -15.285 1.00 90.25 381 GLU A C 1
ATOM 2854 O O . GLU A 1 381 ? 16.127 -26.083 -14.744 1.00 90.25 381 GLU A O 1
ATOM 2859 N N . ALA A 1 382 ? 17.771 -25.060 -15.887 1.00 91.12 382 ALA A N 1
ATOM 2860 C CA . ALA A 1 382 ? 17.091 -23.782 -16.058 1.00 91.12 382 ALA A CA 1
ATOM 2861 C C . ALA A 1 382 ? 17.206 -23.290 -17.505 1.00 91.12 382 ALA A C 1
ATOM 2863 O O . ALA A 1 382 ? 18.262 -23.378 -18.128 1.00 91.12 382 ALA A O 1
ATOM 2864 N N . GLU A 1 383 ? 16.124 -22.732 -18.037 1.00 92.94 383 GLU A N 1
ATOM 2865 C CA . GLU A 1 383 ? 16.115 -22.067 -19.334 1.00 92.94 383 GLU A CA 1
ATOM 2866 C C . GLU A 1 383 ? 16.693 -20.656 -19.202 1.00 92.94 383 GLU A C 1
ATOM 2868 O O . GLU A 1 383 ? 16.292 -19.878 -18.332 1.00 92.94 383 GLU A O 1
ATOM 2873 N N . VAL A 1 384 ? 17.635 -20.314 -20.077 1.00 91.75 384 VAL A N 1
ATOM 2874 C CA . VAL A 1 384 ? 18.254 -18.990 -20.138 1.00 91.75 384 VAL A CA 1
ATOM 2875 C C . VAL A 1 384 ? 17.441 -18.120 -21.088 1.00 91.75 384 VAL A C 1
ATOM 2877 O O . VAL A 1 384 ? 17.397 -18.365 -22.294 1.00 91.75 384 VAL A O 1
ATOM 2880 N N . THR A 1 385 ? 16.828 -17.063 -20.559 1.00 88.69 385 THR A N 1
ATOM 2881 C CA . THR A 1 385 ? 16.087 -16.082 -21.358 1.00 88.69 385 THR A CA 1
ATOM 2882 C C . THR A 1 385 ? 16.666 -14.683 -21.182 1.00 88.69 385 THR A C 1
ATOM 2884 O O . THR A 1 385 ? 17.344 -14.387 -20.198 1.00 88.69 385 THR A O 1
ATOM 2887 N N . ALA A 1 386 ? 16.338 -13.778 -22.106 1.00 78.44 386 ALA A N 1
ATOM 2888 C CA . ALA A 1 386 ? 16.684 -12.364 -21.970 1.00 78.44 386 ALA A CA 1
ATOM 2889 C C . ALA A 1 386 ? 16.095 -11.712 -20.699 1.00 78.44 386 ALA A C 1
ATOM 2891 O O . ALA A 1 386 ? 16.619 -10.704 -20.235 1.00 78.44 386 ALA A O 1
ATOM 2892 N N . ALA A 1 387 ? 15.014 -12.275 -20.143 1.00 73.69 387 ALA A N 1
ATOM 2893 C CA . ALA A 1 387 ? 14.333 -11.760 -18.956 1.00 73.69 387 ALA A CA 1
ATOM 2894 C C . ALA A 1 387 ? 14.863 -12.350 -17.635 1.00 73.69 387 ALA A C 1
ATOM 2896 O O . ALA A 1 387 ? 14.534 -11.833 -16.569 1.00 73.69 387 ALA A O 1
ATOM 2897 N N . GLY A 1 388 ? 15.661 -13.419 -17.684 1.00 84.81 388 GLY A N 1
ATOM 2898 C CA . GLY A 1 388 ? 16.104 -14.150 -16.498 1.00 84.81 388 GLY A CA 1
ATOM 2899 C C . GLY A 1 388 ? 16.227 -15.655 -16.733 1.00 84.81 388 GLY A C 1
ATOM 2900 O O . GLY A 1 388 ? 16.107 -16.137 -17.861 1.00 84.81 388 GLY A O 1
ATOM 2901 N N . LEU A 1 389 ? 16.468 -16.397 -15.653 1.00 87.44 389 LEU A N 1
ATOM 2902 C CA . LEU A 1 389 ? 16.517 -17.861 -15.665 1.00 87.44 389 LEU A CA 1
ATOM 2903 C C . LEU A 1 389 ? 15.168 -18.429 -15.236 1.00 87.44 389 LEU A C 1
ATOM 2905 O O . LEU A 1 389 ? 14.629 -18.021 -14.209 1.00 87.44 389 LEU A O 1
ATOM 2909 N N . ILE A 1 390 ? 14.641 -19.375 -16.009 1.00 87.38 390 ILE A N 1
ATOM 2910 C CA . ILE A 1 390 ? 13.379 -20.056 -15.714 1.00 87.38 390 ILE A CA 1
ATOM 2911 C C . ILE A 1 390 ? 13.709 -21.488 -15.272 1.00 87.38 390 ILE A C 1
ATOM 2913 O O . ILE A 1 390 ? 14.197 -22.263 -16.092 1.00 87.38 390 ILE A O 1
ATOM 2917 N N . PRO A 1 391 ? 13.481 -21.875 -14.007 1.00 87.00 391 PRO A N 1
ATOM 2918 C CA . PRO A 1 391 ? 13.755 -23.238 -13.554 1.00 87.00 391 PRO A CA 1
ATOM 2919 C C . PRO A 1 391 ? 12.825 -24.237 -14.262 1.00 87.00 391 PRO A C 1
ATOM 2921 O O . PRO A 1 391 ? 11.608 -24.057 -14.265 1.00 87.00 391 PRO A O 1
ATOM 2924 N N . LEU A 1 392 ? 13.395 -25.285 -14.867 1.00 83.00 392 LEU A N 1
ATOM 2925 C CA . LEU A 1 392 ? 12.654 -26.281 -15.652 1.00 83.00 392 LEU A CA 1
ATOM 2926 C C . LEU A 1 392 ? 12.304 -27.529 -14.829 1.00 83.00 392 LEU A C 1
ATOM 2928 O O . LEU A 1 392 ? 11.170 -27.995 -14.902 1.00 83.00 392 LEU A O 1
ATOM 2932 N N . ALA A 1 393 ? 13.247 -28.066 -14.046 1.00 76.19 393 ALA A N 1
ATOM 2933 C CA . ALA A 1 393 ? 13.028 -29.136 -13.062 1.00 76.19 393 ALA A CA 1
ATOM 2934 C C . ALA A 1 393 ? 14.317 -29.425 -12.270 1.00 76.19 393 ALA A C 1
ATOM 2936 O O . ALA A 1 393 ? 15.419 -29.228 -12.788 1.00 76.19 393 ALA A O 1
ATOM 2937 N N . SER A 1 394 ? 14.181 -29.973 -11.057 1.00 78.69 394 SER A N 1
ATOM 2938 C CA . SER A 1 394 ? 15.273 -30.695 -10.395 1.00 78.69 394 SER A CA 1
ATOM 2939 C C . SER A 1 394 ? 15.142 -32.188 -10.694 1.00 78.69 394 SER A C 1
ATOM 2941 O O . SER A 1 394 ? 14.041 -32.747 -10.710 1.00 78.69 394 SER A O 1
ATOM 2943 N N . LYS A 1 395 ? 16.264 -32.838 -10.986 1.00 83.62 395 LYS A N 1
ATOM 2944 C CA . LYS A 1 395 ? 16.364 -34.292 -11.101 1.00 83.62 395 LYS A CA 1
ATOM 2945 C C . LYS A 1 395 ? 17.351 -34.765 -10.043 1.00 83.62 395 LYS A C 1
ATOM 2947 O O . LYS A 1 395 ? 18.400 -34.148 -9.852 1.00 83.62 395 LYS A O 1
ATOM 2952 N N . ASN A 1 396 ? 17.029 -35.867 -9.369 1.00 79.31 396 ASN A N 1
ATOM 2953 C CA . ASN A 1 396 ? 18.022 -36.556 -8.549 1.00 79.31 396 ASN A CA 1
ATOM 2954 C C . ASN A 1 396 ? 19.189 -36.943 -9.459 1.00 79.31 396 ASN A C 1
ATOM 2956 O O . ASN A 1 396 ? 18.958 -37.419 -10.578 1.00 79.31 396 ASN A O 1
ATOM 2960 N N . ALA A 1 397 ? 20.419 -36.706 -9.001 1.00 71.00 397 ALA A N 1
ATOM 2961 C CA . ALA A 1 397 ? 21.584 -37.156 -9.745 1.00 71.00 397 ALA A CA 1
ATOM 2962 C C . ALA A 1 397 ? 21.468 -38.679 -9.960 1.00 71.00 397 ALA A C 1
ATOM 2964 O O . ALA A 1 397 ? 21.033 -39.385 -9.043 1.00 71.00 397 ALA A O 1
ATOM 2965 N N . PRO A 1 398 ? 21.780 -39.201 -11.161 1.00 66.94 398 PRO A N 1
ATOM 2966 C CA . PRO A 1 398 ? 21.817 -40.642 -11.365 1.00 66.94 398 PRO A CA 1
ATOM 2967 C C . PRO A 1 398 ? 22.787 -41.237 -10.344 1.00 66.94 398 PRO A C 1
ATOM 2969 O O . PRO A 1 398 ? 23.916 -40.764 -10.233 1.00 66.94 398 PRO A O 1
ATOM 2972 N N . GLU A 1 399 ? 22.325 -42.224 -9.574 1.00 64.06 399 GLU A N 1
ATOM 2973 C CA . GLU A 1 399 ? 23.144 -42.931 -8.591 1.00 64.06 399 GLU A CA 1
ATOM 2974 C C . GLU A 1 399 ? 24.343 -43.522 -9.341 1.00 64.06 399 GLU A C 1
ATOM 2976 O O . GLU A 1 399 ? 24.202 -44.448 -10.142 1.00 64.06 399 GLU A O 1
ATOM 2981 N N . ILE A 1 400 ? 25.509 -42.887 -9.190 1.00 59.66 400 ILE A N 1
ATOM 2982 C CA . ILE A 1 400 ? 26.741 -43.352 -9.818 1.00 59.66 400 ILE A CA 1
ATOM 2983 C C . ILE A 1 400 ? 27.107 -44.630 -9.074 1.00 59.66 400 ILE A C 1
ATOM 2985 O O . ILE A 1 400 ? 27.606 -44.570 -7.951 1.00 59.66 400 ILE A O 1
ATOM 2989 N N . ASP A 1 401 ? 26.812 -45.773 -9.687 1.00 48.97 401 ASP A N 1
ATOM 2990 C CA . ASP A 1 401 ? 27.188 -47.089 -9.183 1.00 48.97 401 ASP A CA 1
ATOM 2991 C C . ASP A 1 401 ? 28.721 -47.125 -9.062 1.00 48.97 401 ASP A C 1
ATOM 2993 O O . ASP A 1 401 ? 29.439 -47.184 -10.063 1.00 48.97 401 ASP A O 1
ATOM 2997 N N . GLN A 1 402 ? 29.242 -46.988 -7.836 1.00 46.31 402 GLN A N 1
ATOM 2998 C CA . GLN A 1 402 ? 30.679 -46.861 -7.541 1.00 46.31 402 GLN A CA 1
ATOM 2999 C C . GLN A 1 402 ? 31.455 -48.180 -7.731 1.00 46.31 402 GLN A C 1
ATOM 3001 O O . GLN A 1 402 ? 32.506 -48.388 -7.127 1.00 46.31 402 GLN A O 1
ATOM 3006 N N . SER A 1 403 ? 30.964 -49.097 -8.563 1.00 47.31 403 SER A N 1
ATOM 3007 C CA . SER A 1 403 ? 31.650 -50.339 -8.902 1.00 47.31 403 SER A CA 1
ATOM 3008 C C . SER A 1 403 ? 32.517 -50.185 -10.160 1.00 47.31 403 SER A C 1
ATOM 3010 O O . SER A 1 403 ? 32.252 -50.846 -11.165 1.00 47.31 403 SER A O 1
ATOM 3012 N N . GLN A 1 404 ? 33.546 -49.331 -10.123 1.00 39.41 404 GLN A N 1
ATOM 3013 C CA . GLN A 1 404 ? 34.708 -49.401 -11.029 1.00 39.41 404 GLN A CA 1
ATOM 3014 C C . GLN A 1 404 ? 35.992 -48.943 -10.346 1.00 39.41 404 GLN A C 1
ATOM 3016 O O . GLN A 1 404 ? 35.982 -47.848 -9.740 1.00 39.41 404 GLN A O 1
#

Secondary structure (DSSP, 8-state):
--HHHHHHHHHHHHHHHHGGGSEEEEEEETTTEEEEEEHHHHHHHHHHHHHHHHHHHHHHHHTTTTT-SS-----S------PPPHHHHSGGGHHHHHHHHHHHHHHHHHHHHTT--HHHHHHHHHHHHHHHHHHHHHHHHHHHHHHHHHHHHHHHHHT--S--TTHHHHHHHHHHHHTT-EEEE-HHHHHHHHHHHHHHHHHHHHHHHHTT-SS--------S--HHHHHHHHHHHHHHHHHHHHHHHH-S---------------------PPPPPPPP----------PPPPPPPTT----HHHHHHHHHHHHHHHHHHH-S--EEEEEETTEEEEE-SSS-HHHHHHHHHT-HHHHHHHHHTT--EEEEE-SSEEEEEEEETTEEEEEEEEEPP------